Protein AF-0000000069438087 (afdb_homodimer)

Nearest PDB structures (foldseek):
  2wk1-assembly1_A-2  TM=6.960E-01  e=1.170E-11  Actinoalloteichus caeruleus
  4xvy-assembly1_B  TM=6.646E-01  e=7.297E-12  Micromonospora griseorubida
  4x7u-assembly1_B  TM=6.524E-01  e=3.388E-11  Micromonospora griseorubida
  4x7v-assembly1_A  TM=6.525E-01  e=8.216E-11  Micromonospora griseorubida
  4x7z-assembly1_B  TM=6.540E-01  e=1.040E-10  Micromonospora griseorubida

Foldseek 3Di:
DQQAFDPVLVVVLVVQVVVQVVVCVVPPQWDRFLQDTGNDHPCVCVPPLLVQLQQLLCVLSVRDDSRSLSVLLVVLLVQLVQLLVFDAAAEEAPQFSNRSVRSNCSSVVPQVSPHAYEYEDQLQWDDPVQADPVCVVVCRVVVRNVCPNSSVGGNDVVSSCVSCVVHDRYDYFHDDPPVCVVVPPIQAHQEYEYERLGARRSLNNCVVCVNRYTQFHKYKYSQLQPPPSVVNVVSNQVSCVVVVWGWDQDSSNMTMTTHHHD/DQQAFDPVLLVVLVVQVVVQVVVCVVPPQWDRFLQDTGNDHPCVCVPPLLVQLQQLLCVLSVRDDSRSLSVLLVVLLVQLVQLLVFDAAAEEAPQFSNRSVRSNCSSVVPQVSPHAYEYEYQLQWDDPVQADPVCVVVCRVVVRNVCPNSSVGGNDVVSSCVSCVVHDRYDYFHDDPPVCVVVPPMQAHQEYEYERLGARRRLSNCVVCVVRYTQFHKYKYSQLQPPPSVVNVVSNQVSCVVVVWGWDQDSSNMTMTTHHHD

pLDDT: mean 89.27, std 15.25, range [25.97, 98.94]

Sequence (524 aa):
MADELSLRTRIQLWAVRKEYWLARTLLPKVYSNDALICFNSHAFLDDPDFQRAYERGVRALGGTDWYQWHWRVHVGLWAAASANKVKGDFVECGVSYGFLSSAIMEYLDWDRLGKTFYLLDTFAGLDPRFVSAGERNAGALEKSDKLVKNGMYVSSVDSVKANFAQWKNQRVIVGAVPETLAEVDTDAVAFLHIDMNCAPPEVETLRYFWPRLSPGAFVLLDDYANRGRDEQRIAMDDVARELGVSVVALPTGQGLIIKPPQMADELSLRTRIQLWAVRKEYWLARTLLPKVYSNDALICFNSHAFLDDPDFQRAYERGVRALGGTDWYQWHWRVHVGLWAAASANKVKGDFVECGVSYGFLSSAIMEYLDWDRLGKTFYLLDTFAGLDPRFVSAGERNAGALEKSDKLVKNGMYVSSVDSVKANFAQWKNQRVIVGAVPETLAEVDTDAVAFLHIDMNCAPPEVETLRYFWPRLSPGAFVLLDDYANRGRDEQRIAMDDVARELGVSVVALPTGQGLIIKPPQ

Radius of gyration: 23.09 Å; Cα contacts (8 Å, |Δi|>4): 979; chains: 2; bounding box: 50×65×54 Å

Structure (mmCIF, N/CA/C/O backbone):
data_AF-0000000069438087-model_v1
#
loop_
_entity.id
_entity.type
_entity.pdbx_description
1 polymer 'Methyltransferase MtfD'
#
loop_
_atom_site.group_PDB
_atom_site.id
_atom_site.type_symbol
_atom_site.label_atom_id
_atom_site.label_alt_id
_atom_site.label_comp_id
_atom_site.label_asym_id
_atom_site.label_entity_id
_atom_site.label_seq_id
_atom_site.pdbx_PDB_ins_code
_atom_site.Cartn_x
_atom_site.Cartn_y
_atom_site.Cartn_z
_atom_site.occupancy
_atom_site.B_iso_or_equiv
_atom_site.auth_seq_id
_atom_site.auth_comp_id
_atom_site.auth_asym_id
_atom_site.auth_atom_id
_atom_site.pdbx_PDB_model_num
ATOM 1 N N . MET A 1 1 ? -12.562 -29.219 -20.641 1 26.12 1 MET A N 1
ATOM 2 C CA . MET A 1 1 ? -13.742 -28.469 -20.219 1 26.12 1 MET A CA 1
ATOM 3 C C . MET A 1 1 ? -13.445 -27.656 -18.953 1 26.12 1 MET A C 1
ATOM 5 O O . MET A 1 1 ? -12.906 -28.188 -17.984 1 26.12 1 MET A O 1
ATOM 9 N N . ALA A 1 2 ? -13.141 -26.312 -19.031 1 38.38 2 ALA A N 1
ATOM 10 C CA . ALA A 1 2 ? -12.766 -25.422 -17.938 1 38.38 2 ALA A CA 1
ATOM 11 C C . ALA A 1 2 ? -13.625 -25.672 -16.703 1 38.38 2 ALA A C 1
ATOM 13 O O . ALA A 1 2 ? -14.859 -25.641 -16.766 1 38.38 2 ALA A O 1
ATOM 14 N N . ASP A 1 3 ? -13.188 -26.344 -15.734 1 41.31 3 ASP A N 1
ATOM 15 C CA . ASP A 1 3 ? -13.844 -26.844 -14.531 1 41.31 3 ASP A CA 1
ATOM 16 C C . ASP A 1 3 ? -14.586 -25.734 -13.805 1 41.31 3 ASP A C 1
ATOM 18 O O . ASP A 1 3 ? -13.984 -24.719 -13.445 1 41.31 3 ASP A O 1
ATOM 22 N N . GLU A 1 4 ? -15.867 -25.547 -14.18 1 46.19 4 GLU A N 1
ATOM 23 C CA . GLU A 1 4 ? -16.891 -24.656 -13.648 1 46.19 4 GLU A CA 1
ATOM 24 C C . GLU A 1 4 ? -16.953 -24.75 -12.125 1 46.19 4 GLU A C 1
ATOM 26 O O . GLU A 1 4 ? -16.594 -25.781 -11.539 1 46.19 4 GLU A O 1
ATOM 31 N N . LEU A 1 5 ? -16.891 -23.703 -11.391 1 49.88 5 LEU A N 1
ATOM 32 C CA . LEU A 1 5 ? -17.219 -23.688 -9.969 1 49.88 5 LEU A CA 1
ATOM 33 C C . LEU A 1 5 ? -18.375 -24.641 -9.672 1 49.88 5 LEU A C 1
ATOM 35 O O . LEU A 1 5 ? -19.297 -24.797 -10.477 1 49.88 5 LEU A O 1
ATOM 39 N N . SER A 1 6 ? -18.203 -25.484 -8.703 1 56.31 6 SER A N 1
ATOM 40 C CA . SER A 1 6 ? -19.344 -26.281 -8.25 1 56.31 6 SER A CA 1
ATOM 41 C C . SER A 1 6 ? -20.547 -25.406 -7.957 1 56.31 6 SER A C 1
ATOM 43 O O . SER A 1 6 ? -20.406 -24.203 -7.754 1 56.31 6 SER A O 1
ATOM 45 N N . LEU A 1 7 ? -21.734 -25.953 -8.055 1 56.22 7 LEU A N 1
ATOM 46 C CA . LEU A 1 7 ? -22.984 -25.25 -7.75 1 56.22 7 LEU A CA 1
ATOM 47 C C . LEU A 1 7 ? -22.938 -24.672 -6.336 1 56.22 7 LEU A C 1
ATOM 49 O O . LEU A 1 7 ? -23.359 -23.531 -6.109 1 56.22 7 LEU A O 1
ATOM 53 N N . ARG A 1 8 ? -22.422 -25.438 -5.352 1 53.28 8 ARG A N 1
ATOM 54 C CA . ARG A 1 8 ? -22.328 -25 -3.961 1 53.28 8 ARG A CA 1
ATOM 55 C C . ARG A 1 8 ? -21.406 -23.797 -3.832 1 53.28 8 ARG A C 1
ATOM 57 O O . ARG A 1 8 ? -21.734 -22.828 -3.135 1 53.28 8 ARG A O 1
ATOM 64 N N . THR A 1 9 ? -20.344 -23.828 -4.465 1 56.03 9 THR A N 1
ATOM 65 C CA . THR A 1 9 ? -19.406 -22.719 -4.426 1 56.03 9 THR A CA 1
ATOM 66 C C . THR A 1 9 ? -20.031 -21.469 -5.059 1 56.03 9 THR A C 1
ATOM 68 O O . THR A 1 9 ? -19.859 -20.359 -4.543 1 56.03 9 THR A O 1
ATOM 71 N N . ARG A 1 10 ? -20.797 -21.75 -6.066 1 56 10 ARG A N 1
ATOM 72 C CA . ARG A 1 10 ? -21.484 -20.656 -6.723 1 56 10 ARG A CA 1
ATOM 73 C C . ARG A 1 10 ? -22.5 -20 -5.785 1 56 10 ARG A C 1
ATOM 75 O O . ARG A 1 10 ? -22.609 -18.781 -5.734 1 56 10 ARG A O 1
ATOM 82 N N . ILE A 1 11 ? -23.234 -20.781 -5.016 1 54.12 11 ILE A N 1
ATOM 83 C CA . ILE A 1 11 ? -24.25 -20.281 -4.09 1 54.12 11 ILE A CA 1
ATOM 84 C C . ILE A 1 11 ? -23.578 -19.531 -2.949 1 54.12 11 ILE A C 1
ATOM 86 O O . ILE A 1 11 ? -24.031 -18.453 -2.557 1 54.12 11 ILE A O 1
ATOM 90 N N . GLN A 1 12 ? -22.438 -20.031 -2.41 1 51.97 12 GLN A N 1
ATOM 91 C CA . GLN A 1 12 ? -21.703 -19.375 -1.335 1 51.97 12 GLN A CA 1
ATOM 92 C C . GLN A 1 12 ? -21.156 -18.031 -1.787 1 51.97 12 GLN A C 1
ATOM 94 O O . GLN A 1 12 ? -21.25 -17.031 -1.062 1 51.97 12 GLN A O 1
ATOM 99 N N . LEU A 1 13 ? -20.641 -18.062 -2.926 1 52.97 13 LEU A N 1
ATOM 100 C CA . LEU A 1 13 ? -20.125 -16.812 -3.463 1 52.97 13 LEU A CA 1
ATOM 101 C C . LEU A 1 13 ? -21.25 -15.812 -3.697 1 52.97 13 LEU A C 1
ATOM 103 O O . LEU A 1 13 ? -21.062 -14.609 -3.477 1 52.97 13 LEU A O 1
ATOM 107 N N . TRP A 1 14 ? -22.391 -16.312 -4.16 1 53.38 14 TRP A N 1
ATOM 108 C CA . TRP A 1 14 ? -23.562 -15.469 -4.348 1 53.38 14 TRP A CA 1
ATOM 109 C C . TRP A 1 14 ? -24.016 -14.836 -3.027 1 53.38 14 TRP A C 1
ATOM 111 O O . TRP A 1 14 ? -24.312 -13.641 -2.971 1 53.38 14 TRP A O 1
ATOM 121 N N . ALA A 1 15 ? -24.031 -15.586 -1.88 1 50.59 15 ALA A N 1
ATOM 122 C CA . ALA A 1 15 ? -24.438 -15.094 -0.565 1 50.59 15 ALA A CA 1
ATOM 123 C C . ALA A 1 15 ? -23.484 -14.008 -0.065 1 50.59 15 ALA A C 1
ATOM 125 O O . ALA A 1 15 ? -23.922 -12.984 0.459 1 50.59 15 ALA A O 1
ATOM 126 N N . VAL A 1 16 ? -22.203 -14.297 -0.198 1 47.5 16 VAL A N 1
ATOM 127 C CA . VAL A 1 16 ? -21.203 -13.32 0.197 1 47.5 16 VAL A CA 1
ATOM 128 C C . VAL A 1 16 ? -21.391 -12.023 -0.596 1 47.5 16 VAL A C 1
ATOM 130 O O . VAL A 1 16 ? -21.344 -10.93 -0.032 1 47.5 16 VAL A O 1
ATOM 133 N N . ARG A 1 17 ? -21.719 -12.164 -1.814 1 52.03 17 ARG A N 1
ATOM 134 C CA . ARG A 1 17 ? -21.969 -11.016 -2.678 1 52.03 17 ARG A CA 1
ATOM 135 C C . ARG A 1 17 ? -23.203 -10.25 -2.229 1 52.03 17 ARG A C 1
ATOM 137 O O . ARG A 1 17 ? -23.234 -9.023 -2.291 1 52.03 17 ARG A O 1
ATOM 144 N N . LYS A 1 18 ? -24.219 -10.969 -1.794 1 50.75 18 LYS A N 1
ATOM 145 C CA . LYS A 1 18 ? -25.469 -10.344 -1.342 1 50.75 18 LYS A CA 1
ATOM 146 C C . LYS A 1 18 ? -25.234 -9.492 -0.1 1 50.75 18 LYS A C 1
ATOM 148 O O . LYS A 1 18 ? -25.812 -8.414 0.043 1 50.75 18 LYS A O 1
ATOM 153 N N . GLU A 1 19 ? -24.406 -9.906 0.838 1 50.88 19 GLU A N 1
ATOM 154 C CA . GLU A 1 19 ? -24.078 -9.117 2.021 1 50.88 19 GLU A CA 1
ATOM 155 C C . GLU A 1 19 ? -23.406 -7.805 1.638 1 50.88 19 GLU A C 1
ATOM 157 O O . GLU A 1 19 ? -23.75 -6.746 2.164 1 50.88 19 GLU A O 1
ATOM 162 N N . TYR A 1 20 ? -22.609 -7.941 0.803 1 53.28 20 TYR A N 1
ATOM 163 C CA . TYR A 1 20 ? -21.969 -6.719 0.337 1 53.28 20 TYR A CA 1
ATOM 164 C C . TYR A 1 20 ? -22.953 -5.84 -0.427 1 53.28 20 TYR A C 1
ATOM 166 O O . TYR A 1 20 ? -22.859 -4.609 -0.373 1 53.28 20 TYR A O 1
ATOM 174 N N . TRP A 1 21 ? -23.844 -6.461 -1.162 1 50.84 21 TRP A N 1
ATOM 175 C CA . TRP A 1 21 ? -24.891 -5.723 -1.863 1 50.84 21 TRP A CA 1
ATOM 176 C C . TRP A 1 21 ? -25.703 -4.879 -0.891 1 50.84 21 TRP A C 1
ATOM 178 O O . TRP A 1 21 ? -26 -3.713 -1.17 1 50.84 21 TRP A O 1
ATOM 188 N N . LEU A 1 22 ? -26.094 -5.391 0.293 1 49.59 22 LEU A N 1
ATOM 189 C CA . LEU A 1 22 ? -26.844 -4.637 1.291 1 49.59 22 LEU A CA 1
ATOM 190 C C . LEU A 1 22 ? -26.047 -3.42 1.761 1 49.59 22 LEU A C 1
ATOM 192 O O . LEU A 1 22 ? -26.609 -2.322 1.876 1 49.59 22 LEU A O 1
ATOM 196 N N . ALA A 1 23 ? -24.875 -3.652 2.086 1 51.97 23 ALA A N 1
ATOM 197 C CA . ALA A 1 23 ? -24.047 -2.525 2.486 1 51.97 23 ALA A CA 1
ATOM 198 C C . ALA A 1 23 ? -24 -1.457 1.398 1 51.97 23 ALA A C 1
ATOM 200 O O . ALA A 1 23 ? -24.172 -0.268 1.682 1 51.97 23 ALA A O 1
ATOM 201 N N . ARG A 1 24 ? -23.875 -1.878 0.104 1 52.12 24 ARG A N 1
ATOM 202 C CA . ARG A 1 24 ? -23.828 -0.965 -1.032 1 52.12 24 ARG A CA 1
ATOM 203 C C . ARG A 1 24 ? -25.156 -0.257 -1.229 1 52.12 24 ARG A C 1
ATOM 205 O O . ARG A 1 24 ? -25.203 0.913 -1.619 1 52.12 24 ARG A O 1
ATOM 212 N N . THR A 1 25 ? -26.125 -1.016 -1.078 1 49.69 25 THR A N 1
ATOM 213 C CA . THR A 1 25 ? -27.469 -0.474 -1.282 1 49.69 25 THR A CA 1
ATOM 214 C C . THR A 1 25 ? -27.812 0.545 -0.2 1 49.69 25 THR A C 1
ATOM 216 O O . THR A 1 25 ? -28.406 1.59 -0.487 1 49.69 25 THR A O 1
ATOM 219 N N . LEU A 1 26 ? -27.391 0.226 0.983 1 52.28 26 LEU A N 1
ATOM 220 C CA . LEU A 1 26 ? -27.734 1.108 2.092 1 52.28 26 LEU A CA 1
ATOM 221 C C . LEU A 1 26 ? -26.766 2.291 2.166 1 52.28 26 LEU A C 1
ATOM 223 O O . LEU A 1 26 ? -27.125 3.357 2.668 1 52.28 26 LEU A O 1
ATOM 227 N N . LEU A 1 27 ? -25.625 1.957 1.705 1 59.78 27 LEU A N 1
ATOM 228 C CA . LEU A 1 27 ? -24.625 3.016 1.716 1 59.78 27 LEU A CA 1
ATOM 229 C C . LEU A 1 27 ? -24.125 3.307 0.304 1 59.78 27 LEU A C 1
ATOM 231 O O . LEU A 1 27 ? -23.297 2.566 -0.23 1 59.78 27 LEU A O 1
ATOM 235 N N . PRO A 1 28 ? -24.734 4.316 -0.373 1 62.31 28 PRO A N 1
ATOM 236 C CA . PRO A 1 28 ? -24.312 4.602 -1.745 1 62.31 28 PRO A CA 1
ATOM 237 C C . PRO A 1 28 ? -22.828 4.938 -1.844 1 62.31 28 PRO A C 1
ATOM 239 O O . PRO A 1 28 ? -22.25 5.512 -0.912 1 62.31 28 PRO A O 1
ATOM 242 N N . LYS A 1 29 ? -22.047 4.309 -2.912 1 76 29 LYS A N 1
ATOM 243 C CA . LYS A 1 29 ? -20.672 4.574 -3.307 1 76 29 LYS A CA 1
ATOM 244 C C . LYS A 1 29 ? -19.688 3.932 -2.332 1 76 29 LYS A C 1
ATOM 246 O O . LYS A 1 29 ? -18.703 4.562 -1.924 1 76 29 LYS A O 1
ATOM 251 N N . VAL A 1 30 ? -20.125 2.715 -1.837 1 84 30 VAL A N 1
ATOM 252 C CA . VAL A 1 30 ? -19.281 1.946 -0.914 1 84 30 VAL A CA 1
ATOM 253 C C . VAL A 1 30 ? -18.719 0.724 -1.629 1 84 30 VAL A C 1
ATOM 255 O O . VAL A 1 30 ? -19.422 0.061 -2.396 1 84 30 VAL A O 1
ATOM 258 N N . TYR A 1 31 ? -17.453 0.522 -1.511 1 88.94 31 TYR A N 1
ATOM 259 C CA . TYR A 1 31 ? -16.844 -0.721 -1.972 1 88.94 31 TYR A CA 1
ATOM 260 C C . TYR A 1 31 ? -17.109 -1.855 -0.991 1 88.94 31 TYR A C 1
ATOM 262 O O . TYR A 1 31 ? -16.859 -1.721 0.209 1 88.94 31 TYR A O 1
ATOM 270 N N . SER A 1 32 ? -17.672 -2.982 -1.461 1 84.31 32 SER A N 1
ATOM 271 C CA . SER A 1 32 ? -18.016 -4.098 -0.58 1 84.31 32 SER A CA 1
ATOM 272 C C . SER A 1 32 ? -17.703 -5.438 -1.247 1 84.31 32 SER A C 1
ATOM 274 O O . SER A 1 32 ? -18.609 -6.074 -1.8 1 84.31 32 SER A O 1
ATOM 276 N N . ASN A 1 33 ? -16.484 -5.867 -1.227 1 83 33 ASN A N 1
ATOM 277 C CA . ASN A 1 33 ? -16.016 -7.129 -1.797 1 83 33 ASN A CA 1
ATOM 278 C C . ASN A 1 33 ? -14.695 -7.574 -1.176 1 83 33 ASN A C 1
ATOM 280 O O . ASN A 1 33 ? -13.953 -6.758 -0.631 1 83 33 ASN A O 1
ATOM 284 N N . ASP A 1 34 ? -14.438 -8.906 -1.226 1 88.06 34 ASP A N 1
ATOM 285 C CA . ASP A 1 34 ? -13.117 -9.43 -0.894 1 88.06 34 ASP A CA 1
ATOM 286 C C . ASP A 1 34 ? -12.719 -9.062 0.534 1 88.06 34 ASP A C 1
ATOM 288 O O . ASP A 1 34 ? -11.648 -8.492 0.761 1 88.06 34 ASP A O 1
ATOM 292 N N . ALA A 1 35 ? -13.648 -9.234 1.466 1 83.81 35 ALA A N 1
ATOM 293 C CA . ALA A 1 35 ? -13.445 -9.086 2.904 1 83.81 35 ALA A CA 1
ATOM 294 C C . ALA A 1 35 ? -13.273 -7.621 3.289 1 83.81 35 ALA A C 1
ATOM 296 O O . ALA A 1 35 ? -12.625 -7.309 4.293 1 83.81 35 ALA A O 1
ATOM 297 N N . LEU A 1 36 ? -13.836 -6.754 2.441 1 88.88 36 LEU A N 1
ATOM 298 C CA . LEU A 1 36 ? -13.656 -5.32 2.66 1 88.88 36 LEU A CA 1
ATOM 299 C C . LEU A 1 36 ? -14.961 -4.57 2.438 1 88.88 36 LEU A C 1
ATOM 301 O O . LEU A 1 36 ? -15.672 -4.824 1.462 1 88.88 36 LEU A O 1
ATOM 305 N N . ILE A 1 37 ? -15.352 -3.785 3.346 1 86.81 37 ILE A N 1
ATOM 306 C CA . ILE A 1 37 ? -16.312 -2.703 3.168 1 86.81 37 ILE A CA 1
ATOM 307 C C . ILE A 1 37 ? -15.625 -1.358 3.369 1 86.81 37 ILE A C 1
ATOM 309 O O . ILE A 1 37 ? -15.109 -1.072 4.453 1 86.81 37 ILE A O 1
ATOM 313 N N . CYS A 1 38 ? -15.539 -0.615 2.346 1 91.88 38 CYS A N 1
ATOM 314 C CA . CYS A 1 38 ? -14.727 0.6 2.354 1 91.88 38 CYS A CA 1
ATOM 315 C C . CYS A 1 38 ? -15.531 1.79 1.843 1 91.88 38 CYS A C 1
ATOM 317 O O . CYS A 1 38 ? -16.141 1.724 0.771 1 91.88 38 CYS A O 1
ATOM 319 N N . PHE A 1 39 ? -15.484 2.867 2.625 1 88 39 PHE A N 1
ATOM 320 C CA . PHE A 1 39 ? -16.25 4.062 2.287 1 88 39 PHE A CA 1
ATOM 321 C C . PHE A 1 39 ? -15.383 5.059 1.523 1 88 39 PHE A C 1
ATOM 323 O O . PHE A 1 39 ? -15.898 6.023 0.953 1 88 39 PHE A O 1
ATOM 330 N N . ASN A 1 40 ? -14.094 4.809 1.398 1 92.5 40 ASN A N 1
ATOM 331 C CA . ASN A 1 40 ? -13.188 5.668 0.646 1 92.5 40 ASN A CA 1
ATOM 332 C C . ASN A 1 40 ? -13.336 5.465 -0.858 1 92.5 40 ASN A C 1
ATOM 334 O O . ASN A 1 40 ? -13.977 4.504 -1.298 1 92.5 40 ASN A O 1
ATOM 338 N N . SER A 1 41 ? -12.781 6.414 -1.543 1 93.12 41 SER A N 1
ATOM 339 C CA . SER A 1 41 ? -12.914 6.445 -2.996 1 93.12 41 SER A CA 1
ATOM 340 C C . SER A 1 41 ? -12.266 5.227 -3.639 1 93.12 41 SER A C 1
ATOM 342 O O . SER A 1 41 ? -11.18 4.805 -3.23 1 93.12 41 SER A O 1
ATOM 344 N N . HIS A 1 42 ? -12.961 4.625 -4.574 1 95.31 42 HIS A N 1
ATOM 345 C CA . HIS A 1 42 ? -12.484 3.541 -5.422 1 95.31 42 HIS A CA 1
ATOM 346 C C . HIS A 1 42 ? -12.633 3.891 -6.898 1 95.31 42 HIS A C 1
ATOM 348 O O . HIS A 1 42 ? -13.094 3.066 -7.691 1 95.31 42 HIS A O 1
ATOM 354 N N . ALA A 1 43 ? -12.219 5.07 -7.211 1 95.62 43 ALA A N 1
ATOM 355 C CA . ALA A 1 43 ? -12.391 5.633 -8.547 1 95.62 43 ALA A CA 1
ATOM 356 C C . ALA A 1 43 ? -11.602 4.84 -9.586 1 95.62 43 ALA A C 1
ATOM 358 O O . ALA A 1 43 ? -11.883 4.918 -10.781 1 95.62 43 ALA A O 1
ATOM 359 N N . PHE A 1 44 ? -10.633 4.031 -9.172 1 97.38 44 PHE A N 1
ATOM 360 C CA . PHE A 1 44 ? -9.844 3.234 -10.102 1 97.38 44 PHE A CA 1
ATOM 361 C C . PHE A 1 44 ? -10.727 2.258 -10.867 1 97.38 44 PHE A C 1
ATOM 363 O O . PHE A 1 44 ? -10.375 1.82 -11.969 1 97.38 44 PHE A O 1
ATOM 370 N N . LEU A 1 45 ? -11.898 1.902 -10.32 1 96 45 LEU A N 1
ATOM 371 C CA . LEU A 1 45 ? -12.82 0.979 -10.961 1 96 45 LEU A CA 1
ATOM 372 C C . LEU A 1 45 ? -13.297 1.531 -12.305 1 96 45 LEU A C 1
ATOM 374 O O . LEU A 1 45 ? -13.656 0.768 -13.203 1 96 45 LEU A O 1
ATOM 378 N N . ASP A 1 46 ? -13.227 2.865 -12.414 1 95.69 46 ASP A N 1
ATOM 379 C CA . ASP A 1 46 ? -13.742 3.502 -13.625 1 95.69 46 ASP A CA 1
ATOM 380 C C . ASP A 1 46 ? -12.609 3.799 -14.609 1 95.69 46 ASP A C 1
ATOM 382 O O . ASP A 1 46 ? -12.859 4.293 -15.711 1 95.69 46 ASP A O 1
ATOM 386 N N . ASP A 1 47 ? -11.383 3.527 -14.266 1 97.44 47 ASP A N 1
ATOM 387 C CA . ASP A 1 47 ? -10.25 3.705 -15.164 1 97.44 47 ASP A CA 1
ATOM 388 C C . ASP A 1 47 ? -10.281 2.689 -16.297 1 97.44 47 ASP A C 1
ATOM 390 O O . ASP A 1 47 ? -10.227 1.48 -16.062 1 97.44 47 ASP A O 1
ATOM 394 N N . PRO A 1 48 ? -10.297 3.123 -17.531 1 98.12 48 PRO A N 1
ATOM 395 C CA . PRO A 1 48 ? -10.383 2.186 -18.656 1 98.12 48 PRO A CA 1
ATOM 396 C C . PRO A 1 48 ? -9.203 1.219 -18.719 1 98.12 48 PRO A C 1
ATOM 398 O O . PRO A 1 48 ? -9.359 0.067 -19.125 1 98.12 48 PRO A O 1
ATOM 401 N N . ASP A 1 49 ? -8.055 1.697 -18.391 1 98.25 49 ASP A N 1
ATOM 402 C CA . ASP A 1 49 ? -6.891 0.817 -18.391 1 98.25 49 ASP A CA 1
ATOM 403 C C . ASP A 1 49 ? -7.035 -0.283 -17.344 1 98.25 49 ASP A C 1
ATOM 405 O O . ASP A 1 49 ? -6.684 -1.438 -17.594 1 98.25 49 ASP A O 1
ATOM 409 N N . PHE A 1 50 ? -7.598 0.066 -16.203 1 98.62 50 PHE A N 1
ATOM 410 C CA . PHE A 1 50 ? -7.863 -0.936 -15.18 1 98.62 50 PHE A CA 1
ATOM 411 C C . PHE A 1 50 ? -8.898 -1.945 -15.672 1 98.62 50 PHE A C 1
ATOM 413 O O . PHE A 1 50 ? -8.711 -3.154 -15.516 1 98.62 50 PHE A O 1
ATOM 420 N N . GLN A 1 51 ? -9.953 -1.427 -16.203 1 98.44 51 GLN A N 1
ATOM 421 C CA . GLN A 1 51 ? -11.031 -2.291 -16.672 1 98.44 51 GLN A CA 1
ATOM 422 C C . GLN A 1 51 ? -10.531 -3.289 -17.703 1 98.44 51 GLN A C 1
ATOM 424 O O . GLN A 1 51 ? -10.867 -4.477 -17.641 1 98.44 51 GLN A O 1
ATOM 429 N N . ARG A 1 52 ? -9.75 -2.814 -18.578 1 98.69 52 ARG A N 1
ATOM 430 C CA . ARG A 1 52 ? -9.188 -3.674 -19.609 1 98.69 52 ARG A CA 1
ATOM 431 C C . ARG A 1 52 ? -8.312 -4.762 -19 1 98.69 52 ARG A C 1
ATOM 433 O O . ARG A 1 52 ? -8.438 -5.938 -19.359 1 98.69 52 ARG A O 1
ATOM 440 N N . ALA A 1 53 ? -7.43 -4.422 -18.156 1 98.88 53 ALA A N 1
ATOM 441 C CA . ALA A 1 53 ? -6.535 -5.371 -17.5 1 98.88 53 ALA A CA 1
ATOM 442 C C . ALA A 1 53 ? -7.32 -6.387 -16.672 1 98.88 53 ALA A C 1
ATOM 444 O O . ALA A 1 53 ? -7.062 -7.59 -16.75 1 98.88 53 ALA A O 1
ATOM 445 N N . TYR A 1 54 ? -8.281 -5.875 -15.898 1 98.5 54 TYR A N 1
ATOM 446 C CA . TYR A 1 54 ? -9.094 -6.742 -15.047 1 98.5 54 TYR A CA 1
ATOM 447 C C . TYR A 1 54 ? -9.875 -7.75 -15.883 1 98.5 54 TYR A C 1
ATOM 449 O O . TYR A 1 54 ? -9.922 -8.938 -15.547 1 98.5 54 TYR A O 1
ATOM 457 N N . GLU A 1 55 ? -10.453 -7.27 -16.938 1 98.25 55 GLU A N 1
ATOM 458 C CA . GLU A 1 55 ? -11.211 -8.148 -17.828 1 98.25 55 GLU A CA 1
ATOM 459 C C . GLU A 1 55 ? -10.32 -9.227 -18.422 1 98.25 55 GLU A C 1
ATOM 461 O O . GLU A 1 55 ? -10.758 -10.367 -18.625 1 98.25 55 GLU A O 1
ATOM 466 N N . ARG A 1 56 ? -9.109 -8.867 -18.734 1 98.62 56 ARG A N 1
ATOM 467 C CA . ARG A 1 56 ? -8.195 -9.883 -19.25 1 98.62 56 ARG A CA 1
ATOM 468 C C . ARG A 1 56 ? -7.914 -10.945 -18.188 1 98.62 56 ARG A C 1
ATOM 470 O O . ARG A 1 56 ? -7.77 -12.125 -18.516 1 98.62 56 ARG A O 1
ATOM 477 N N . GLY A 1 57 ? -7.746 -10.555 -16.938 1 97.94 57 GLY A N 1
ATOM 478 C CA . GLY A 1 57 ? -7.637 -11.516 -15.859 1 97.94 57 GLY A CA 1
ATOM 479 C C . GLY A 1 57 ? -8.844 -12.43 -15.742 1 97.94 57 GLY A C 1
ATOM 480 O O . GLY A 1 57 ? -8.695 -13.641 -15.562 1 97.94 57 GLY A O 1
ATOM 481 N N . VAL A 1 58 ? -10.031 -11.875 -15.938 1 94.31 58 VAL A N 1
ATOM 482 C CA . VAL A 1 58 ? -11.273 -12.633 -15.844 1 94.31 58 VAL A CA 1
ATOM 483 C C . VAL A 1 58 ? -11.32 -13.695 -16.938 1 94.31 58 VAL A C 1
ATOM 485 O O . VAL A 1 58 ? -11.82 -14.805 -16.703 1 94.31 58 VAL A O 1
ATOM 488 N N . ARG A 1 59 ? -10.781 -13.438 -18.062 1 95.94 59 ARG A N 1
ATOM 489 C CA . ARG A 1 59 ? -10.758 -14.398 -19.156 1 95.94 59 ARG A CA 1
ATOM 490 C C . ARG A 1 59 ? -9.961 -15.641 -18.781 1 95.94 59 ARG A C 1
ATOM 492 O O . ARG A 1 59 ? -10.258 -16.75 -19.234 1 95.94 59 ARG A O 1
ATOM 499 N N . ALA A 1 60 ? -8.938 -15.477 -17.953 1 93.94 60 ALA A N 1
ATOM 500 C CA . ALA A 1 60 ? -8.148 -16.625 -17.5 1 93.94 60 ALA A CA 1
ATOM 501 C C . ALA A 1 60 ? -9 -17.578 -16.688 1 93.94 60 ALA A C 1
ATOM 503 O O . ALA A 1 60 ? -8.68 -18.766 -16.594 1 93.94 60 ALA A O 1
ATOM 504 N N . LEU A 1 61 ? -10.148 -17.062 -16.125 1 86.19 61 LEU A N 1
ATOM 505 C CA . LEU A 1 61 ? -11.055 -17.859 -15.312 1 86.19 61 LEU A CA 1
ATOM 506 C C . LEU A 1 61 ? -12.148 -18.484 -16.172 1 86.19 61 LEU A C 1
ATOM 508 O O . LEU A 1 61 ? -13.055 -19.125 -15.648 1 86.19 61 LEU A O 1
ATOM 512 N N . GLY A 1 62 ? -12.125 -18.25 -17.438 1 85.56 62 GLY A N 1
ATOM 513 C CA . GLY A 1 62 ? -13.18 -18.734 -18.312 1 85.56 62 GLY A CA 1
ATOM 514 C C . GLY A 1 62 ? -14.25 -17.703 -18.609 1 85.56 62 GLY A C 1
ATOM 515 O O . GLY A 1 62 ? -15.312 -18.031 -19.125 1 85.56 62 GLY A O 1
ATOM 516 N N . GLY A 1 63 ? -14.008 -16.484 -18.125 1 85 63 GLY A N 1
ATOM 517 C CA . GLY A 1 63 ? -14.867 -15.383 -18.547 1 85 63 GLY A CA 1
ATOM 518 C C . GLY A 1 63 ? -15.836 -14.938 -17.469 1 85 63 GLY A C 1
ATOM 519 O O . GLY A 1 63 ? -16.547 -13.945 -17.641 1 85 63 GLY A O 1
ATOM 520 N N . THR A 1 64 ? -15.891 -15.641 -16.391 1 80.5 64 THR A N 1
ATOM 521 C CA . THR A 1 64 ? -16.75 -15.25 -15.273 1 80.5 64 THR A CA 1
ATOM 522 C C . THR A 1 64 ? -15.922 -14.852 -14.062 1 80.5 64 THR A C 1
ATOM 524 O O . THR A 1 64 ? -15.039 -15.602 -13.625 1 80.5 64 THR A O 1
ATOM 527 N N . ASP A 1 65 ? -16.25 -13.656 -13.586 1 84.12 65 ASP A N 1
ATOM 528 C CA . ASP A 1 65 ? -15.508 -13.117 -12.453 1 84.12 65 ASP A CA 1
ATOM 529 C C . ASP A 1 65 ? -16.109 -13.578 -11.125 1 84.12 65 ASP A C 1
ATOM 531 O O . ASP A 1 65 ? -16.844 -12.82 -10.477 1 84.12 65 ASP A O 1
ATOM 535 N N . TRP A 1 66 ? -15.781 -14.68 -10.688 1 70.12 66 TRP A N 1
ATOM 536 C CA . TRP A 1 66 ? -16.328 -15.156 -9.422 1 70.12 66 TRP A CA 1
ATOM 537 C C . TRP A 1 66 ? -15.445 -14.727 -8.25 1 70.12 66 TRP A C 1
ATOM 539 O O . TRP A 1 66 ? -15.805 -14.938 -7.09 1 70.12 66 TRP A O 1
ATOM 549 N N . TYR A 1 67 ? -14.383 -14.07 -8.438 1 73.38 67 TYR A N 1
ATOM 550 C CA . TYR A 1 67 ? -13.492 -13.594 -7.387 1 73.38 67 TYR A CA 1
ATOM 551 C C . TYR A 1 67 ? -13.906 -12.211 -6.906 1 73.38 67 TYR A C 1
ATOM 553 O O . TYR A 1 67 ? -14.07 -11.984 -5.703 1 73.38 67 TYR A O 1
ATOM 561 N N . GLN A 1 68 ? -14.156 -11.266 -7.797 1 84.69 68 GLN A N 1
ATOM 562 C CA . GLN A 1 68 ? -14.461 -9.875 -7.508 1 84.69 68 GLN A CA 1
ATOM 563 C C . GLN A 1 68 ? -13.359 -9.227 -6.672 1 84.69 68 GLN A C 1
ATOM 565 O O . GLN A 1 68 ? -13.641 -8.617 -5.637 1 84.69 68 GLN A O 1
ATOM 570 N N . TRP A 1 69 ? -12.062 -9.43 -7.117 1 93 69 TRP A N 1
ATOM 571 C CA . TRP A 1 69 ? -10.844 -9.016 -6.426 1 93 69 TRP A CA 1
ATOM 572 C C . TRP A 1 69 ? -10.375 -7.656 -6.934 1 93 69 TRP A C 1
ATOM 574 O O . TRP A 1 69 ? -9.172 -7.434 -7.109 1 93 69 TRP A O 1
ATOM 584 N N . HIS A 1 70 ? -11.273 -6.754 -7.145 1 95.88 70 HIS A N 1
ATOM 585 C CA . HIS A 1 70 ? -10.953 -5.523 -7.855 1 95.88 70 HIS A CA 1
ATOM 586 C C . HIS A 1 70 ? -9.836 -4.754 -7.148 1 95.88 70 HIS A C 1
ATOM 588 O O . HIS A 1 70 ? -8.844 -4.375 -7.773 1 95.88 70 HIS A O 1
ATOM 594 N N . TRP A 1 71 ? -9.906 -4.527 -5.883 1 98 71 TRP A N 1
ATOM 595 C CA . TRP A 1 71 ? -8.93 -3.688 -5.199 1 98 71 TRP A CA 1
ATOM 596 C C . TRP A 1 71 ? -7.586 -4.402 -5.09 1 98 71 TRP A C 1
ATOM 598 O O . TRP A 1 71 ? -6.527 -3.771 -5.188 1 98 71 TRP A O 1
ATOM 608 N N . ARG A 1 72 ? -7.578 -5.715 -4.871 1 97.19 72 ARG A N 1
ATOM 609 C CA . ARG A 1 72 ? -6.355 -6.512 -4.867 1 97.19 72 ARG A CA 1
ATOM 610 C C . ARG A 1 72 ? -5.621 -6.391 -6.199 1 97.19 72 ARG A C 1
ATOM 612 O O . ARG A 1 72 ? -4.395 -6.266 -6.227 1 97.19 72 ARG A O 1
ATOM 619 N N . VAL A 1 73 ? -6.395 -6.48 -7.25 1 98.5 73 VAL A N 1
ATOM 620 C CA . VAL A 1 73 ? -5.812 -6.406 -8.586 1 98.5 73 VAL A CA 1
ATOM 621 C C . VAL A 1 73 ? -5.289 -4.992 -8.844 1 98.5 73 VAL A C 1
ATOM 623 O O . VAL A 1 73 ? -4.242 -4.816 -9.469 1 98.5 73 VAL A O 1
ATOM 626 N N . HIS A 1 74 ? -6 -3.957 -8.336 1 98.81 74 HIS A N 1
ATOM 627 C CA . HIS A 1 74 ? -5.527 -2.58 -8.43 1 98.81 74 HIS A CA 1
ATOM 628 C C . HIS A 1 74 ? -4.148 -2.43 -7.797 1 98.81 74 HIS A C 1
ATOM 630 O O . HIS A 1 74 ? -3.244 -1.851 -8.406 1 98.81 74 HIS A O 1
ATOM 636 N N . VAL A 1 75 ? -3.975 -2.988 -6.637 1 98.88 75 VAL A N 1
ATOM 637 C CA . VAL A 1 75 ? -2.693 -2.945 -5.941 1 98.88 75 VAL A CA 1
ATOM 638 C C . VAL A 1 75 ? -1.642 -3.707 -6.746 1 98.88 75 VAL A C 1
ATOM 640 O O . VAL A 1 75 ? -0.515 -3.232 -6.914 1 98.88 75 VAL A O 1
ATOM 643 N N . GLY A 1 76 ? -2.021 -4.871 -7.246 1 98.94 76 GLY A N 1
ATOM 644 C CA . GLY A 1 76 ? -1.108 -5.676 -8.039 1 98.94 76 GLY A CA 1
ATOM 645 C C . GLY A 1 76 ? -0.64 -4.973 -9.305 1 98.94 76 GLY A C 1
ATOM 646 O O . GLY A 1 76 ? 0.542 -5.027 -9.648 1 98.94 76 GLY A O 1
ATOM 647 N N . LEU A 1 77 ? -1.559 -4.344 -10 1 98.94 77 LEU A N 1
ATOM 648 C CA . LEU A 1 77 ? -1.212 -3.633 -11.219 1 98.94 77 LEU A CA 1
ATOM 649 C C . LEU A 1 77 ? -0.268 -2.473 -10.93 1 98.94 77 LEU A C 1
ATOM 651 O O . LEU A 1 77 ? 0.686 -2.238 -11.672 1 98.94 77 LEU A O 1
ATOM 655 N N . TRP A 1 78 ? -0.554 -1.772 -9.875 1 98.88 78 TRP A N 1
ATOM 656 C CA . TRP A 1 78 ? 0.318 -0.666 -9.492 1 98.88 78 TRP A CA 1
ATOM 657 C C . TRP A 1 78 ? 1.722 -1.167 -9.164 1 98.88 78 TRP A C 1
ATOM 659 O O . TRP A 1 78 ? 2.713 -0.591 -9.617 1 98.88 78 TRP A O 1
ATOM 669 N N . ALA A 1 79 ? 1.803 -2.213 -8.336 1 98.94 79 ALA A N 1
ATOM 670 C CA . ALA A 1 79 ? 3.1 -2.766 -7.957 1 98.94 79 ALA A CA 1
ATOM 671 C C . ALA A 1 79 ? 3.891 -3.207 -9.188 1 98.94 79 ALA A C 1
ATOM 673 O O . ALA A 1 79 ? 5.082 -2.91 -9.305 1 98.94 79 ALA A O 1
ATOM 674 N N . ALA A 1 80 ? 3.205 -3.867 -10.094 1 98.88 80 ALA A N 1
ATOM 675 C CA . ALA A 1 80 ? 3.85 -4.355 -11.305 1 98.88 80 ALA A CA 1
ATOM 676 C C . ALA A 1 80 ? 4.301 -3.195 -12.188 1 98.88 80 ALA A C 1
ATOM 678 O O . ALA A 1 80 ? 5.406 -3.219 -12.742 1 98.88 80 ALA A O 1
ATOM 679 N N . ALA A 1 81 ? 3.447 -2.213 -12.359 1 98.69 81 ALA A N 1
ATOM 680 C CA . ALA A 1 81 ? 3.793 -1.054 -13.18 1 98.69 81 ALA A CA 1
ATOM 681 C C . ALA A 1 81 ? 4.992 -0.312 -12.602 1 98.69 81 ALA A C 1
ATOM 683 O O . ALA A 1 81 ? 5.863 0.149 -13.344 1 98.69 81 ALA A O 1
ATOM 684 N N . SER A 1 82 ? 4.996 -0.157 -11.305 1 98.56 82 SER A N 1
ATOM 685 C CA . SER A 1 82 ? 6.133 0.469 -10.633 1 98.56 82 SER A CA 1
ATOM 686 C C . SER A 1 82 ? 7.398 -0.367 -10.797 1 98.56 82 SER A C 1
ATOM 688 O O . SER A 1 82 ? 8.477 0.172 -11.062 1 98.56 82 SER A O 1
ATOM 690 N N . ALA A 1 83 ? 7.27 -1.667 -10.656 1 98.62 83 ALA A N 1
ATOM 691 C CA . ALA A 1 83 ? 8.398 -2.59 -10.766 1 98.62 83 ALA A CA 1
ATOM 692 C C . ALA A 1 83 ? 8.961 -2.602 -12.18 1 98.62 83 ALA A C 1
ATOM 694 O O . ALA A 1 83 ? 10.141 -2.906 -12.383 1 98.62 83 ALA A O 1
ATOM 695 N N . ASN A 1 84 ? 8.094 -2.32 -13.133 1 98.25 84 ASN A N 1
ATOM 696 C CA . ASN A 1 84 ? 8.555 -2.297 -14.516 1 98.25 84 ASN A CA 1
ATOM 697 C C . ASN A 1 84 ? 9.672 -1.277 -14.719 1 98.25 84 ASN A C 1
ATOM 699 O O . ASN A 1 84 ? 10.438 -1.373 -15.672 1 98.25 84 ASN A O 1
ATOM 703 N N . LYS A 1 85 ? 9.797 -0.313 -13.844 1 97.19 85 LYS A N 1
ATOM 704 C CA . LYS A 1 85 ? 10.844 0.701 -13.922 1 97.19 85 LYS A CA 1
ATOM 705 C C . LYS A 1 85 ? 12.117 0.231 -13.219 1 97.19 85 LYS A C 1
ATOM 707 O O . LYS A 1 85 ? 13.133 0.93 -13.227 1 97.19 85 LYS A O 1
ATOM 712 N N . VAL A 1 86 ? 12.086 -0.945 -12.641 1 97.88 86 VAL A N 1
ATOM 713 C CA . VAL A 1 86 ? 13.203 -1.576 -11.945 1 97.88 86 VAL A CA 1
ATOM 714 C C . VAL A 1 86 ? 13.828 -2.65 -12.828 1 97.88 86 VAL A C 1
ATOM 716 O O . VAL A 1 86 ? 13.117 -3.359 -13.547 1 97.88 86 VAL A O 1
ATOM 719 N N . LYS A 1 87 ? 15.133 -2.777 -12.789 1 97.69 87 LYS A N 1
ATOM 720 C CA . LYS A 1 87 ? 15.82 -3.791 -13.586 1 97.69 87 LYS A CA 1
ATOM 721 C C . LYS A 1 87 ? 15.43 -5.199 -13.133 1 97.69 87 LYS A C 1
ATOM 723 O O . LYS A 1 87 ? 15.391 -5.48 -11.93 1 97.69 87 LYS A O 1
ATOM 728 N N . GLY A 1 88 ? 15.086 -6.055 -14.148 1 98.69 88 GLY A N 1
ATOM 729 C CA . GLY A 1 88 ? 14.883 -7.453 -13.812 1 98.69 88 GLY A CA 1
ATOM 730 C C . GLY A 1 88 ? 13.562 -8.008 -14.328 1 98.69 88 GLY A C 1
ATOM 731 O O . GLY A 1 88 ? 12.719 -7.25 -14.812 1 98.69 88 GLY A O 1
ATOM 732 N N . ASP A 1 89 ? 13.406 -9.25 -14.234 1 98.94 89 ASP A N 1
ATOM 733 C CA . ASP A 1 89 ? 12.242 -9.992 -14.703 1 98.94 89 ASP A CA 1
ATOM 734 C C . ASP A 1 89 ? 11.188 -10.102 -13.602 1 98.94 89 ASP A C 1
ATOM 736 O O . ASP A 1 89 ? 11.383 -9.602 -12.492 1 98.94 89 ASP A O 1
ATOM 740 N N . PHE A 1 90 ? 10.062 -10.617 -13.945 1 98.94 90 PHE A N 1
ATOM 741 C CA . PHE A 1 90 ? 8.961 -10.828 -13.008 1 98.94 90 PHE A CA 1
ATOM 742 C C . PHE A 1 90 ? 8.836 -12.305 -12.656 1 98.94 90 PHE A C 1
ATOM 744 O O . PHE A 1 90 ? 9.102 -13.18 -13.484 1 98.94 90 PHE A O 1
ATOM 751 N N . VAL A 1 91 ? 8.469 -12.602 -11.414 1 98.94 91 VAL A N 1
ATOM 752 C CA . VAL A 1 91 ? 8.25 -13.969 -10.945 1 98.94 91 VAL A CA 1
ATOM 753 C C . VAL A 1 91 ? 6.945 -14.047 -10.156 1 98.94 91 VAL A C 1
ATOM 755 O O . VAL A 1 91 ? 6.68 -13.195 -9.305 1 98.94 91 VAL A O 1
ATOM 758 N N . GLU A 1 92 ? 6.137 -15 -10.469 1 98.88 92 GLU A N 1
ATOM 759 C CA . GLU A 1 92 ? 4.969 -15.344 -9.664 1 98.88 92 GLU A CA 1
ATOM 760 C C . GLU A 1 92 ? 5.02 -16.797 -9.203 1 98.88 92 GLU A C 1
ATOM 762 O O . GLU A 1 92 ? 5.172 -17.703 -10.023 1 98.88 92 GLU A O 1
ATOM 767 N N . CYS A 1 93 ? 4.961 -17 -7.938 1 98.75 93 CYS A N 1
ATOM 768 C CA . CYS A 1 93 ? 4.801 -18.328 -7.352 1 98.75 93 CYS A CA 1
ATOM 769 C C . CYS A 1 93 ? 3.389 -18.516 -6.809 1 98.75 93 CYS A C 1
ATOM 771 O O . CYS A 1 93 ? 2.99 -17.844 -5.855 1 98.75 93 CYS A O 1
ATOM 773 N N . GLY A 1 94 ? 2.656 -19.438 -7.301 1 97.44 94 GLY A N 1
ATOM 774 C CA . GLY A 1 94 ? 1.221 -19.562 -7.102 1 97.44 94 GLY A CA 1
ATOM 775 C C . GLY A 1 94 ? 0.406 -18.844 -8.156 1 97.44 94 GLY A C 1
ATOM 776 O O . GLY A 1 94 ? -0.154 -17.766 -7.895 1 97.44 94 GLY A O 1
ATOM 777 N N . VAL A 1 95 ? 0.276 -19.562 -9.336 1 97.12 95 VAL A N 1
ATOM 778 C CA . VAL A 1 95 ? -0.294 -18.922 -10.508 1 97.12 95 VAL A CA 1
ATOM 779 C C . VAL A 1 95 ? -1.783 -19.25 -10.609 1 97.12 95 VAL A C 1
ATOM 781 O O . VAL A 1 95 ? -2.592 -18.375 -10.961 1 97.12 95 VAL A O 1
ATOM 784 N N . SER A 1 96 ? -2.154 -20.5 -10.32 1 92.56 96 SER A N 1
ATOM 785 C CA . SER A 1 96 ? -3.49 -21.031 -10.555 1 92.56 96 SER A CA 1
ATOM 786 C C . SER A 1 96 ? -3.947 -20.781 -11.984 1 92.56 96 SER A C 1
ATOM 788 O O . SER A 1 96 ? -3.238 -21.125 -12.938 1 92.56 96 SER A O 1
ATOM 790 N N . TYR A 1 97 ? -5.02 -20.094 -12.234 1 90.81 97 TYR A N 1
ATOM 791 C CA . TYR A 1 97 ? -5.531 -19.844 -13.578 1 90.81 97 TYR A CA 1
ATOM 792 C C . TYR A 1 97 ? -4.73 -18.75 -14.273 1 90.81 97 TYR A C 1
ATOM 794 O O . TYR A 1 97 ? -4.809 -18.594 -15.492 1 90.81 97 TYR A O 1
ATOM 802 N N . GLY A 1 98 ? -3.975 -18 -13.586 1 96.69 98 GLY A N 1
ATOM 803 C CA . GLY A 1 98 ? -3.199 -16.906 -14.156 1 96.69 98 GLY A CA 1
ATOM 804 C C . GLY A 1 98 ? -3.969 -15.602 -14.227 1 96.69 98 GLY A C 1
ATOM 805 O O . GLY A 1 98 ? -3.832 -14.852 -15.195 1 96.69 98 GLY A O 1
ATOM 806 N N . PHE A 1 99 ? -4.828 -15.352 -13.219 1 95.81 99 PHE A N 1
ATOM 807 C CA . PHE A 1 99 ? -5.672 -14.164 -13.211 1 95.81 99 PHE A CA 1
ATOM 808 C C . PHE A 1 99 ? -4.82 -12.898 -13.117 1 95.81 99 PHE A C 1
ATOM 810 O O . PHE A 1 99 ? -4.809 -12.086 -14.039 1 95.81 99 PHE A O 1
ATOM 817 N N . LEU A 1 100 ? -4.043 -12.773 -12.086 1 98.38 100 LEU A N 1
ATOM 818 C CA . LEU A 1 100 ? -3.301 -11.539 -11.852 1 98.38 100 LEU A CA 1
ATOM 819 C C . LEU A 1 100 ? -2.197 -11.359 -12.891 1 98.38 100 LEU A C 1
ATOM 821 O O . LEU A 1 100 ? -2.01 -10.258 -13.414 1 98.38 100 LEU A O 1
ATOM 825 N N . SER A 1 101 ? -1.477 -12.383 -13.195 1 98.75 101 SER A N 1
ATOM 826 C CA . SER A 1 101 ? -0.391 -12.281 -14.164 1 98.75 101 SER A CA 1
ATOM 827 C C . SER A 1 101 ? -0.917 -11.906 -15.547 1 98.75 101 SER A C 1
ATOM 829 O O . SER A 1 101 ? -0.298 -11.117 -16.266 1 98.75 101 SER A O 1
ATOM 831 N N . SER A 1 102 ? -2.098 -12.477 -15.93 1 98.69 102 SER A N 1
ATOM 832 C CA . SER A 1 102 ? -2.703 -12.07 -17.203 1 98.69 102 SER A CA 1
ATOM 833 C C . SER A 1 102 ? -3.082 -10.594 -17.188 1 98.69 102 SER A C 1
ATOM 835 O O . SER A 1 102 ? -2.867 -9.891 -18.172 1 98.69 102 SER A O 1
ATOM 837 N N . ALA A 1 103 ? -3.668 -10.156 -16.094 1 98.88 103 ALA A N 1
ATOM 838 C CA . ALA A 1 103 ? -4.035 -8.75 -15.961 1 98.88 103 ALA A CA 1
ATOM 839 C C . ALA A 1 103 ? -2.807 -7.852 -16.062 1 98.88 103 ALA A C 1
ATOM 841 O O . ALA A 1 103 ? -2.838 -6.824 -16.75 1 98.88 103 ALA A O 1
ATOM 842 N N . ILE A 1 104 ? -1.732 -8.234 -15.438 1 98.94 104 ILE A N 1
ATOM 843 C CA . ILE A 1 104 ? -0.491 -7.465 -15.438 1 98.94 104 ILE A CA 1
ATOM 844 C C . ILE A 1 104 ? 0.078 -7.395 -16.844 1 98.94 104 ILE A C 1
ATOM 846 O O . ILE A 1 104 ? 0.456 -6.32 -17.328 1 98.94 104 ILE A O 1
ATOM 850 N N . MET A 1 105 ? 0.142 -8.516 -17.531 1 98.88 105 MET A N 1
ATOM 851 C CA . MET A 1 105 ? 0.75 -8.57 -18.844 1 98.88 105 MET A CA 1
ATOM 852 C C . MET A 1 105 ? -0.062 -7.758 -19.859 1 98.88 105 MET A C 1
ATOM 854 O O . MET A 1 105 ? 0.504 -7.098 -20.734 1 98.88 105 MET A O 1
ATOM 858 N N . GLU A 1 106 ? -1.397 -7.781 -19.688 1 98.81 106 GLU A N 1
ATOM 859 C CA . GLU A 1 106 ? -2.256 -6.922 -20.5 1 98.81 106 GLU A CA 1
ATOM 860 C C . GLU A 1 106 ? -2.008 -5.449 -20.188 1 98.81 106 GLU A C 1
ATOM 862 O O . GLU A 1 106 ? -1.841 -4.637 -21.109 1 98.81 106 GLU A O 1
ATOM 867 N N . TYR A 1 107 ? -1.94 -5.102 -18.969 1 98.81 107 TYR A N 1
ATOM 868 C CA . TYR A 1 107 ? -1.825 -3.725 -18.5 1 98.81 107 TYR A CA 1
ATOM 869 C C . TYR A 1 107 ? -0.534 -3.084 -18.984 1 98.81 107 TYR A C 1
ATOM 871 O O . TYR A 1 107 ? -0.515 -1.903 -19.344 1 98.81 107 TYR A O 1
ATOM 879 N N . LEU A 1 108 ? 0.542 -3.875 -19.062 1 98.56 108 LEU A N 1
ATOM 880 C CA . LEU A 1 108 ? 1.874 -3.338 -19.312 1 98.56 108 LEU A CA 1
ATOM 881 C C . LEU A 1 108 ? 2.285 -3.572 -20.766 1 98.56 108 LEU A C 1
ATOM 883 O O . LEU A 1 108 ? 3.432 -3.316 -21.141 1 98.56 108 LEU A O 1
ATOM 887 N N . ASP A 1 109 ? 1.372 -4.113 -21.562 1 98.25 109 ASP A N 1
ATOM 888 C CA . ASP A 1 109 ? 1.773 -4.48 -22.922 1 98.25 109 ASP A CA 1
ATOM 889 C C . ASP A 1 109 ? 3.066 -5.293 -22.906 1 98.25 109 ASP A C 1
ATOM 891 O O . ASP A 1 109 ? 4.055 -4.91 -23.547 1 98.25 109 ASP A O 1
ATOM 895 N N . TRP A 1 110 ? 3.078 -6.422 -22.375 1 98.56 110 TRP A N 1
ATOM 896 C CA . TRP A 1 110 ? 4.16 -7.176 -21.75 1 98.56 110 TRP A CA 1
ATOM 897 C C . TRP A 1 110 ? 5.293 -7.426 -22.75 1 98.56 110 TRP A C 1
ATOM 899 O O . TRP A 1 110 ? 6.461 -7.172 -22.438 1 98.56 110 TRP A O 1
ATOM 909 N N . ASP A 1 111 ? 5.02 -7.844 -23.938 1 97.69 111 ASP A N 1
ATOM 910 C CA . ASP A 1 111 ? 6.047 -8.281 -24.891 1 97.69 111 ASP A CA 1
ATOM 911 C C . ASP A 1 111 ? 6.941 -7.117 -25.297 1 97.69 111 ASP A C 1
ATOM 913 O O . ASP A 1 111 ? 8.031 -7.328 -25.844 1 97.69 111 ASP A O 1
ATOM 917 N N . ARG A 1 112 ? 6.531 -5.922 -25.016 1 97.69 112 ARG A N 1
ATOM 918 C CA . ARG A 1 112 ? 7.305 -4.754 -25.406 1 97.69 112 ARG A CA 1
ATOM 919 C C . ARG A 1 112 ? 8.336 -4.391 -24.344 1 97.69 112 ARG A C 1
ATOM 921 O O . ARG A 1 112 ? 9.242 -3.59 -24.594 1 97.69 112 ARG A O 1
ATOM 928 N N . LEU A 1 113 ? 8.297 -4.992 -23.234 1 97.5 113 LEU A N 1
ATOM 929 C CA . LEU A 1 113 ? 9.086 -4.559 -22.078 1 97.5 113 LEU A CA 1
ATOM 930 C C . LEU A 1 113 ? 10.469 -5.199 -22.109 1 97.5 113 LEU A C 1
ATOM 932 O O . LEU A 1 113 ? 11.383 -4.738 -21.422 1 97.5 113 LEU A O 1
ATOM 936 N N . GLY A 1 114 ? 10.57 -6.363 -22.812 1 96.56 114 GLY A N 1
ATOM 937 C CA . GLY A 1 114 ? 11.836 -7.074 -22.828 1 96.56 114 GLY A CA 1
ATOM 938 C C . GLY A 1 114 ? 12.102 -7.84 -21.547 1 96.56 114 GLY A C 1
ATOM 939 O O . GLY A 1 114 ? 13.258 -8.156 -21.234 1 96.56 114 GLY A O 1
ATOM 940 N N . LYS A 1 115 ? 11.141 -8.109 -20.75 1 98.31 115 LYS A N 1
ATOM 941 C CA . LYS A 1 115 ? 11.211 -8.891 -19.516 1 98.31 115 LYS A CA 1
ATOM 942 C C . LYS A 1 115 ? 10.523 -10.242 -19.688 1 98.31 115 LYS A C 1
ATOM 944 O O . LYS A 1 115 ? 9.641 -10.391 -20.531 1 98.31 115 LYS A O 1
ATOM 949 N N . THR A 1 116 ? 10.945 -11.164 -18.938 1 98.75 116 THR A N 1
ATOM 950 C CA . THR A 1 116 ? 10.266 -12.453 -18.891 1 98.75 116 THR A CA 1
ATOM 951 C C . THR A 1 116 ? 9.445 -12.578 -17.609 1 98.75 116 THR A C 1
ATOM 953 O O . THR A 1 116 ? 9.898 -12.18 -16.531 1 98.75 116 THR A O 1
ATOM 956 N N . PHE A 1 117 ? 8.234 -13.07 -17.75 1 98.94 117 PHE A N 1
ATOM 957 C CA . PHE A 1 117 ? 7.41 -13.391 -16.578 1 98.94 117 PHE A CA 1
ATOM 958 C C . PHE A 1 117 ? 7.473 -14.883 -16.281 1 98.94 117 PHE A C 1
ATOM 960 O O . PHE A 1 117 ? 6.949 -15.703 -17.031 1 98.94 117 PHE A O 1
ATOM 967 N N . TYR A 1 118 ? 8.172 -15.258 -15.195 1 98.94 118 TYR A N 1
ATOM 968 C CA . TYR A 1 118 ? 8.234 -16.641 -14.742 1 98.94 118 TYR A CA 1
ATOM 969 C C . TYR A 1 118 ? 7.031 -16.984 -13.867 1 98.94 118 TYR A C 1
ATOM 971 O O . TYR A 1 118 ? 6.75 -16.281 -12.891 1 98.94 118 TYR A O 1
ATOM 979 N N . LEU A 1 119 ? 6.348 -18.047 -14.258 1 98.75 119 LEU A N 1
ATOM 980 C CA . LEU A 1 119 ? 5.09 -18.422 -13.633 1 98.75 119 LEU A CA 1
ATOM 981 C C . LEU A 1 119 ? 5.18 -19.844 -13.055 1 98.75 119 LEU A C 1
ATOM 983 O O . LEU A 1 119 ? 5.039 -20.828 -13.789 1 98.75 119 LEU A O 1
ATOM 987 N N . LEU A 1 120 ? 5.355 -19.938 -11.75 1 98.62 120 LEU A N 1
ATOM 988 C CA . LEU A 1 120 ? 5.582 -21.219 -11.086 1 98.62 120 LEU A CA 1
ATOM 989 C C . LEU A 1 120 ? 4.328 -21.688 -10.352 1 98.62 120 LEU A C 1
ATOM 991 O O . LEU A 1 120 ? 3.689 -20.891 -9.648 1 98.62 120 LEU A O 1
ATOM 995 N N . ASP A 1 121 ? 3.957 -22.891 -10.531 1 97.88 121 ASP A N 1
ATOM 996 C CA . ASP A 1 121 ? 2.832 -23.5 -9.82 1 97.88 121 ASP A CA 1
ATOM 997 C C . ASP A 1 121 ? 2.855 -25.016 -9.953 1 97.88 121 ASP A C 1
ATOM 999 O O . ASP A 1 121 ? 3.406 -25.562 -10.914 1 97.88 121 ASP A O 1
ATOM 1003 N N . THR A 1 122 ? 2.271 -25.703 -8.969 1 94.69 122 THR A N 1
ATOM 1004 C CA . THR A 1 122 ? 2.086 -27.141 -9.102 1 94.69 122 THR A CA 1
ATOM 1005 C C . THR A 1 122 ? 0.965 -27.453 -10.086 1 94.69 122 THR A C 1
ATOM 1007 O O . THR A 1 122 ? 0.915 -28.547 -10.648 1 94.69 122 THR A O 1
ATOM 1010 N N . PHE A 1 123 ? 0.06 -26.547 -10.188 1 92.69 123 PHE A N 1
ATOM 1011 C CA . PHE A 1 123 ? -1.184 -26.688 -10.938 1 92.69 123 PHE A CA 1
ATOM 1012 C C . PHE A 1 123 ? -1.938 -27.938 -10.5 1 92.69 123 PHE A C 1
ATOM 1014 O O . PHE A 1 123 ? -2.623 -28.562 -11.305 1 92.69 123 PHE A O 1
ATOM 1021 N N . ALA A 1 124 ? -1.659 -28.328 -9.25 1 88.25 124 ALA A N 1
ATOM 1022 C CA . ALA A 1 124 ? -2.27 -29.531 -8.68 1 88.25 124 ALA A CA 1
ATOM 1023 C C . ALA A 1 124 ? -2.598 -29.328 -7.199 1 88.25 124 ALA A C 1
ATOM 1025 O O . ALA A 1 124 ? -2.826 -30.297 -6.469 1 88.25 124 ALA A O 1
ATOM 1026 N N . GLY A 1 125 ? -2.578 -28.094 -6.781 1 87.88 125 GLY A N 1
ATOM 1027 C CA . GLY A 1 125 ? -2.842 -27.797 -5.383 1 87.88 125 GLY A CA 1
ATOM 1028 C C . GLY A 1 125 ? -1.603 -27.891 -4.512 1 87.88 125 GLY A C 1
ATOM 1029 O O . GLY A 1 125 ? -0.479 -27.859 -5.016 1 87.88 125 GLY A O 1
ATOM 1030 N N . LEU A 1 126 ? -1.828 -28.016 -3.215 1 90.88 126 LEU A N 1
ATOM 1031 C CA . LEU A 1 126 ? -0.725 -28.016 -2.26 1 90.88 126 LEU A CA 1
ATOM 1032 C C . LEU A 1 126 ? 0.038 -29.328 -2.322 1 90.88 126 LEU A C 1
ATOM 1034 O O . LEU A 1 126 ? -0.567 -30.406 -2.441 1 90.88 126 LEU A O 1
ATOM 1038 N N . ASP A 1 127 ? 1.341 -29.266 -2.326 1 93.25 127 ASP A N 1
ATOM 1039 C CA . ASP A 1 127 ? 2.193 -30.438 -2.172 1 93.25 127 ASP A CA 1
ATOM 1040 C C . ASP A 1 127 ? 2.357 -30.797 -0.7 1 93.25 127 ASP A C 1
ATOM 1042 O O . ASP A 1 127 ? 2.943 -30.047 0.075 1 93.25 127 ASP A O 1
ATOM 1046 N N . PRO A 1 128 ? 1.859 -31.969 -0.328 1 93.31 128 PRO A N 1
ATOM 1047 C CA . PRO A 1 128 ? 1.869 -32.375 1.085 1 93.31 128 PRO A CA 1
ATOM 1048 C C . PRO A 1 128 ? 3.271 -32.344 1.688 1 93.31 128 PRO A C 1
ATOM 1050 O O . PRO A 1 128 ? 3.426 -32.188 2.9 1 93.31 128 PRO A O 1
ATOM 1053 N N . ARG A 1 129 ? 4.312 -32.531 0.902 1 94.88 129 ARG A N 1
ATOM 1054 C CA . ARG A 1 129 ? 5.684 -32.594 1.392 1 94.88 129 ARG A CA 1
ATOM 1055 C C . ARG A 1 129 ? 6.121 -31.281 2.012 1 94.88 129 ARG A C 1
ATOM 1057 O O . ARG A 1 129 ? 7.023 -31.25 2.848 1 94.88 129 ARG A O 1
ATOM 1064 N N . PHE A 1 130 ? 5.414 -30.172 1.657 1 95.19 130 PHE A N 1
ATOM 1065 C CA . PHE A 1 130 ? 5.926 -28.859 2.045 1 95.19 130 PHE A CA 1
ATOM 1066 C C . PHE A 1 130 ? 4.895 -28.094 2.863 1 95.19 130 PHE A C 1
ATOM 1068 O O . PHE A 1 130 ? 4.977 -26.875 2.984 1 95.19 130 PHE A O 1
ATOM 1075 N N . VAL A 1 131 ? 3.961 -28.844 3.391 1 93.81 131 VAL A N 1
ATOM 1076 C CA . VAL A 1 131 ? 2.979 -28.266 4.297 1 93.81 131 VAL A CA 1
ATOM 1077 C C . VAL A 1 131 ? 3.434 -28.438 5.742 1 93.81 131 VAL A C 1
ATOM 1079 O O . VAL A 1 131 ? 3.879 -29.531 6.129 1 93.81 131 VAL A O 1
ATOM 1082 N N . SER A 1 132 ? 3.375 -27.391 6.492 1 93.19 132 SER A N 1
ATOM 1083 C CA . SER A 1 132 ? 3.812 -27.484 7.879 1 93.19 132 SER A CA 1
ATOM 1084 C C . SER A 1 132 ? 2.865 -28.344 8.703 1 93.19 132 SER A C 1
ATOM 1086 O O . SER A 1 132 ? 1.727 -28.594 8.297 1 93.19 132 SER A O 1
ATOM 1088 N N . ALA A 1 133 ? 3.363 -28.688 9.875 1 91.94 133 ALA A N 1
ATOM 1089 C CA . ALA A 1 133 ? 2.527 -29.469 10.781 1 91.94 133 ALA A CA 1
ATOM 1090 C C . ALA A 1 133 ? 1.305 -28.672 11.227 1 91.94 133 ALA A C 1
ATOM 1092 O O . ALA A 1 133 ? 0.199 -29.219 11.312 1 91.94 133 ALA A O 1
ATOM 1093 N N . GLY A 1 134 ? 1.538 -27.438 11.508 1 90.25 134 GLY A N 1
ATOM 1094 C CA . GLY A 1 134 ? 0.439 -26.578 11.914 1 90.25 134 GLY A CA 1
ATOM 1095 C C . GLY A 1 134 ? -0.628 -26.422 10.844 1 90.25 134 GLY A C 1
ATOM 1096 O O . GLY A 1 134 ? -1.822 -26.531 11.133 1 90.25 134 GLY A O 1
ATOM 1097 N N . GLU A 1 135 ? -0.232 -26.25 9.688 1 90 135 GLU A N 1
ATOM 1098 C CA . GLU A 1 135 ? -1.166 -26.078 8.578 1 90 135 GLU A CA 1
ATOM 1099 C C . GLU A 1 135 ? -1.879 -27.391 8.258 1 90 135 GLU A C 1
ATOM 1101 O O . GLU A 1 135 ? -3.059 -27.391 7.898 1 90 135 GLU A O 1
ATOM 1106 N N . ARG A 1 136 ? -1.146 -28.469 8.344 1 90.56 136 ARG A N 1
ATOM 1107 C CA . ARG A 1 136 ? -1.757 -29.781 8.164 1 90.56 136 ARG A CA 1
ATOM 1108 C C . ARG A 1 136 ? -2.877 -30 9.172 1 90.56 136 ARG A C 1
ATOM 1110 O O . ARG A 1 136 ? -3.967 -30.453 8.805 1 90.56 136 ARG A O 1
ATOM 1117 N N . ASN A 1 137 ? -2.59 -29.641 10.359 1 89.44 137 ASN A N 1
ATOM 1118 C CA . ASN A 1 137 ? -3.564 -29.828 11.438 1 89.44 137 ASN A CA 1
ATOM 1119 C C . ASN A 1 137 ? -4.766 -28.906 11.25 1 89.44 137 ASN A C 1
ATOM 1121 O O . ASN A 1 137 ? -5.883 -29.234 11.648 1 89.44 137 ASN A O 1
ATOM 1125 N N . ALA A 1 138 ? -4.523 -27.828 10.555 1 85.88 138 ALA A N 1
ATOM 1126 C CA . ALA A 1 138 ? -5.59 -26.859 10.328 1 85.88 138 ALA A CA 1
ATOM 1127 C C . ALA A 1 138 ? -6.414 -27.219 9.094 1 85.88 138 ALA A C 1
ATOM 1129 O O . ALA A 1 138 ? -7.367 -26.516 8.75 1 85.88 13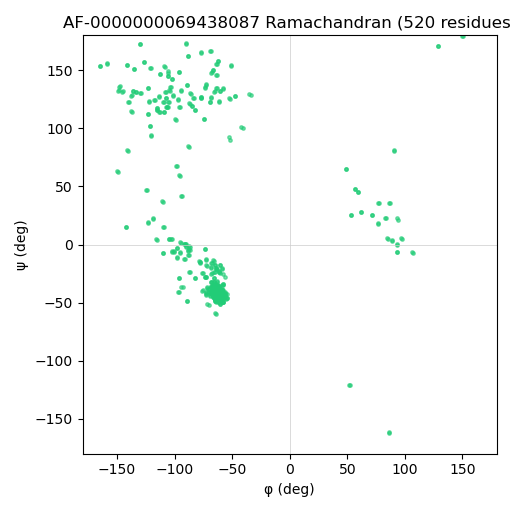8 ALA A O 1
ATOM 1130 N N . GLY A 1 139 ? -6.008 -28.25 8.383 1 85.19 139 GLY A N 1
ATOM 1131 C CA . GLY A 1 139 ? -6.812 -28.766 7.281 1 85.19 139 GLY A CA 1
ATOM 1132 C C . GLY A 1 139 ? -6.426 -28.172 5.938 1 85.19 139 GLY A C 1
ATOM 1133 O O . GLY A 1 139 ? -7.254 -28.094 5.027 1 85.19 139 GLY A O 1
ATOM 1134 N N . ALA A 1 140 ? -5.258 -27.703 5.859 1 84.12 140 ALA A N 1
ATOM 1135 C CA . ALA A 1 140 ? -4.82 -27.031 4.637 1 84.12 140 ALA A CA 1
ATOM 1136 C C . ALA A 1 140 ? -4.914 -27.953 3.434 1 84.12 140 ALA A C 1
ATOM 1138 O O . ALA A 1 140 ? -5.336 -27.547 2.352 1 84.12 140 ALA A O 1
ATOM 1139 N N . LEU A 1 141 ? -4.547 -29.203 3.613 1 88.38 141 LEU A N 1
ATOM 1140 C CA . LEU A 1 141 ? -4.539 -30.156 2.514 1 88.38 141 LEU A CA 1
ATOM 1141 C C . LEU A 1 141 ? -5.961 -30.5 2.076 1 88.38 141 LEU A C 1
ATOM 1143 O O . LEU A 1 141 ? -6.246 -30.562 0.878 1 88.38 141 LEU A O 1
ATOM 1147 N N . GLU A 1 142 ? -6.809 -30.656 2.969 1 81.12 142 GLU A N 1
ATOM 1148 C CA . GLU A 1 142 ? -8.211 -30.938 2.658 1 81.12 142 GLU A CA 1
ATOM 1149 C C . GLU A 1 142 ? -8.859 -29.766 1.935 1 81.12 142 GLU A C 1
ATOM 1151 O O . GLU A 1 142 ? -9.609 -29.953 0.971 1 81.12 142 GLU A O 1
ATOM 1156 N N . LYS A 1 143 ? -8.547 -28.641 2.432 1 79.25 143 LYS A N 1
ATOM 1157 C CA . LYS A 1 143 ? -9.078 -27.438 1.792 1 79.25 143 LYS A CA 1
ATOM 1158 C C . LYS A 1 143 ? -8.57 -27.297 0.358 1 79.25 143 LYS A C 1
ATOM 1160 O O . LYS A 1 143 ? -9.344 -26.984 -0.552 1 79.25 143 LYS A O 1
ATOM 1165 N N . SER A 1 144 ? -7.336 -27.516 0.217 1 80.88 144 SER A N 1
ATOM 1166 C CA . SER A 1 144 ? -6.73 -27.453 -1.111 1 80.88 144 SER A CA 1
ATOM 1167 C C . SER A 1 144 ? -7.375 -28.469 -2.053 1 80.88 144 SER A C 1
ATOM 1169 O O . SER A 1 144 ? -7.707 -28.141 -3.193 1 80.88 144 SER A O 1
ATOM 1171 N N . ASP A 1 145 ? -7.539 -29.625 -1.618 1 80.31 145 ASP A N 1
ATOM 1172 C CA . ASP A 1 145 ? -8.156 -30.688 -2.42 1 80.31 145 ASP A CA 1
ATOM 1173 C C . ASP A 1 145 ? -9.578 -30.297 -2.836 1 80.31 145 ASP A C 1
ATOM 1175 O O . ASP A 1 145 ? -9.984 -30.547 -3.973 1 80.31 145 ASP A O 1
ATOM 1179 N N . LYS A 1 146 ? -10.234 -29.75 -1.959 1 71.44 146 LYS A N 1
ATOM 1180 C CA . LYS A 1 146 ? -11.602 -29.328 -2.232 1 71.44 146 LYS A CA 1
ATOM 1181 C C . LYS A 1 146 ? -11.625 -28.219 -3.283 1 71.44 146 LYS A C 1
ATOM 1183 O O . LYS A 1 146 ? -12.484 -28.203 -4.164 1 71.44 146 LYS A O 1
ATOM 1188 N N . LEU A 1 147 ? -10.727 -27.344 -3.209 1 71.25 147 LEU A N 1
ATOM 1189 C CA . LEU A 1 147 ? -10.656 -26.219 -4.137 1 71.25 147 LEU A CA 1
ATOM 1190 C C . LEU A 1 147 ? -10.289 -26.688 -5.539 1 71.25 147 LEU A C 1
ATOM 1192 O O . LEU A 1 147 ? -10.781 -26.156 -6.531 1 71.25 147 LEU A O 1
ATOM 1196 N N . VAL A 1 148 ? -9.516 -27.703 -5.656 1 72.81 148 VAL A N 1
ATOM 1197 C CA . VAL A 1 148 ? -9.156 -28.281 -6.941 1 72.81 148 VAL A CA 1
ATOM 1198 C C . VAL A 1 148 ? -10.352 -29.031 -7.531 1 72.81 148 VAL A C 1
ATOM 1200 O O . VAL A 1 148 ? -10.703 -28.828 -8.695 1 72.81 148 VAL A O 1
ATOM 1203 N N . LYS A 1 149 ? -10.953 -29.719 -6.672 1 69.69 149 LYS A N 1
ATOM 1204 C CA . LYS A 1 149 ? -12.094 -30.516 -7.105 1 69.69 149 LYS A CA 1
ATOM 1205 C C . LYS A 1 149 ? -13.25 -29.609 -7.551 1 69.69 149 LYS A C 1
ATOM 1207 O O . LYS A 1 149 ? -13.961 -29.938 -8.508 1 69.69 149 LYS A O 1
ATOM 1212 N N . ASN A 1 150 ? -13.297 -28.5 -6.84 1 64.75 150 ASN A N 1
ATOM 1213 C CA . ASN A 1 150 ? -14.414 -27.609 -7.125 1 64.75 150 ASN A CA 1
ATOM 1214 C C . ASN A 1 150 ? -14.07 -26.594 -8.219 1 64.75 150 ASN A C 1
ATOM 1216 O O . ASN A 1 150 ? -14.883 -25.75 -8.57 1 64.75 150 ASN A O 1
ATOM 1220 N N . GLY A 1 151 ? -12.883 -26.656 -8.742 1 66.56 151 GLY A N 1
ATOM 1221 C CA . GLY A 1 151 ? -12.5 -25.844 -9.883 1 66.56 151 GLY A CA 1
ATOM 1222 C C . GLY A 1 151 ? -12.008 -24.453 -9.492 1 66.56 151 GLY A C 1
ATOM 1223 O O . GLY A 1 151 ? -11.758 -23.609 -10.352 1 66.56 151 GLY A O 1
ATOM 1224 N N . MET A 1 152 ? -11.906 -24.234 -8.273 1 60.09 152 MET A N 1
ATOM 1225 C CA . MET A 1 152 ? -11.398 -22.938 -7.832 1 60.09 152 MET A CA 1
ATOM 1226 C C . MET A 1 152 ? -9.898 -22.812 -8.086 1 60.09 152 MET A C 1
ATOM 1228 O O . MET A 1 152 ? -9.383 -21.719 -8.281 1 60.09 152 MET A O 1
ATOM 1232 N N . TYR A 1 153 ? -9.328 -23.969 -8.062 1 68.62 153 TYR A N 1
ATOM 1233 C CA . TYR A 1 153 ? -7.949 -24.109 -8.516 1 68.62 153 TYR A CA 1
ATOM 1234 C C . TYR A 1 153 ? -7.871 -24.922 -9.797 1 68.62 153 TYR A C 1
ATOM 1236 O O . TYR A 1 153 ? -8.703 -25.812 -10.023 1 68.62 153 TYR A O 1
ATOM 1244 N N . VAL A 1 154 ? -6.957 -24.547 -10.547 1 73.69 154 VAL A N 1
ATOM 1245 C CA . VAL A 1 154 ? -6.797 -25.25 -11.812 1 73.69 154 VAL A CA 1
ATOM 1246 C C . VAL A 1 154 ? -6.32 -26.672 -11.547 1 73.69 154 VAL A C 1
ATOM 1248 O O . VAL A 1 154 ? -5.629 -26.938 -10.555 1 73.69 154 VAL A O 1
ATOM 1251 N N . SER A 1 155 ? -6.824 -27.469 -12.5 1 70 155 SER A N 1
ATOM 1252 C CA . SER A 1 155 ? -6.383 -28.859 -12.383 1 70 155 SER A CA 1
ATOM 1253 C C . SER A 1 155 ? -5.539 -29.266 -13.586 1 70 155 SER A C 1
ATOM 1255 O O . SER A 1 155 ? -5.148 -30.438 -13.711 1 70 155 SER A O 1
ATOM 1257 N N . SER A 1 156 ? -5.332 -28.312 -14.375 1 74.31 156 SER A N 1
ATOM 1258 C CA . SER A 1 156 ? -4.555 -28.672 -15.555 1 74.31 156 SER A CA 1
ATOM 1259 C C . SER A 1 156 ? -3.686 -27.516 -16.031 1 74.31 156 SER A C 1
ATOM 1261 O O . SER A 1 156 ? -4.156 -26.375 -16.125 1 74.31 156 SER A O 1
ATOM 1263 N N . VAL A 1 157 ? -2.484 -27.906 -16.344 1 87 157 VAL A N 1
ATOM 1264 C CA . VAL A 1 157 ? -1.498 -26.922 -16.797 1 87 157 VAL A CA 1
ATOM 1265 C C . VAL A 1 157 ? -1.786 -26.531 -18.234 1 87 157 VAL A C 1
ATOM 1267 O O . VAL A 1 157 ? -1.469 -25.422 -18.656 1 87 157 VAL A O 1
ATOM 1270 N N . ASP A 1 158 ? -2.428 -27.328 -18.984 1 90.38 158 ASP A N 1
ATOM 1271 C CA . ASP A 1 158 ? -2.633 -27.078 -20.406 1 90.38 158 ASP A CA 1
ATOM 1272 C C . ASP A 1 158 ? -3.479 -25.828 -20.609 1 90.38 158 ASP A C 1
ATOM 1274 O O . ASP A 1 158 ? -3.166 -25 -21.484 1 90.38 158 ASP A O 1
ATOM 1278 N N . SER A 1 159 ? -4.477 -25.719 -19.844 1 88.75 159 SER A N 1
ATOM 1279 C CA . SER A 1 159 ? -5.332 -24.547 -19.969 1 88.75 159 SER A CA 1
ATOM 1280 C C . SER A 1 159 ? -4.59 -23.281 -19.578 1 88.75 159 SER A C 1
ATOM 1282 O O . SER A 1 159 ? -4.82 -22.219 -20.156 1 88.75 159 SER A O 1
ATOM 1284 N N . VAL A 1 160 ? -3.67 -23.391 -18.641 1 94.12 160 VAL A N 1
ATOM 1285 C CA . VAL A 1 160 ? -2.898 -22.234 -18.188 1 94.12 160 VAL A CA 1
ATOM 1286 C C . VAL A 1 160 ? -1.894 -21.844 -19.266 1 94.12 160 VAL A C 1
ATOM 1288 O O . VAL A 1 160 ? -1.733 -20.656 -19.562 1 94.12 160 VAL A O 1
ATOM 1291 N N . LYS A 1 161 ? -1.271 -22.828 -19.875 1 95.94 161 LYS A N 1
ATOM 1292 C CA . LYS A 1 161 ? -0.349 -22.547 -20.969 1 95.94 161 LYS A CA 1
ATOM 1293 C C . LYS A 1 161 ? -1.072 -21.891 -22.141 1 95.94 161 LYS A C 1
ATOM 1295 O O . LYS A 1 161 ? -0.548 -20.953 -22.766 1 95.94 161 LYS A O 1
ATOM 1300 N N . ALA A 1 162 ? -2.25 -22.375 -22.438 1 95.25 162 ALA A N 1
ATOM 1301 C CA . ALA A 1 162 ? -3.057 -21.781 -23.5 1 95.25 162 ALA A CA 1
ATOM 1302 C C . ALA A 1 162 ? -3.412 -20.328 -23.172 1 95.25 162 ALA A C 1
ATOM 1304 O O . ALA A 1 162 ? -3.422 -19.469 -24.062 1 95.25 162 ALA A O 1
ATOM 1305 N N . ASN A 1 163 ? -3.707 -20.078 -21.922 1 96.12 163 ASN A N 1
ATOM 1306 C CA . ASN A 1 163 ? -4.031 -18.734 -21.469 1 96.12 163 ASN A CA 1
ATOM 1307 C C . ASN A 1 163 ? -2.889 -17.75 -21.734 1 96.12 163 ASN A C 1
ATOM 1309 O O . ASN A 1 163 ? -3.119 -16.625 -22.141 1 96.12 163 ASN A O 1
ATOM 1313 N N . PHE A 1 164 ? -1.661 -18.188 -21.547 1 97.88 164 PHE A N 1
ATOM 1314 C CA . PHE A 1 164 ? -0.513 -17.297 -21.625 1 97.88 164 PHE A CA 1
ATOM 1315 C C . PHE A 1 164 ? 0.102 -17.312 -23.031 1 97.88 164 PHE A C 1
ATOM 1317 O O . PHE A 1 164 ? 1.051 -16.578 -23.312 1 97.88 164 PHE A O 1
ATOM 1324 N N . ALA A 1 165 ? -0.469 -18.062 -23.969 1 97.38 165 ALA A N 1
ATOM 1325 C CA . ALA A 1 165 ? 0.127 -18.312 -25.266 1 97.38 165 ALA A CA 1
ATOM 1326 C C . ALA A 1 165 ? 0.167 -17.047 -26.109 1 97.38 165 ALA A C 1
ATOM 1328 O O . ALA A 1 165 ? 0.949 -16.938 -27.062 1 97.38 165 ALA A O 1
ATOM 1329 N N . GLN A 1 166 ? -0.624 -16.031 -25.812 1 97.56 166 GLN A N 1
ATOM 1330 C CA . GLN A 1 166 ? -0.661 -14.805 -26.609 1 97.56 166 GLN A CA 1
ATOM 1331 C C . GLN A 1 166 ? 0.603 -13.977 -26.391 1 97.56 166 GLN A C 1
ATOM 1333 O O . GLN A 1 166 ? 0.905 -13.078 -27.172 1 97.56 166 GLN A O 1
ATOM 1338 N N . TRP A 1 167 ? 1.338 -14.25 -25.312 1 98.44 167 TRP A N 1
ATOM 1339 C CA . TRP A 1 167 ? 2.574 -13.531 -25.016 1 98.44 167 TRP A CA 1
ATOM 1340 C C . TRP A 1 167 ? 3.791 -14.406 -25.297 1 98.44 167 TRP A C 1
ATOM 1342 O O . TRP A 1 167 ? 3.762 -15.617 -25.047 1 98.44 167 TRP A O 1
ATOM 1352 N N . LYS A 1 168 ? 4.82 -13.812 -25.688 1 97.94 168 LYS A N 1
ATOM 1353 C CA . LYS A 1 168 ? 6.043 -14.539 -26.016 1 97.94 168 LYS A CA 1
ATOM 1354 C C . LYS A 1 168 ? 6.98 -14.625 -24.812 1 97.94 168 LYS A C 1
ATOM 1356 O O . LYS A 1 168 ? 7.645 -15.641 -24.609 1 97.94 168 LYS A O 1
ATOM 1361 N N . ASN A 1 169 ? 7.031 -13.617 -24.031 1 97.94 169 ASN A N 1
ATOM 1362 C CA . ASN A 1 169 ? 8.039 -13.484 -23 1 97.94 169 ASN A CA 1
ATOM 1363 C C . ASN A 1 169 ? 7.523 -13.977 -21.641 1 97.94 169 ASN A C 1
ATOM 1365 O O . ASN A 1 169 ? 7.508 -13.227 -20.672 1 97.94 169 ASN A O 1
ATOM 1369 N N . GLN A 1 170 ? 7.145 -15.195 -21.609 1 98.44 170 GLN A N 1
ATOM 1370 C CA . GLN A 1 170 ? 6.695 -15.859 -20.391 1 98.44 170 GLN A CA 1
ATOM 1371 C C . GLN A 1 170 ? 7.188 -17.297 -20.328 1 98.44 170 GLN A C 1
ATOM 1373 O O . GLN A 1 170 ? 7.5 -17.891 -21.359 1 98.44 170 GLN A O 1
ATOM 1378 N N . ARG A 1 171 ? 7.324 -17.859 -19.141 1 98.25 171 ARG A N 1
ATOM 1379 C CA . ARG A 1 171 ? 7.703 -19.25 -18.906 1 98.25 171 ARG A CA 1
ATOM 1380 C C . ARG A 1 171 ? 6.863 -19.859 -17.797 1 98.25 171 ARG A C 1
ATOM 1382 O O . ARG A 1 171 ? 6.949 -19.422 -16.641 1 98.25 171 ARG A O 1
ATOM 1389 N N . VAL A 1 172 ? 6.07 -20.828 -18.172 1 98.12 172 VAL A N 1
ATOM 1390 C CA . VAL A 1 172 ? 5.312 -21.594 -17.188 1 98.12 172 VAL A CA 1
ATOM 1391 C C . VAL A 1 172 ? 6.16 -22.75 -16.656 1 98.12 172 VAL A C 1
ATOM 1393 O O . VAL A 1 172 ? 6.629 -23.578 -17.438 1 98.12 172 VAL A O 1
ATOM 1396 N N . ILE A 1 173 ? 6.379 -22.781 -15.406 1 98.25 173 ILE A N 1
ATOM 1397 C CA . ILE A 1 173 ? 7.203 -23.797 -14.758 1 98.25 173 ILE A CA 1
ATOM 1398 C C . ILE A 1 173 ? 6.34 -24.641 -13.828 1 98.25 173 ILE A C 1
ATOM 1400 O O . ILE A 1 173 ? 5.824 -24.141 -12.82 1 98.25 173 ILE A O 1
ATOM 1404 N N . VAL A 1 174 ? 6.191 -25.938 -14.117 1 97.38 174 VAL A N 1
ATOM 1405 C CA . VAL A 1 174 ? 5.293 -26.828 -13.398 1 97.38 174 VAL A CA 1
ATOM 1406 C C . VAL A 1 174 ? 6.074 -27.609 -12.344 1 97.38 174 VAL A C 1
ATOM 1408 O O . VAL A 1 174 ? 7.078 -28.25 -12.648 1 97.38 174 VAL A O 1
ATOM 1411 N N . GLY A 1 175 ? 5.645 -27.516 -11.133 1 97.12 175 GLY A N 1
ATOM 1412 C CA . GLY A 1 175 ? 6.258 -28.266 -10.039 1 97.12 175 GLY A CA 1
ATOM 1413 C C . GLY A 1 175 ? 6.152 -27.562 -8.703 1 97.12 175 GLY A C 1
ATOM 1414 O O . GLY A 1 175 ? 5.598 -26.453 -8.617 1 97.12 175 GLY A O 1
ATOM 1415 N N .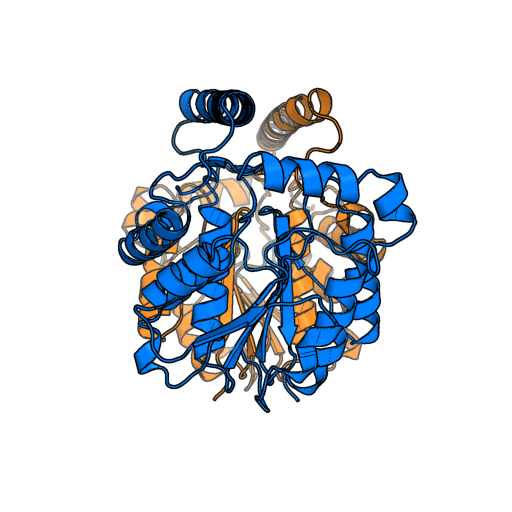 ALA A 1 176 ? 6.664 -28.188 -7.719 1 96.94 176 ALA A N 1
ATOM 1416 C CA . ALA A 1 176 ? 6.523 -27.672 -6.359 1 96.94 176 ALA A CA 1
ATOM 1417 C C . ALA A 1 176 ? 7.672 -26.719 -6.016 1 96.94 176 ALA A C 1
ATOM 1419 O O . ALA A 1 176 ? 8.82 -26.969 -6.383 1 96.94 176 ALA A O 1
ATOM 1420 N N . VAL A 1 177 ? 7.371 -25.641 -5.398 1 97.5 177 VAL A N 1
ATOM 1421 C CA . VAL A 1 177 ? 8.359 -24.828 -4.688 1 97.5 177 VAL A CA 1
ATOM 1422 C C . VAL A 1 177 ? 8.703 -25.5 -3.357 1 97.5 177 VAL A C 1
ATOM 1424 O O . VAL A 1 177 ? 7.812 -25.938 -2.629 1 97.5 177 VAL A O 1
ATOM 1427 N N . PRO A 1 178 ? 9.953 -25.703 -3.141 1 97.44 178 PRO A N 1
ATOM 1428 C CA . PRO A 1 178 ? 11.078 -24.922 -3.662 1 97.44 178 PRO A CA 1
ATOM 1429 C C . PRO A 1 178 ? 11.82 -25.641 -4.785 1 97.44 178 PRO A C 1
ATOM 1431 O O . PRO A 1 178 ? 12.797 -25.109 -5.324 1 97.44 178 PRO A O 1
ATOM 1434 N N . GLU A 1 179 ? 11.336 -26.75 -5.199 1 98.06 179 GLU A N 1
ATOM 1435 C C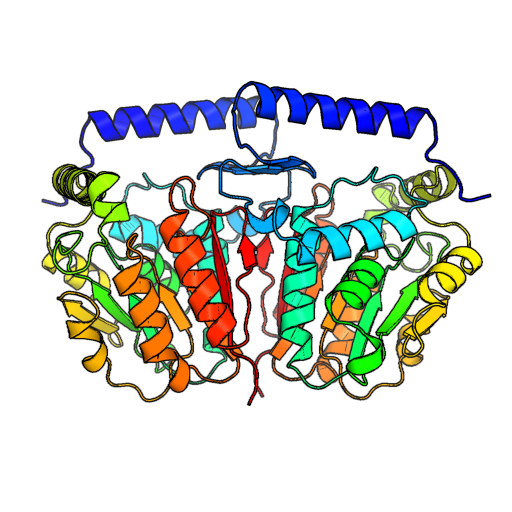A . GLU A 1 179 ? 12.086 -27.609 -6.117 1 98.06 179 GLU A CA 1
ATOM 1436 C C . GLU A 1 179 ? 12.266 -26.938 -7.473 1 98.06 179 GLU A C 1
ATOM 1438 O O . GLU A 1 179 ? 13.234 -27.188 -8.18 1 98.06 179 GLU A O 1
ATOM 1443 N N . THR A 1 180 ? 11.406 -26 -7.816 1 98.44 180 THR A N 1
ATOM 1444 C CA . THR A 1 180 ? 11.398 -25.438 -9.156 1 98.44 180 THR A CA 1
ATOM 1445 C C . THR A 1 180 ? 12.07 -24.062 -9.164 1 98.44 180 THR A C 1
ATOM 1447 O O . THR A 1 180 ? 12.266 -23.469 -10.227 1 98.44 180 THR A O 1
ATOM 1450 N N . LEU A 1 181 ? 12.453 -23.5 -8.055 1 98.56 181 LEU A N 1
ATOM 1451 C CA . LEU A 1 181 ? 12.969 -22.141 -7.969 1 98.56 181 LEU A CA 1
ATOM 1452 C C . LEU A 1 181 ? 14.211 -21.969 -8.844 1 98.56 181 LEU A C 1
ATOM 1454 O O . LEU A 1 181 ? 14.383 -20.938 -9.492 1 98.56 181 LEU A O 1
ATOM 1458 N N . ALA A 1 182 ? 14.992 -22.984 -8.938 1 97.94 182 ALA A N 1
ATOM 1459 C CA . ALA A 1 182 ? 16.266 -22.922 -9.656 1 97.94 182 ALA A CA 1
ATOM 1460 C C . ALA A 1 182 ? 16.031 -22.875 -11.164 1 97.94 182 ALA A C 1
ATOM 1462 O O . ALA A 1 182 ? 16.938 -22.547 -11.93 1 97.94 182 ALA A O 1
ATOM 1463 N N . GLU A 1 183 ? 14.805 -23.172 -11.562 1 98.44 183 GLU A N 1
ATOM 1464 C CA . GLU A 1 183 ? 14.484 -23.141 -12.984 1 98.44 183 GLU A CA 1
ATOM 1465 C C . GLU A 1 183 ? 14.289 -21.719 -13.477 1 98.44 183 GLU A C 1
ATOM 1467 O O . GLU A 1 183 ? 14.242 -21.469 -14.688 1 98.44 183 GLU A O 1
ATOM 1472 N N . VAL A 1 184 ? 14.133 -20.781 -12.602 1 98.56 184 VAL A N 1
ATOM 1473 C CA . VAL A 1 184 ? 14.086 -19.375 -12.977 1 98.56 184 VAL A CA 1
ATOM 1474 C C . VAL A 1 184 ? 15.484 -18.875 -13.32 1 98.56 184 VAL A C 1
ATOM 1476 O O . VAL A 1 184 ? 16.328 -18.703 -12.438 1 98.56 184 VAL A O 1
ATOM 1479 N N . ASP A 1 185 ? 15.664 -18.672 -14.586 1 95.62 185 ASP A N 1
ATOM 1480 C CA . ASP A 1 185 ? 16.984 -18.328 -15.094 1 95.62 185 ASP A CA 1
ATOM 1481 C C . ASP A 1 185 ? 17.125 -16.828 -15.297 1 95.62 185 ASP A C 1
ATOM 1483 O O . ASP A 1 185 ? 17.156 -16.344 -16.438 1 95.62 185 ASP A O 1
ATOM 1487 N N . THR A 1 186 ? 17.125 -16.094 -14.32 1 97.31 186 THR A N 1
ATOM 1488 C CA . THR A 1 186 ? 17.344 -14.648 -14.367 1 97.31 186 THR A CA 1
ATOM 1489 C C . THR A 1 186 ? 18.297 -14.211 -13.266 1 97.31 186 THR A C 1
ATOM 1491 O O . THR A 1 186 ? 18.359 -14.836 -12.203 1 97.31 186 THR A O 1
ATOM 1494 N N . ASP A 1 187 ? 19 -13.188 -13.492 1 95.94 187 ASP A N 1
ATOM 1495 C CA . ASP A 1 187 ? 19.953 -12.68 -12.516 1 95.94 187 ASP A CA 1
ATOM 1496 C C . ASP A 1 187 ? 19.359 -11.531 -11.703 1 95.94 187 ASP A C 1
ATOM 1498 O O . ASP A 1 187 ? 19.938 -11.109 -10.703 1 95.94 187 ASP A O 1
ATOM 1502 N N . ALA A 1 188 ? 18.234 -11.047 -12.156 1 98.56 188 ALA A N 1
ATOM 1503 C CA . ALA A 1 188 ? 17.625 -9.898 -11.492 1 98.56 188 ALA A CA 1
ATOM 1504 C C . ALA A 1 188 ? 16.094 -10 -11.523 1 98.56 188 ALA A C 1
ATOM 1506 O O . ALA A 1 188 ? 15.508 -10.32 -12.555 1 98.56 188 ALA A O 1
ATOM 1507 N N . VAL A 1 189 ? 15.484 -9.789 -10.383 1 98.88 189 VAL A N 1
ATOM 1508 C CA . VAL A 1 189 ? 14.031 -9.828 -10.25 1 98.88 189 VAL A CA 1
ATOM 1509 C C . VAL A 1 189 ? 13.523 -8.453 -9.812 1 98.88 189 VAL A C 1
ATOM 1511 O O . VAL A 1 189 ? 13.984 -7.902 -8.812 1 98.88 189 VAL A O 1
ATOM 1514 N N . ALA A 1 190 ? 12.602 -7.887 -10.594 1 98.88 190 ALA A N 1
ATOM 1515 C CA . ALA A 1 190 ? 12.031 -6.57 -10.297 1 98.88 190 ALA A CA 1
ATOM 1516 C C . ALA A 1 190 ? 10.711 -6.699 -9.547 1 98.88 190 ALA A C 1
ATOM 1518 O O . ALA A 1 190 ? 10.312 -5.789 -8.82 1 98.88 190 ALA A O 1
ATOM 1519 N N . PHE A 1 191 ? 10 -7.809 -9.781 1 98.94 191 PHE A N 1
ATOM 1520 C CA . PHE A 1 191 ? 8.688 -8.047 -9.203 1 98.94 191 PHE A CA 1
ATOM 1521 C C . PHE A 1 191 ? 8.539 -9.508 -8.781 1 98.94 191 PHE A C 1
ATOM 1523 O O . PHE A 1 191 ? 8.734 -10.414 -9.586 1 98.94 191 PHE A O 1
ATOM 1530 N N . LEU A 1 192 ? 8.25 -9.703 -7.547 1 98.94 192 LEU A N 1
ATOM 1531 C CA . LEU A 1 192 ? 8.008 -11.031 -6.988 1 98.94 192 LEU A CA 1
ATOM 1532 C C . LEU A 1 192 ? 6.629 -11.109 -6.344 1 98.94 192 LEU A C 1
ATOM 1534 O O . LEU A 1 192 ? 6.355 -10.414 -5.363 1 98.94 192 LEU A O 1
ATOM 1538 N N . HIS A 1 193 ? 5.77 -11.891 -6.953 1 98.94 193 HIS A N 1
ATOM 1539 C CA . HIS A 1 193 ? 4.441 -12.133 -6.402 1 98.94 193 HIS A CA 1
ATOM 1540 C C . HIS A 1 193 ? 4.344 -13.523 -5.789 1 98.94 193 HIS A C 1
ATOM 1542 O O . HIS A 1 193 ? 4.605 -14.523 -6.461 1 98.94 193 HIS A O 1
ATOM 1548 N N . ILE A 1 194 ? 4.008 -13.609 -4.535 1 98.88 194 ILE A N 1
ATOM 1549 C CA . ILE A 1 194 ? 3.938 -14.859 -3.795 1 98.88 194 ILE A CA 1
ATOM 1550 C C . ILE A 1 194 ? 2.494 -15.133 -3.375 1 98.88 194 ILE A C 1
ATOM 1552 O O . ILE A 1 194 ? 1.903 -14.359 -2.621 1 98.88 194 ILE A O 1
ATOM 1556 N N . ASP A 1 195 ? 1.904 -16.234 -3.855 1 97.56 195 ASP A N 1
ATOM 1557 C CA . ASP A 1 195 ? 0.502 -16.578 -3.623 1 97.56 195 ASP A CA 1
ATOM 1558 C C . ASP A 1 195 ? 0.299 -18.078 -3.604 1 97.56 195 ASP A C 1
ATOM 1560 O O . ASP A 1 195 ? -0.504 -18.625 -4.371 1 97.56 195 ASP A O 1
ATOM 1564 N N . MET A 1 196 ? 0.921 -18.766 -2.641 1 95.94 196 MET A N 1
ATOM 1565 C CA . MET A 1 196 ? 0.844 -20.234 -2.662 1 95.94 196 MET A CA 1
ATOM 1566 C C . MET A 1 196 ? -0.013 -20.75 -1.512 1 95.94 196 MET A C 1
ATOM 1568 O O . MET A 1 196 ? -0.271 -21.953 -1.414 1 95.94 196 MET A O 1
ATOM 1572 N N . ASN A 1 197 ? -0.441 -19.875 -0.591 1 91.5 197 ASN A N 1
ATOM 1573 C CA . ASN A 1 197 ? -1.341 -20.203 0.509 1 91.5 197 ASN A CA 1
ATOM 1574 C C . ASN A 1 197 ? -0.733 -21.25 1.438 1 91.5 197 ASN A C 1
ATOM 1576 O O . ASN A 1 197 ? -1.44 -22.125 1.946 1 91.5 197 ASN A O 1
ATOM 1580 N N . CYS A 1 198 ? 0.537 -21.281 1.509 1 94 198 CYS A N 1
ATOM 1581 C CA . CYS A 1 198 ? 1.292 -22.203 2.34 1 94 198 CYS A CA 1
ATOM 1582 C C . CYS A 1 198 ? 2.594 -21.578 2.818 1 94 198 CYS A C 1
ATOM 1584 O O . CYS A 1 198 ? 3.395 -21.109 2.01 1 94 198 CYS A O 1
ATOM 1586 N N . ALA A 1 199 ? 2.871 -21.703 4.078 1 96.06 199 ALA A N 1
ATOM 1587 C CA . ALA A 1 199 ? 3.936 -20.906 4.699 1 96.06 199 ALA A CA 1
ATOM 1588 C C . ALA A 1 199 ? 5.309 -21.391 4.234 1 96.06 199 ALA A C 1
ATOM 1590 O O . ALA A 1 199 ? 6.125 -20.578 3.773 1 96.06 199 ALA A O 1
ATOM 1591 N N . PRO A 1 200 ? 5.668 -22.641 4.293 1 97.19 200 PRO A N 1
ATOM 1592 C CA . PRO A 1 200 ? 7.051 -23.031 4.012 1 97.19 200 PRO A CA 1
ATOM 1593 C C . PRO A 1 200 ? 7.488 -22.672 2.592 1 97.19 200 PRO A C 1
ATOM 1595 O O . PRO A 1 200 ? 8.539 -22.047 2.402 1 97.19 200 PRO A O 1
ATOM 1598 N N . PRO A 1 201 ? 6.691 -23.016 1.571 1 98 201 PRO A N 1
ATOM 1599 C CA . PRO A 1 201 ? 7.125 -22.625 0.228 1 98 201 PRO A CA 1
ATOM 1600 C C . PRO A 1 201 ? 7.219 -21.109 0.055 1 98 201 PRO A C 1
ATOM 1602 O O . PRO A 1 201 ? 8.078 -20.625 -0.689 1 98 201 PRO A O 1
ATOM 1605 N N . GLU A 1 202 ? 6.355 -20.344 0.668 1 98.38 202 GLU A N 1
ATOM 1606 C CA . GLU A 1 202 ? 6.383 -18.891 0.525 1 98.38 202 GLU A CA 1
ATOM 1607 C C . GLU A 1 202 ? 7.637 -18.312 1.166 1 98.38 202 GLU A C 1
ATOM 1609 O O . GLU A 1 202 ? 8.273 -17.422 0.59 1 98.38 202 GLU A O 1
ATOM 1614 N N . VAL A 1 203 ? 7.961 -18.828 2.338 1 98.31 203 VAL A N 1
ATOM 1615 C CA . VAL A 1 203 ? 9.156 -18.375 3.039 1 98.31 203 VAL A CA 1
ATOM 1616 C C . VAL A 1 203 ? 10.398 -18.703 2.215 1 98.31 203 VAL A C 1
ATOM 1618 O O . VAL A 1 203 ? 11.281 -17.859 2.041 1 98.31 203 VAL A O 1
ATOM 1621 N N . GLU A 1 204 ? 10.453 -19.891 1.674 1 98.31 204 GLU A N 1
ATOM 1622 C CA . GLU A 1 204 ? 11.594 -20.312 0.863 1 98.31 204 GLU A CA 1
ATOM 1623 C C . GLU A 1 204 ? 11.719 -19.469 -0.396 1 98.31 204 GLU A C 1
ATOM 1625 O O . GLU A 1 204 ? 12.836 -19.172 -0.842 1 98.31 204 GLU A O 1
ATOM 1630 N N . THR A 1 205 ? 10.625 -19.109 -0.945 1 98.75 205 THR A N 1
ATOM 1631 C CA . THR A 1 205 ? 10.617 -18.266 -2.137 1 98.75 205 THR A CA 1
ATOM 1632 C C . THR A 1 205 ? 11.289 -16.922 -1.854 1 98.75 205 THR A C 1
ATOM 1634 O O . THR A 1 205 ? 12.156 -16.484 -2.607 1 98.75 205 THR A O 1
ATOM 1637 N N . LEU A 1 206 ? 10.852 -16.266 -0.783 1 98.81 206 LEU A N 1
ATOM 1638 C CA . LEU A 1 206 ? 11.414 -14.961 -0.444 1 98.81 206 LEU A CA 1
ATOM 1639 C C . LEU A 1 206 ? 12.914 -15.07 -0.165 1 98.81 206 LEU A C 1
ATOM 1641 O O . LEU A 1 206 ? 13.703 -14.266 -0.664 1 98.81 206 LEU A O 1
ATOM 1645 N N . ARG A 1 207 ? 13.328 -16.109 0.563 1 98.19 207 ARG A N 1
ATOM 1646 C CA . ARG A 1 207 ? 14.734 -16.297 0.885 1 98.19 207 ARG A CA 1
ATOM 1647 C C . ARG A 1 207 ? 15.562 -16.531 -0.378 1 98.19 207 ARG A C 1
ATOM 1649 O O . ARG A 1 207 ? 16.656 -15.977 -0.522 1 98.19 207 ARG A O 1
ATOM 1656 N N . TYR A 1 208 ? 15.031 -17.312 -1.228 1 98.5 208 TYR A N 1
ATOM 1657 C CA . TYR A 1 208 ? 15.758 -17.703 -2.428 1 98.5 208 TYR A CA 1
ATOM 1658 C C . TYR A 1 208 ? 15.984 -16.516 -3.352 1 98.5 208 TYR A C 1
ATOM 1660 O O . TYR A 1 208 ? 17.078 -16.344 -3.902 1 98.5 208 TYR A O 1
ATOM 1668 N N . PHE A 1 209 ? 14.992 -15.68 -3.545 1 98.75 209 PHE A N 1
ATOM 1669 C CA . PHE A 1 209 ? 15.062 -14.633 -4.562 1 98.75 209 PHE A CA 1
ATOM 1670 C C . PHE A 1 209 ? 15.633 -13.344 -3.975 1 98.75 209 PHE A C 1
ATOM 1672 O O . PHE A 1 209 ? 16.016 -12.438 -4.715 1 98.75 209 PHE A O 1
ATOM 1679 N N . TRP A 1 210 ? 15.734 -13.242 -2.639 1 98.56 210 TRP A N 1
ATOM 1680 C CA . TRP A 1 210 ? 16.109 -11.984 -1.996 1 98.56 210 TRP A CA 1
ATOM 1681 C C . TRP A 1 210 ? 17.422 -11.461 -2.564 1 98.56 210 TRP A C 1
ATOM 1683 O O . TRP A 1 210 ? 17.516 -10.289 -2.936 1 98.56 210 TRP A O 1
ATOM 1693 N N . PRO A 1 211 ? 18.469 -12.32 -2.713 1 98.06 211 PRO A N 1
ATOM 1694 C CA . PRO A 1 211 ? 19.719 -11.789 -3.246 1 98.06 211 PRO A CA 1
ATOM 1695 C C . PRO A 1 211 ? 19.609 -11.367 -4.707 1 98.06 211 PRO A C 1
ATOM 1697 O O . PRO A 1 211 ? 20.469 -10.617 -5.203 1 98.06 211 PRO A O 1
ATOM 1700 N N . ARG A 1 212 ? 18.531 -11.836 -5.402 1 98.38 212 ARG A N 1
ATOM 1701 C CA . ARG A 1 212 ? 18.375 -11.539 -6.824 1 98.38 212 ARG A CA 1
ATOM 1702 C C . ARG A 1 212 ? 17.375 -10.406 -7.043 1 98.38 212 ARG A C 1
ATOM 1704 O O . ARG A 1 212 ? 17.203 -9.938 -8.172 1 98.38 212 ARG A O 1
ATOM 1711 N N . LEU A 1 213 ? 16.734 -9.969 -5.973 1 98.69 213 LEU A N 1
ATOM 1712 C CA . LEU A 1 213 ? 15.875 -8.797 -6.098 1 98.69 213 LEU A CA 1
ATOM 1713 C C . LEU A 1 213 ? 16.703 -7.539 -6.359 1 98.69 213 LEU A C 1
ATOM 1715 O O . LEU A 1 213 ? 17.641 -7.25 -5.625 1 98.69 213 LEU A O 1
ATOM 1719 N N . SER A 1 214 ? 16.359 -6.832 -7.406 1 98.38 214 SER A N 1
ATOM 1720 C CA . SER A 1 214 ? 17.016 -5.555 -7.68 1 98.38 214 SER A CA 1
ATOM 1721 C C . SER A 1 214 ? 16.672 -4.52 -6.613 1 98.38 214 SER A C 1
ATOM 1723 O O . SER A 1 214 ? 15.578 -4.559 -6.031 1 98.38 214 SER A O 1
ATOM 1725 N N . PRO A 1 215 ? 17.594 -3.576 -6.359 1 97.38 215 PRO A N 1
ATOM 1726 C CA . PRO A 1 215 ? 17.203 -2.449 -5.516 1 97.38 215 PRO A CA 1
ATOM 1727 C C . PRO A 1 215 ? 15.922 -1.767 -6.004 1 97.38 215 PRO A C 1
ATOM 1729 O O . PRO A 1 215 ? 15.828 -1.396 -7.18 1 97.38 215 PRO A O 1
ATOM 1732 N N . GLY A 1 216 ? 14.961 -1.671 -5.094 1 97.81 216 GLY A N 1
ATOM 1733 C CA . GLY A 1 216 ? 13.695 -1.046 -5.457 1 97.81 216 GLY A CA 1
ATOM 1734 C C . GLY A 1 216 ? 12.656 -2.041 -5.93 1 97.81 216 GLY A C 1
ATOM 1735 O O . GLY A 1 216 ? 11.516 -1.664 -6.215 1 97.81 216 GLY A O 1
ATOM 1736 N N . ALA A 1 217 ? 13.023 -3.359 -5.949 1 98.75 217 ALA A N 1
ATOM 1737 C CA . ALA A 1 217 ? 12.086 -4.391 -6.395 1 98.75 217 ALA A CA 1
ATOM 1738 C C . ALA A 1 217 ? 10.875 -4.469 -5.469 1 98.75 217 ALA A C 1
ATOM 1740 O O . ALA A 1 217 ? 10.953 -4.07 -4.301 1 98.75 217 ALA A O 1
ATOM 1741 N N . PHE A 1 218 ? 9.781 -4.965 -6.02 1 98.88 218 PHE A N 1
ATOM 1742 C CA . PHE A 1 218 ? 8.523 -5.105 -5.305 1 98.88 218 PHE A CA 1
ATOM 1743 C C . PHE A 1 218 ? 8.234 -6.57 -4.992 1 98.88 218 PHE A C 1
ATOM 1745 O O . PHE A 1 218 ? 8.289 -7.422 -5.883 1 98.88 218 PHE A O 1
ATOM 1752 N N . VAL A 1 219 ? 7.992 -6.879 -3.738 1 98.94 219 VAL A N 1
ATOM 1753 C CA . VAL A 1 219 ? 7.477 -8.18 -3.316 1 98.94 219 VAL A CA 1
ATOM 1754 C C . VAL A 1 219 ? 6.031 -8.023 -2.844 1 98.94 219 VAL A C 1
ATOM 1756 O O . VAL A 1 219 ? 5.762 -7.336 -1.857 1 98.94 219 VAL A O 1
ATOM 1759 N N . LEU A 1 220 ? 5.148 -8.617 -3.564 1 98.94 220 LEU A N 1
ATOM 1760 C CA . LEU A 1 220 ? 3.734 -8.594 -3.213 1 98.94 220 LEU A CA 1
ATOM 1761 C C . LEU A 1 220 ? 3.283 -9.961 -2.695 1 98.94 220 LEU A C 1
ATOM 1763 O O . LEU A 1 220 ? 3.422 -10.969 -3.391 1 98.94 220 LEU A O 1
ATOM 1767 N N . LEU A 1 221 ? 2.838 -9.992 -1.46 1 98.88 221 LEU A N 1
ATOM 1768 C CA . LEU A 1 221 ? 2.268 -11.172 -0.826 1 98.88 221 LEU A CA 1
ATOM 1769 C C . LEU A 1 221 ? 0.746 -11.164 -0.921 1 98.88 221 LEU A C 1
ATOM 1771 O O . LEU A 1 221 ? 0.091 -10.281 -0.358 1 98.88 221 LEU A O 1
ATOM 1775 N N . ASP A 1 222 ? 0.175 -12.055 -1.523 1 97.25 222 ASP A N 1
ATOM 1776 C CA . ASP A 1 222 ? -1.245 -11.992 -1.858 1 97.25 222 ASP A CA 1
ATOM 1777 C C . ASP A 1 222 ? -2.111 -12.266 -0.63 1 97.25 222 ASP A C 1
ATOM 1779 O O . ASP A 1 222 ? -3.158 -11.641 -0.453 1 97.25 222 ASP A O 1
ATOM 1783 N N . ASP A 1 223 ? -1.741 -13.195 0.225 1 94.12 223 ASP A N 1
ATOM 1784 C CA . ASP A 1 223 ? -2.648 -13.648 1.277 1 94.12 223 ASP A CA 1
ATOM 1785 C C . ASP A 1 223 ? -2.059 -13.383 2.66 1 94.12 223 ASP A C 1
ATOM 1787 O O . ASP A 1 223 ? -2.428 -14.039 3.635 1 94.12 223 ASP A O 1
ATOM 1791 N N . TYR A 1 224 ? -1.164 -12.469 2.771 1 98.06 224 TYR A N 1
ATOM 1792 C CA . TYR A 1 224 ? -0.409 -12.164 3.98 1 98.06 224 TYR A CA 1
ATOM 1793 C C . TYR A 1 224 ? -1.345 -11.852 5.145 1 98.06 224 TYR A C 1
ATOM 1795 O O . TYR A 1 224 ? -1.173 -12.383 6.246 1 98.06 224 TYR A O 1
ATOM 1803 N N . ALA A 1 225 ? -2.328 -11.047 4.875 1 96.5 225 ALA A N 1
ATOM 1804 C CA . ALA A 1 225 ? -3.201 -10.586 5.957 1 96.5 225 ALA A CA 1
ATOM 1805 C C . ALA A 1 225 ? -4.59 -11.211 5.84 1 96.5 225 ALA A C 1
ATOM 1807 O O . ALA A 1 225 ? -5.547 -10.734 6.449 1 96.5 225 ALA A O 1
ATOM 1808 N N . ASN A 1 226 ? -4.68 -12.242 5.043 1 92.5 226 ASN A N 1
ATOM 1809 C CA . ASN A 1 226 ? -5.965 -12.938 4.977 1 92.5 226 ASN A CA 1
ATOM 1810 C C . ASN A 1 226 ? -6.332 -13.57 6.316 1 92.5 226 ASN A C 1
ATOM 1812 O O . ASN A 1 226 ? -5.465 -14.102 7.008 1 92.5 226 ASN A O 1
ATOM 1816 N N . ARG A 1 227 ? -7.59 -13.547 6.539 1 86.69 227 ARG A N 1
ATOM 1817 C CA . ARG A 1 227 ? -8.086 -14.18 7.754 1 86.69 227 ARG A CA 1
ATOM 1818 C C . ARG A 1 227 ? -7.75 -15.664 7.773 1 86.69 227 ARG A C 1
ATOM 1820 O O . ARG A 1 227 ? -7.926 -16.359 6.766 1 86.69 227 ARG A O 1
ATOM 1827 N N . GLY A 1 228 ? -7.227 -16.125 8.891 1 83.38 228 GLY A N 1
ATOM 1828 C CA . GLY A 1 228 ? -6.953 -17.547 9.039 1 83.38 228 GLY A CA 1
ATOM 1829 C C . GLY A 1 228 ? -5.578 -17.953 8.547 1 83.38 228 GLY A C 1
ATOM 1830 O O . GLY A 1 228 ? -5.211 -19.125 8.586 1 83.38 228 GLY A O 1
ATOM 1831 N N . ARG A 1 229 ? -4.805 -16.984 8.125 1 90.56 229 ARG A N 1
ATOM 1832 C CA . ARG A 1 229 ? -3.48 -17.281 7.594 1 90.56 229 ARG A CA 1
ATOM 1833 C C . ARG A 1 229 ? -2.387 -16.797 8.539 1 90.56 229 ARG A C 1
ATOM 1835 O O . ARG A 1 229 ? -1.328 -16.344 8.086 1 90.56 229 ARG A O 1
ATOM 1842 N N . ASP A 1 230 ? -2.627 -16.906 9.766 1 91.12 230 ASP A N 1
ATOM 1843 C CA . ASP A 1 230 ? -1.725 -16.359 10.773 1 91.12 230 ASP A CA 1
ATOM 1844 C C . ASP A 1 230 ? -0.364 -17.047 10.734 1 91.12 230 ASP A C 1
ATOM 1846 O O . ASP A 1 230 ? 0.672 -16.406 10.906 1 91.12 230 ASP A O 1
ATOM 1850 N N . GLU A 1 231 ? -0.351 -18.344 10.539 1 92.19 231 GLU A N 1
ATOM 1851 C CA . GLU A 1 231 ? 0.922 -19.047 10.477 1 92.19 231 GLU A CA 1
ATOM 1852 C C . GLU A 1 231 ? 1.805 -18.5 9.352 1 92.19 231 GLU A C 1
ATOM 1854 O O . GLU A 1 231 ? 3.004 -18.297 9.547 1 92.19 231 GLU A O 1
ATOM 1859 N N . GLN A 1 232 ? 1.201 -18.297 8.258 1 94.44 232 GLN A N 1
ATOM 1860 C CA . GLN A 1 232 ? 1.914 -17.75 7.113 1 94.44 232 GLN A CA 1
ATOM 1861 C C . GLN A 1 232 ? 2.398 -16.328 7.395 1 94.44 232 GLN A C 1
ATOM 1863 O O . GLN A 1 232 ? 3.541 -15.984 7.086 1 94.44 232 GLN A O 1
ATOM 1868 N N . ARG A 1 233 ? 1.547 -15.531 7.926 1 97.12 233 ARG A N 1
ATOM 1869 C CA . ARG A 1 233 ? 1.894 -14.148 8.258 1 97.12 233 ARG A CA 1
ATOM 1870 C C . ARG A 1 233 ? 3.078 -14.102 9.219 1 97.12 233 ARG A C 1
ATOM 1872 O O . ARG A 1 233 ? 4.043 -13.375 8.984 1 97.12 233 ARG A O 1
ATOM 1879 N N . ILE A 1 234 ? 3 -14.891 10.289 1 97.19 234 ILE A N 1
ATOM 1880 C CA . ILE A 1 234 ? 4.039 -14.914 11.312 1 97.19 234 ILE A CA 1
ATOM 1881 C C . ILE A 1 234 ? 5.355 -15.391 10.695 1 97.19 234 ILE A C 1
ATOM 1883 O O . ILE A 1 234 ? 6.41 -14.797 10.945 1 97.19 234 ILE A O 1
ATOM 1887 N N . ALA A 1 235 ? 5.301 -16.438 9.898 1 97.56 235 ALA A N 1
ATOM 1888 C CA . ALA A 1 235 ? 6.496 -16.953 9.242 1 97.56 235 ALA A CA 1
ATOM 1889 C C . ALA A 1 235 ? 7.125 -15.898 8.328 1 97.56 235 ALA A C 1
ATOM 1891 O O . ALA A 1 235 ? 8.344 -15.75 8.297 1 97.56 235 ALA A O 1
ATOM 1892 N N . MET A 1 236 ? 6.293 -15.211 7.609 1 98.25 236 MET A N 1
ATOM 1893 C CA . MET A 1 236 ? 6.773 -14.172 6.703 1 98.25 236 MET A CA 1
ATOM 1894 C C . MET A 1 236 ? 7.367 -13 7.484 1 98.25 236 MET A C 1
ATOM 1896 O O . MET A 1 236 ? 8.383 -12.43 7.082 1 98.25 236 MET A O 1
ATOM 1900 N N . ASP A 1 237 ? 6.73 -12.625 8.594 1 98.06 237 ASP A N 1
ATOM 1901 C CA . ASP A 1 237 ? 7.285 -11.586 9.453 1 98.06 237 ASP A CA 1
ATOM 1902 C C . ASP A 1 237 ? 8.68 -11.961 9.945 1 98.06 237 ASP A C 1
ATOM 1904 O O . ASP A 1 237 ? 9.578 -11.117 9.984 1 98.06 237 ASP A O 1
ATOM 1908 N N . ASP A 1 238 ? 8.82 -13.195 10.328 1 97.81 238 ASP A N 1
ATOM 1909 C CA . ASP A 1 238 ? 10.102 -13.664 10.844 1 97.81 238 ASP A CA 1
ATOM 1910 C C . ASP A 1 238 ? 11.188 -13.562 9.781 1 97.81 238 ASP A C 1
ATOM 1912 O O . ASP A 1 238 ? 12.281 -13.062 10.055 1 97.81 238 ASP A O 1
ATOM 1916 N N . VAL A 1 239 ? 10.898 -14.008 8.586 1 98.06 239 VAL A N 1
ATOM 1917 C CA . VAL A 1 239 ? 11.898 -13.953 7.527 1 98.06 239 VAL A CA 1
ATOM 1918 C C . VAL A 1 239 ? 12.172 -12.5 7.141 1 98.06 239 VAL A C 1
ATOM 1920 O O . VAL A 1 239 ? 13.312 -12.125 6.879 1 98.06 239 VAL A O 1
ATOM 1923 N N . ALA A 1 240 ? 11.148 -11.664 7.07 1 98.06 240 ALA A N 1
ATOM 1924 C CA . ALA A 1 240 ? 11.328 -10.25 6.766 1 98.06 240 ALA A CA 1
ATOM 1925 C C . ALA A 1 240 ? 12.242 -9.586 7.789 1 98.06 240 ALA A C 1
ATOM 1927 O O . ALA A 1 240 ? 13.125 -8.805 7.43 1 98.06 240 ALA A O 1
ATOM 1928 N N . ARG A 1 241 ? 12.023 -9.883 9.031 1 96.75 241 ARG A N 1
ATOM 1929 C CA . ARG A 1 241 ? 12.867 -9.344 10.094 1 96.75 241 ARG A CA 1
ATOM 1930 C C . ARG A 1 241 ? 14.32 -9.766 9.906 1 96.75 241 ARG A C 1
ATOM 1932 O O . ARG A 1 241 ? 15.234 -8.961 10.07 1 96.75 241 ARG A O 1
ATOM 1939 N N . GLU A 1 242 ? 14.508 -11.023 9.586 1 97.5 242 GLU A N 1
ATOM 1940 C CA . GLU A 1 242 ? 15.852 -11.539 9.32 1 97.5 242 GLU A CA 1
ATOM 1941 C C . GLU A 1 242 ? 16.516 -10.773 8.18 1 97.5 242 GLU A C 1
ATOM 1943 O O . GLU A 1 242 ? 17.734 -10.555 8.203 1 97.5 242 GLU A O 1
ATOM 1948 N N . LEU A 1 243 ? 15.75 -10.359 7.254 1 97.56 243 LEU A N 1
ATOM 1949 C CA . LEU A 1 243 ? 16.25 -9.68 6.066 1 97.56 243 LEU A CA 1
ATOM 1950 C C . LEU A 1 243 ? 16.344 -8.172 6.297 1 97.56 243 LEU A C 1
ATOM 1952 O O . LEU A 1 243 ? 16.781 -7.43 5.414 1 97.56 243 LEU A O 1
ATOM 1956 N N . GLY A 1 244 ? 15.883 -7.668 7.445 1 96.56 244 GLY A N 1
ATOM 1957 C CA . GLY A 1 244 ? 16.016 -6.273 7.824 1 96.56 244 GLY A CA 1
ATOM 1958 C C . GLY A 1 244 ? 14.945 -5.383 7.227 1 96.56 244 GLY A C 1
ATOM 1959 O O . GLY A 1 244 ? 15.172 -4.191 7.004 1 96.56 244 GLY A O 1
ATOM 1960 N N . VAL A 1 245 ? 13.805 -5.996 6.871 1 97.5 245 VAL A N 1
ATOM 1961 C CA . VAL A 1 245 ? 12.695 -5.227 6.324 1 97.5 245 VAL A CA 1
ATOM 1962 C C . VAL A 1 245 ? 11.406 -5.578 7.066 1 97.5 245 VAL A C 1
ATOM 1964 O O . VAL A 1 245 ? 11.414 -6.422 7.969 1 97.5 245 VAL A O 1
ATOM 1967 N N . SER A 1 246 ? 10.367 -4.863 6.777 1 96.12 246 SER A N 1
ATOM 1968 C CA . SER A 1 246 ? 9.047 -5.156 7.332 1 96.12 246 SER A CA 1
ATOM 1969 C C . SER A 1 246 ? 8 -5.285 6.234 1 96.12 246 SER A C 1
ATOM 1971 O O . SER A 1 246 ? 8.18 -4.758 5.137 1 96.12 246 SER A O 1
ATOM 1973 N N . VAL A 1 247 ? 6.961 -5.98 6.566 1 98.62 247 VAL A N 1
ATOM 1974 C CA . VAL A 1 247 ? 5.828 -6.152 5.668 1 98.62 247 VAL A CA 1
ATOM 1975 C C . VAL A 1 247 ? 4.691 -5.219 6.082 1 98.62 247 VAL A C 1
ATOM 1977 O O . VAL A 1 247 ? 4.352 -5.129 7.262 1 98.62 247 VAL A O 1
ATOM 1980 N N . VAL A 1 248 ? 4.184 -4.465 5.156 1 98.88 248 VAL A N 1
ATOM 1981 C CA . VAL A 1 248 ? 2.963 -3.727 5.465 1 98.88 248 VAL A CA 1
ATOM 1982 C C . VAL A 1 248 ? 1.744 -4.602 5.188 1 98.88 248 VAL A C 1
ATOM 1984 O O . VAL A 1 248 ? 1.673 -5.266 4.148 1 98.88 248 VAL A O 1
ATOM 1987 N N . ALA A 1 249 ? 0.869 -4.676 6.133 1 98.75 249 ALA A N 1
ATOM 1988 C CA . ALA A 1 249 ? -0.419 -5.336 5.941 1 98.75 249 ALA A CA 1
ATOM 1989 C C . ALA A 1 249 ? -1.436 -4.383 5.316 1 98.75 249 ALA A C 1
ATOM 1991 O O . ALA A 1 249 ? -1.751 -3.34 5.895 1 98.75 249 ALA A O 1
ATOM 1992 N N . LEU A 1 250 ? -1.904 -4.73 4.195 1 98.69 250 LEU A N 1
ATOM 1993 C CA . LEU A 1 250 ? -2.912 -3.918 3.523 1 98.69 250 LEU A CA 1
ATOM 1994 C C . LEU A 1 250 ? -4.312 -4.449 3.803 1 98.69 250 LEU A C 1
ATOM 1996 O O . LEU A 1 250 ? -4.508 -5.66 3.936 1 98.69 250 LEU A O 1
ATOM 2000 N N . PRO A 1 251 ? -5.328 -3.584 3.846 1 97.62 251 PRO A N 1
ATOM 2001 C CA . PRO A 1 251 ? -6.695 -4.035 4.102 1 97.62 251 PRO A CA 1
ATOM 2002 C C . PRO A 1 251 ? -7.199 -5.023 3.051 1 97.62 251 PRO A C 1
ATOM 2004 O O . PRO A 1 251 ? -8.141 -5.773 3.307 1 97.62 251 PRO A O 1
ATOM 2007 N N . THR A 1 252 ? -6.547 -5.062 1.918 1 97.38 252 THR A N 1
ATOM 2008 C CA . THR A 1 252 ? -6.93 -5.988 0.857 1 97.38 252 THR A CA 1
ATOM 2009 C C . THR A 1 252 ? -6.516 -7.414 1.209 1 97.38 252 THR A C 1
ATOM 2011 O O . THR A 1 252 ? -6.773 -8.344 0.444 1 97.38 252 THR A O 1
ATOM 2014 N N . GLY A 1 253 ? -5.852 -7.586 2.301 1 96.94 253 GLY A N 1
ATOM 2015 C CA . GLY A 1 253 ? -5.34 -8.891 2.689 1 96.94 253 GLY A CA 1
ATOM 2016 C C . GLY A 1 253 ? -3.914 -9.133 2.229 1 96.94 253 GLY A C 1
ATOM 2017 O O . GLY A 1 253 ? -3.271 -10.094 2.656 1 96.94 253 GLY A O 1
ATOM 2018 N N . GLN A 1 254 ? -3.395 -8.227 1.458 1 98.62 254 GLN A N 1
ATOM 2019 C CA . GLN A 1 254 ? -2.064 -8.367 0.874 1 98.62 254 GLN A CA 1
ATOM 2020 C C . GLN A 1 254 ? -0.992 -7.816 1.81 1 98.62 254 GLN A C 1
ATOM 2022 O O . GLN A 1 254 ? -1.306 -7.16 2.805 1 98.62 254 GLN A O 1
ATOM 2027 N N . GLY A 1 255 ? 0.206 -8.188 1.571 1 98.81 255 GLY A N 1
ATOM 2028 C CA . GLY A 1 255 ? 1.416 -7.605 2.125 1 98.81 255 GLY A CA 1
ATOM 2029 C C . GLY A 1 255 ? 2.363 -7.074 1.065 1 98.81 255 GLY A C 1
ATOM 2030 O O . GLY A 1 255 ? 2.381 -7.574 -0.062 1 98.81 255 GLY A O 1
ATOM 2031 N N . LEU A 1 256 ? 3.137 -6.098 1.396 1 98.94 256 LEU A N 1
ATOM 2032 C CA . LEU A 1 256 ? 4.059 -5.473 0.453 1 98.94 256 LEU A CA 1
ATOM 2033 C C . LEU A 1 256 ? 5.422 -5.242 1.099 1 98.94 256 LEU A C 1
ATOM 2035 O O . LEU A 1 256 ? 5.504 -4.809 2.25 1 98.94 256 LEU A O 1
ATOM 2039 N N . ILE A 1 257 ? 6.461 -5.602 0.442 1 98.81 257 ILE A N 1
ATOM 2040 C CA . ILE A 1 257 ? 7.848 -5.293 0.769 1 98.81 257 ILE A CA 1
ATOM 2041 C C . ILE A 1 257 ? 8.508 -4.574 -0.406 1 98.81 257 ILE A C 1
ATOM 2043 O O . ILE A 1 257 ? 8.305 -4.949 -1.563 1 98.81 257 ILE A O 1
ATOM 2047 N N . ILE A 1 258 ? 9.227 -3.535 -0.164 1 98.62 258 ILE A N 1
ATOM 2048 C CA . ILE A 1 258 ? 10.078 -2.908 -1.169 1 98.62 258 ILE A CA 1
ATOM 2049 C C . ILE A 1 258 ? 11.547 -3.154 -0.83 1 98.62 258 ILE A C 1
ATOM 2051 O O . ILE A 1 258 ? 12 -2.844 0.276 1 98.62 258 ILE A O 1
ATOM 2055 N N . LYS A 1 259 ? 12.25 -3.742 -1.734 1 98.31 259 LYS A N 1
ATOM 2056 C CA . LYS A 1 259 ? 13.672 -3.984 -1.541 1 98.31 259 LYS A CA 1
ATOM 2057 C C . LYS A 1 259 ? 14.438 -2.672 -1.383 1 98.31 259 LYS A C 1
ATOM 2059 O O . LYS A 1 259 ? 14.367 -1.797 -2.248 1 98.31 259 LYS A O 1
ATOM 2064 N N . PRO A 1 260 ? 15.156 -2.51 -0.285 1 96.62 260 PRO A N 1
ATOM 2065 C CA . PRO A 1 260 ? 15.898 -1.266 -0.085 1 96.62 260 PRO A CA 1
ATOM 2066 C C . PRO A 1 260 ? 16.969 -1.045 -1.145 1 96.62 260 PRO A C 1
ATOM 2068 O O . PRO A 1 260 ? 17.453 -2.006 -1.76 1 96.62 260 PRO A O 1
ATOM 2071 N N . PRO A 1 261 ? 17.328 0.252 -1.262 1 91 261 PRO A N 1
ATOM 2072 C CA . PRO A 1 261 ? 18.406 0.539 -2.199 1 91 261 PRO A CA 1
ATOM 2073 C C . PRO A 1 261 ? 19.766 0.08 -1.683 1 91 261 PRO A C 1
ATOM 2075 O O . PRO A 1 261 ? 19.953 -0.055 -0.471 1 91 261 PRO A O 1
ATOM 2078 N N . GLN A 1 262 ? 20.703 -0.499 -2.338 1 74.5 262 GLN A N 1
ATOM 2079 C CA . GLN A 1 262 ? 22.047 -0.924 -1.969 1 74.5 262 GLN A CA 1
ATOM 2080 C C . GLN A 1 262 ? 22.859 0.243 -1.415 1 74.5 262 GLN A C 1
ATOM 2082 O O . GLN A 1 262 ? 22.656 1.393 -1.812 1 74.5 262 GLN A O 1
ATOM 2087 N N . MET B 1 1 ? -4.152 26.328 26.594 1 25.97 1 MET B N 1
ATOM 2088 C CA . MET B 1 1 ? -5.082 25.266 26.922 1 25.97 1 MET B CA 1
ATOM 2089 C C . MET B 1 1 ? -5.453 24.453 25.688 1 25.97 1 MET B C 1
ATOM 2091 O O . MET B 1 1 ? -5.844 25.016 24.672 1 25.97 1 MET B O 1
ATOM 2095 N N . ALA B 1 2 ? -4.809 23.25 25.391 1 38.31 2 ALA B N 1
ATOM 2096 C CA . ALA B 1 2 ? -4.992 22.391 24.234 1 38.31 2 ALA B CA 1
ATOM 2097 C C . ALA B 1 2 ? -6.469 22.281 23.859 1 38.31 2 ALA B C 1
ATOM 2099 O O . ALA B 1 2 ? -7.297 21.906 24.703 1 38.31 2 ALA B O 1
ATOM 2100 N N . ASP B 1 3 ? -6.945 22.969 22.906 1 41.5 3 ASP B N 1
ATOM 2101 C CA . ASP B 1 3 ? -8.32 23.156 22.453 1 41.5 3 ASP B CA 1
ATOM 2102 C C . ASP B 1 3 ? -9 21.812 22.203 1 41.5 3 ASP B C 1
ATOM 2104 O O . ASP B 1 3 ? -8.492 20.969 21.453 1 41.5 3 ASP B O 1
ATOM 2108 N N . GLU B 1 4 ? -9.68 21.328 23.281 1 46.22 4 GLU B N 1
ATOM 2109 C CA . GLU B 1 4 ? -10.531 20.141 23.391 1 46.22 4 GLU B CA 1
ATOM 2110 C C . GLU B 1 4 ? -11.531 20.062 22.25 1 46.22 4 GLU B C 1
ATOM 2112 O O . GLU B 1 4 ? -11.906 21.078 21.672 1 46.22 4 GLU B O 1
ATOM 2117 N N . LEU B 1 5 ? -11.648 19 21.531 1 50.09 5 LEU B N 1
ATOM 2118 C CA . LEU B 1 5 ? -12.766 18.75 20.625 1 50.09 5 LEU B CA 1
ATOM 2119 C C . LEU B 1 5 ? -14.055 19.359 21.188 1 50.09 5 LEU B C 1
ATOM 2121 O O . LEU B 1 5 ? -14.281 19.344 22.391 1 50.09 5 LEU B O 1
ATOM 2125 N N . SER B 1 6 ? -14.742 20.125 20.391 1 56.44 6 SER B N 1
ATOM 2126 C CA . SER B 1 6 ? -16.078 20.547 20.812 1 56.44 6 SER B CA 1
ATOM 2127 C C . SER B 1 6 ? -16.922 19.375 21.25 1 56.44 6 SER B C 1
ATOM 2129 O O . SER B 1 6 ? -16.641 18.219 20.906 1 56.44 6 SER B O 1
ATOM 2131 N N . LEU B 1 7 ? -17.891 19.578 22.094 1 56.59 7 LEU B N 1
ATOM 2132 C CA . LEU B 1 7 ? -18.812 18.547 22.562 1 56.59 7 LEU B CA 1
ATOM 2133 C C . LEU B 1 7 ? -19.516 17.875 21.375 1 56.59 7 LEU B C 1
ATOM 2135 O O . LEU B 1 7 ? -19.656 16.641 21.359 1 56.59 7 LEU B O 1
ATOM 2139 N N . ARG B 1 8 ? -19.922 18.641 20.359 1 53.38 8 ARG B N 1
ATOM 2140 C CA . ARG B 1 8 ? -20.594 18.125 19.172 1 53.38 8 ARG B CA 1
ATOM 2141 C C . ARG B 1 8 ? -19.672 17.188 18.391 1 53.38 8 ARG B C 1
ATOM 2143 O O . ARG B 1 8 ? -20.094 16.109 17.969 1 53.38 8 ARG B O 1
ATOM 2150 N N . THR B 1 9 ? -18.5 17.562 18.234 1 56 9 THR B N 1
ATOM 2151 C CA . THR B 1 9 ? -17.531 16.719 17.531 1 56 9 THR B CA 1
ATOM 2152 C C . THR B 1 9 ? -17.281 15.43 18.297 1 56 9 THR B C 1
ATOM 2154 O O . THR B 1 9 ? -17.172 14.352 17.703 1 56 9 THR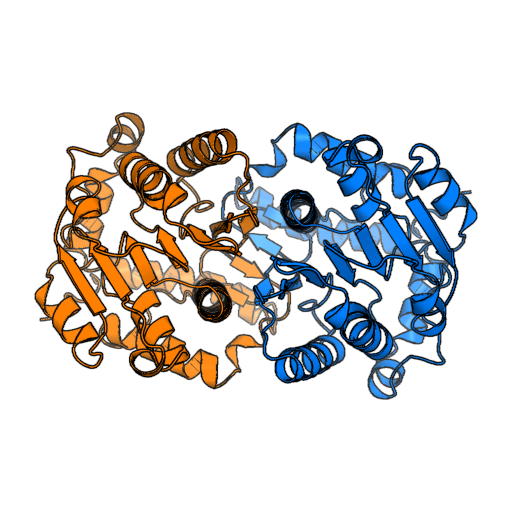 B O 1
ATOM 2157 N N . ARG B 1 10 ? -17.297 15.609 19.594 1 55.91 10 ARG B N 1
ATOM 2158 C CA . ARG B 1 10 ? -17.109 14.43 20.422 1 55.91 10 ARG B CA 1
ATOM 2159 C C . ARG B 1 10 ? -18.266 13.453 20.266 1 55.91 10 ARG B C 1
ATOM 2161 O O . ARG B 1 10 ? -18.062 12.234 20.188 1 55.91 10 ARG B O 1
ATOM 2168 N N . ILE B 1 11 ? -19.5 13.93 20.188 1 54.06 11 ILE B N 1
ATOM 2169 C CA . ILE B 1 11 ? -20.703 13.102 20.047 1 54.06 11 ILE B CA 1
ATOM 2170 C C . ILE B 1 11 ? -20.703 12.438 18.672 1 54.06 11 ILE B C 1
ATOM 2172 O O . ILE B 1 11 ? -20.984 11.242 18.547 1 54.06 11 ILE B O 1
ATOM 2176 N N . GLN B 1 12 ? -20.328 13.172 17.594 1 51.88 12 GLN B N 1
ATOM 2177 C CA . GLN B 1 12 ? -20.266 12.633 16.234 1 51.88 12 GLN B CA 1
ATOM 2178 C C . GLN B 1 12 ? -19.219 11.523 16.125 1 51.88 12 GLN B C 1
ATOM 2180 O O . GLN B 1 12 ? -19.484 10.477 15.539 1 51.88 12 GLN B O 1
ATOM 2185 N N . LEU B 1 13 ? -18.156 11.797 16.719 1 53.25 13 LEU B N 1
ATOM 2186 C CA . LEU B 1 13 ? -17.109 10.781 16.703 1 53.25 13 LEU B CA 1
ATOM 2187 C C . LEU B 1 13 ? -17.547 9.547 17.484 1 53.25 13 LEU B C 1
ATOM 2189 O O . LEU B 1 13 ? -17.234 8.414 17.094 1 53.25 13 LEU B O 1
ATOM 2193 N N . TRP B 1 14 ? -18.25 9.773 18.594 1 53.59 14 TRP B N 1
ATOM 2194 C CA . TRP B 1 14 ? -18.781 8.672 19.391 1 53.59 14 TRP B CA 1
ATOM 2195 C C . TRP B 1 14 ? -19.75 7.832 18.578 1 53.59 14 TRP B C 1
ATOM 2197 O O . TRP B 1 14 ? -19.703 6.602 18.609 1 53.59 14 TRP B O 1
ATOM 2207 N N . ALA B 1 15 ? -20.672 8.438 17.75 1 50.97 15 ALA B N 1
ATOM 2208 C CA . ALA B 1 15 ? -21.656 7.73 16.938 1 50.97 15 ALA B CA 1
ATOM 2209 C C . ALA B 1 15 ? -20.969 6.895 15.859 1 50.97 15 ALA B C 1
ATOM 2211 O O . ALA B 1 15 ? -21.344 5.742 15.625 1 50.97 15 ALA B O 1
ATOM 2212 N N . VAL B 1 16 ? -20 7.512 15.203 1 47.94 16 VAL B N 1
ATOM 2213 C CA . VAL B 1 16 ? -19.234 6.793 14.188 1 47.94 16 VAL B CA 1
ATOM 2214 C C . VAL B 1 16 ? -18.547 5.582 14.812 1 47.94 16 VAL B C 1
ATOM 2216 O O . VAL B 1 16 ? -18.578 4.488 14.242 1 47.94 16 VAL B O 1
ATOM 2219 N N . ARG B 1 17 ? -18.094 5.746 15.977 1 52.81 17 ARG B N 1
ATOM 2220 C CA . ARG B 1 17 ? -17.438 4.656 16.703 1 52.81 17 ARG B CA 1
ATOM 2221 C C . ARG B 1 17 ? -18.438 3.559 17.047 1 52.81 17 ARG B C 1
ATOM 2223 O O . ARG B 1 17 ? -18.109 2.373 17.016 1 52.81 17 ARG B O 1
ATOM 2230 N N . LYS B 1 18 ? -19.656 3.957 17.391 1 51.06 18 LYS B N 1
ATOM 2231 C CA . LYS B 1 18 ? -20.688 2.992 17.734 1 51.06 18 LYS B CA 1
ATOM 2232 C C . LYS B 1 18 ? -21.047 2.113 16.547 1 51.06 18 LYS B C 1
ATOM 2234 O O . LYS B 1 18 ? -21.297 0.915 16.703 1 51.06 18 LYS B O 1
ATOM 2239 N N . GLU B 1 19 ? -21.125 2.631 15.352 1 50.97 19 GLU B N 1
ATOM 2240 C CA . GLU B 1 19 ? -21.406 1.844 14.156 1 50.97 19 GLU B CA 1
ATOM 2241 C C . GLU B 1 19 ? -20.328 0.799 13.914 1 50.97 19 GLU B C 1
ATOM 2243 O O . GLU B 1 19 ? -20.625 -0.36 13.625 1 50.97 19 GLU B O 1
ATOM 2248 N N . TYR B 1 20 ? -19.25 1.227 14.078 1 53.19 20 TYR B N 1
ATOM 2249 C CA . TYR B 1 20 ? -18.172 0.265 13.938 1 53.19 20 TYR B CA 1
ATOM 2250 C C . TYR B 1 20 ? -18.203 -0.764 15.062 1 53.19 20 TYR B C 1
ATOM 2252 O O . TYR B 1 20 ? -17.859 -1.931 14.852 1 53.19 20 TYR B O 1
ATOM 2260 N N . TRP B 1 21 ? -18.562 -0.327 16.234 1 51.16 21 TRP B N 1
ATOM 2261 C CA . TRP B 1 21 ? -18.719 -1.242 17.359 1 51.16 21 TRP B CA 1
ATOM 2262 C C . TRP B 1 21 ? -19.703 -2.352 17.031 1 51.16 21 TRP B C 1
ATOM 2264 O O . TRP B 1 21 ? -19.453 -3.523 17.328 1 51.16 21 TRP B O 1
ATOM 2274 N N . LEU B 1 22 ? -20.859 -2.051 16.391 1 50.09 22 LEU B N 1
ATOM 2275 C CA . LEU B 1 22 ? -21.844 -3.055 16.016 1 50.09 22 LEU B CA 1
ATOM 2276 C C . LEU B 1 22 ? -21.25 -4.062 15.031 1 50.09 22 LEU B C 1
ATOM 2278 O O . LEU B 1 22 ? -21.453 -5.27 15.18 1 50.09 22 LEU B O 1
ATOM 2282 N N . ALA B 1 23 ? -20.641 -3.576 14.086 1 52.16 23 ALA B N 1
ATOM 2283 C CA . ALA B 1 23 ? -19.984 -4.48 13.148 1 52.16 23 ALA B CA 1
ATOM 2284 C C . ALA B 1 23 ? -19.016 -5.406 13.867 1 52.16 23 ALA B C 1
ATOM 2286 O O . ALA B 1 23 ? -19 -6.617 13.633 1 52.16 23 ALA B O 1
ATOM 2287 N N . ARG B 1 24 ? -18.234 -4.84 14.836 1 52.06 24 ARG B N 1
ATOM 2288 C CA . ARG B 1 24 ? -17.25 -5.609 15.594 1 52.06 24 ARG B CA 1
ATOM 2289 C C . ARG B 1 24 ? -17.938 -6.621 16.5 1 52.06 24 ARG B C 1
ATOM 2291 O O . ARG B 1 24 ? -17.422 -7.727 16.719 1 52.06 24 ARG B O 1
ATOM 2298 N N . THR B 1 25 ? -18.938 -6.156 17.062 1 49.94 25 THR B N 1
ATOM 2299 C CA . THR B 1 25 ? -19.672 -7.012 17.984 1 49.94 25 THR B CA 1
ATOM 2300 C C . THR B 1 25 ? -20.328 -8.172 17.25 1 49.94 25 THR B C 1
ATOM 2302 O O . THR B 1 25 ? -20.328 -9.305 17.734 1 49.94 25 THR B O 1
ATOM 2305 N N . LEU B 1 26 ? -20.828 -7.863 16.094 1 52.97 26 LEU B N 1
ATOM 2306 C CA . LEU B 1 26 ? -21.547 -8.891 15.352 1 52.97 26 LEU B CA 1
ATOM 2307 C C . LEU B 1 26 ? -20.578 -9.789 14.586 1 52.97 26 LEU B C 1
ATOM 2309 O O . LEU B 1 26 ? -20.891 -10.945 14.305 1 52.97 26 LEU B O 1
ATOM 2313 N N . LEU B 1 27 ? -19.531 -9.117 14.289 1 60.03 27 LEU B N 1
ATOM 2314 C CA . LEU B 1 27 ? -18.531 -9.875 13.555 1 60.03 27 LEU B CA 1
ATOM 2315 C C . LEU B 1 27 ? -17.203 -9.914 14.328 1 60.03 27 LEU B C 1
ATOM 2317 O O . LEU B 1 27 ? -16.453 -8.945 14.305 1 60.03 27 LEU B O 1
ATOM 2321 N N . PRO B 1 28 ? -16.984 -10.977 15.141 1 62.34 28 PRO B N 1
ATOM 2322 C CA . PRO B 1 28 ? -15.742 -11.023 15.93 1 62.34 28 PRO B CA 1
ATOM 2323 C C . PRO B 1 28 ? -14.492 -10.961 15.062 1 62.34 28 PRO B C 1
ATOM 2325 O O . PRO B 1 28 ? -14.492 -11.453 13.93 1 62.34 28 PRO B O 1
ATOM 2328 N N . LYS B 1 29 ? -13.43 -10.047 15.484 1 76.5 29 LYS B N 1
ATOM 2329 C CA . LYS B 1 29 ? -12.086 -9.914 14.922 1 76.5 29 LYS B CA 1
ATOM 2330 C C . LYS B 1 29 ? -12.117 -9.133 13.609 1 76.5 29 LYS B C 1
ATOM 2332 O O . LYS B 1 29 ? -11.484 -9.531 12.625 1 76.5 29 LYS B O 1
ATOM 2337 N N . VAL B 1 30 ? -13.055 -8.117 13.578 1 84.12 30 VAL B N 1
ATOM 2338 C CA . VAL B 1 30 ? -13.195 -7.246 12.414 1 84.12 30 VAL B CA 1
ATOM 2339 C C . VAL B 1 30 ? -12.648 -5.859 12.734 1 84.12 30 VAL B C 1
ATOM 2341 O O . VAL B 1 30 ? -12.875 -5.332 13.828 1 84.12 30 VAL B O 1
ATOM 2344 N N . TYR B 1 31 ? -11.844 -5.348 11.883 1 89.12 31 TYR B N 1
ATOM 2345 C CA . TYR B 1 31 ? -11.43 -3.951 11.984 1 89.12 31 TYR B CA 1
ATOM 2346 C C . TYR B 1 31 ? -12.531 -3.021 11.492 1 89.12 31 TYR B C 1
ATOM 2348 O O . TYR B 1 31 ? -13.055 -3.197 10.391 1 89.12 31 TYR B O 1
ATOM 2356 N N . SER B 1 32 ? -12.953 -2.041 12.305 1 84.31 32 SER B N 1
ATOM 2357 C CA . SER B 1 32 ? -14.039 -1.138 11.93 1 84.31 32 SER B CA 1
ATOM 2358 C C . SER B 1 32 ? -13.75 0.288 12.391 1 84.31 32 SER B C 1
ATOM 2360 O O . SER B 1 32 ? -14.234 0.714 13.445 1 84.31 32 SER B O 1
ATOM 2362 N N . ASN B 1 33 ? -12.953 1.017 11.648 1 82.94 33 ASN B N 1
ATOM 2363 C CA . ASN B 1 33 ? -12.594 2.402 11.922 1 82.94 33 ASN B CA 1
ATOM 2364 C C . ASN B 1 33 ? -12.109 3.119 10.664 1 82.94 33 ASN B C 1
ATOM 2366 O O . ASN B 1 33 ? -11.688 2.475 9.703 1 82.94 33 ASN B O 1
ATOM 2370 N N . ASP B 1 34 ? -12.227 4.469 10.68 1 88.06 34 ASP B N 1
ATOM 2371 C CA . ASP B 1 34 ? -11.586 5.289 9.656 1 88.06 34 ASP B CA 1
ATOM 2372 C C . ASP B 1 34 ? -12.078 4.91 8.266 1 88.06 34 ASP B C 1
ATOM 2374 O O . ASP B 1 34 ? -11.273 4.617 7.375 1 88.06 34 ASP B O 1
ATOM 2378 N N . ALA B 1 35 ? -13.391 4.75 8.117 1 83.5 35 ALA B N 1
ATOM 2379 C CA . ALA B 1 35 ? -14.086 4.531 6.852 1 83.5 35 ALA B CA 1
ATOM 2380 C C . ALA B 1 35 ? -13.812 3.133 6.309 1 83.5 35 ALA B C 1
ATOM 2382 O O . ALA B 1 35 ? -13.852 2.912 5.098 1 83.5 35 ALA B O 1
ATOM 2383 N N . LEU B 1 36 ? -13.484 2.23 7.238 1 88.62 36 LEU B N 1
ATOM 2384 C CA . LEU B 1 36 ? -13.109 0.885 6.82 1 88.62 36 LEU B CA 1
ATOM 2385 C C . LEU B 1 36 ? -13.734 -0.164 7.734 1 88.62 36 LEU B C 1
ATOM 2387 O O . LEU B 1 36 ? -13.711 -0.019 8.961 1 88.62 36 LEU B O 1
ATOM 2391 N N . ILE B 1 37 ? -14.383 -1.097 7.195 1 86.75 37 ILE B N 1
ATOM 2392 C CA . ILE B 1 37 ? -14.703 -2.369 7.828 1 86.75 37 ILE B CA 1
ATOM 2393 C C . ILE B 1 37 ? -13.961 -3.502 7.121 1 86.75 37 ILE B C 1
ATOM 2395 O O . ILE B 1 37 ? -14.172 -3.74 5.93 1 86.75 37 ILE B O 1
ATOM 2399 N N . CYS B 1 38 ? -13.078 -4.109 7.797 1 91.94 38 CYS B N 1
ATOM 2400 C CA . CYS B 1 38 ? -12.172 -5.07 7.184 1 91.94 38 CYS B CA 1
ATOM 2401 C C . CYS B 1 38 ? -12.148 -6.379 7.969 1 91.94 38 CYS B C 1
ATOM 2403 O O . CYS B 1 38 ? -11.953 -6.375 9.188 1 91.94 38 CYS B O 1
ATOM 2405 N N . PHE B 1 39 ? -12.312 -7.473 7.227 1 88.19 39 PHE B N 1
ATOM 2406 C CA . PHE B 1 39 ? -12.367 -8.789 7.852 1 88.19 39 PHE B CA 1
ATOM 2407 C C . PHE B 1 39 ? -10.992 -9.461 7.824 1 88.19 39 PHE B C 1
ATOM 2409 O O . PHE B 1 39 ? -10.781 -10.477 8.484 1 88.19 39 PHE B O 1
ATOM 2416 N N . ASN B 1 40 ? -10.023 -8.883 7.164 1 92.56 40 ASN B N 1
ATOM 2417 C CA . ASN B 1 40 ? -8.664 -9.406 7.113 1 92.56 40 ASN B CA 1
ATOM 2418 C C . ASN B 1 40 ? -7.902 -9.117 8.406 1 92.56 40 ASN B C 1
ATOM 2420 O O . ASN B 1 40 ? -8.359 -8.328 9.234 1 92.56 40 ASN B O 1
ATOM 2424 N N . SER B 1 41 ? -6.816 -9.812 8.5 1 93.19 41 SER B N 1
ATOM 2425 C CA . SER B 1 41 ? -6.012 -9.75 9.711 1 93.19 41 SER B CA 1
ATOM 2426 C C . SER B 1 41 ? -5.453 -8.344 9.93 1 93.19 41 SER B C 1
ATOM 2428 O O . SER B 1 41 ? -5.012 -7.691 8.984 1 93.19 41 SER B O 1
ATOM 2430 N N . HIS B 1 42 ? -5.543 -7.867 11.141 1 95.38 42 HIS B N 1
ATOM 2431 C CA . HIS B 1 42 ? -4.945 -6.621 11.609 1 95.38 42 HIS B CA 1
ATOM 2432 C C . HIS B 1 42 ? -4.062 -6.859 12.836 1 95.38 42 HIS B C 1
ATOM 2434 O O . HIS B 1 42 ? -4.137 -6.113 13.812 1 95.38 42 HIS B O 1
ATOM 2440 N N . ALA B 1 43 ? -3.264 -7.859 12.711 1 95.69 43 ALA B N 1
ATOM 2441 C CA . ALA B 1 43 ? -2.428 -8.32 13.82 1 95.69 43 ALA B CA 1
ATOM 2442 C C . ALA B 1 43 ? -1.409 -7.262 14.219 1 95.69 43 ALA B C 1
ATOM 2444 O O . ALA B 1 43 ? -0.866 -7.297 15.328 1 95.69 43 ALA B O 1
ATOM 2445 N N . PHE B 1 44 ? -1.146 -6.277 13.375 1 97.38 44 PHE B N 1
ATOM 2446 C CA . PHE B 1 44 ? -0.192 -5.223 13.688 1 97.38 44 PHE B CA 1
ATOM 2447 C C . PHE B 1 44 ? -0.632 -4.441 14.922 1 97.38 44 PHE B C 1
ATOM 2449 O O . PHE B 1 44 ? 0.192 -3.824 15.594 1 97.38 44 PHE B O 1
ATOM 2456 N N . LEU B 1 45 ? -1.93 -4.449 15.242 1 96.06 45 LEU B N 1
ATOM 2457 C CA . LEU B 1 45 ? -2.463 -3.744 16.406 1 96.06 45 LEU B CA 1
ATOM 2458 C C . LEU B 1 45 ? -1.847 -4.277 17.688 1 96.06 45 LEU B C 1
ATOM 2460 O O . LEU B 1 45 ? -1.759 -3.553 18.688 1 96.06 45 LEU B O 1
ATOM 2464 N N . ASP B 1 46 ? -1.384 -5.527 17.609 1 95.69 46 ASP B N 1
ATOM 2465 C CA . ASP B 1 46 ? -0.856 -6.164 18.812 1 95.69 46 ASP B CA 1
ATOM 2466 C C . ASP B 1 46 ? 0.667 -6.066 18.859 1 95.69 46 ASP B C 1
ATOM 2468 O O . ASP B 1 46 ? 1.29 -6.5 19.828 1 95.69 46 ASP B O 1
ATOM 2472 N N . ASP B 1 47 ? 1.298 -5.52 17.875 1 97.44 47 ASP B N 1
ATOM 2473 C CA . ASP B 1 47 ? 2.742 -5.309 17.859 1 97.44 47 ASP B CA 1
ATOM 2474 C C . ASP B 1 47 ? 3.152 -4.238 18.859 1 97.44 47 ASP B C 1
ATOM 2476 O O . ASP B 1 47 ? 2.732 -3.084 18.75 1 97.44 47 ASP B O 1
ATOM 2480 N N . PRO B 1 48 ? 4.016 -4.539 19.797 1 98.12 48 PRO B N 1
ATOM 2481 C CA . PRO B 1 48 ? 4.398 -3.559 20.812 1 98.12 48 PRO B CA 1
ATOM 2482 C C . PRO B 1 48 ? 5.059 -2.316 20.219 1 98.12 48 PRO B C 1
ATOM 2484 O O . PRO B 1 48 ? 4.891 -1.213 20.75 1 98.12 48 PRO B O 1
ATOM 2487 N N . ASP B 1 49 ? 5.848 -2.502 19.219 1 98.25 49 ASP B N 1
ATOM 2488 C CA . ASP B 1 49 ? 6.484 -1.354 18.578 1 98.25 49 ASP B CA 1
ATOM 2489 C C . ASP B 1 49 ? 5.441 -0.432 17.953 1 98.25 49 ASP B C 1
ATOM 2491 O O . ASP B 1 49 ? 5.559 0.792 18.031 1 98.25 49 ASP B O 1
ATOM 2495 N N . PHE B 1 50 ? 4.414 -1.024 17.375 1 98.62 50 PHE B N 1
ATOM 2496 C CA . PHE B 1 50 ? 3.326 -0.225 16.828 1 98.62 50 PHE B CA 1
ATOM 2497 C C . PHE B 1 50 ? 2.592 0.521 17.938 1 98.62 50 PHE B C 1
ATOM 2499 O O . PHE B 1 50 ? 2.318 1.717 17.812 1 98.62 50 PHE B O 1
ATOM 2506 N N . GLN B 1 51 ? 2.266 -0.197 18.953 1 98.44 51 GLN B N 1
ATOM 2507 C CA . GLN B 1 51 ? 1.522 0.395 20.062 1 98.44 51 GLN B CA 1
ATOM 2508 C C . GLN B 1 51 ? 2.275 1.581 20.672 1 98.44 51 GLN B C 1
ATOM 2510 O O . GLN B 1 51 ? 1.682 2.627 20.938 1 98.44 51 GLN B O 1
ATOM 2515 N N . ARG B 1 52 ? 3.518 1.411 20.812 1 98.69 52 ARG B N 1
ATOM 2516 C CA . ARG B 1 52 ? 4.352 2.479 21.359 1 98.69 52 ARG B CA 1
ATOM 2517 C C . ARG B 1 52 ? 4.348 3.697 20.438 1 98.69 52 ARG B C 1
ATOM 2519 O O . ARG B 1 52 ? 4.168 4.824 20.906 1 98.69 52 ARG B O 1
ATOM 2526 N N . ALA B 1 53 ? 4.566 3.518 19.203 1 98.88 53 ALA B N 1
ATOM 2527 C CA . ALA B 1 53 ? 4.582 4.602 18.234 1 98.88 53 ALA B CA 1
ATOM 2528 C C . ALA B 1 53 ? 3.227 5.301 18.156 1 98.88 53 ALA B C 1
ATOM 2530 O O . ALA B 1 53 ? 3.154 6.531 18.172 1 98.88 53 ALA B O 1
ATOM 2531 N N . TYR B 1 54 ? 2.17 4.484 18.094 1 98.5 54 TYR B N 1
ATOM 2532 C CA . TYR B 1 54 ? 0.819 5.027 18 1 98.5 54 TYR B CA 1
ATOM 2533 C C . TYR B 1 54 ? 0.486 5.867 19.234 1 98.5 54 TYR B C 1
ATOM 2535 O O . TYR B 1 54 ? -0.065 6.965 19.109 1 98.5 54 TYR B O 1
ATOM 2543 N N . GLU B 1 55 ? 0.826 5.363 20.375 1 98.19 55 GLU B N 1
ATOM 2544 C CA . GLU B 1 55 ? 0.579 6.094 21.609 1 98.19 55 GLU B CA 1
ATOM 2545 C C . GLU B 1 55 ? 1.331 7.422 21.625 1 98.19 55 GLU B C 1
ATOM 2547 O O . GLU B 1 55 ? 0.83 8.414 22.156 1 98.19 55 GLU B O 1
ATOM 2552 N N . ARG B 1 56 ? 2.518 7.406 21.094 1 98.62 56 ARG B N 1
ATOM 2553 C CA . ARG B 1 56 ? 3.252 8.664 21.031 1 98.62 56 ARG B CA 1
ATOM 2554 C C . ARG B 1 56 ? 2.537 9.672 20.125 1 98.62 56 ARG B C 1
ATOM 2556 O O . ARG B 1 56 ? 2.541 10.867 20.406 1 98.62 56 ARG B O 1
ATOM 2563 N N . GLY B 1 57 ? 1.996 9.219 19.016 1 97.94 57 GLY B N 1
ATOM 2564 C CA . GLY B 1 57 ? 1.162 10.07 18.188 1 97.94 57 GLY B CA 1
ATOM 2565 C C . GLY B 1 57 ? -0.043 10.625 18.922 1 97.94 57 GLY B C 1
ATOM 2566 O O . GLY B 1 57 ? -0.363 11.812 18.797 1 97.94 57 GLY B O 1
ATOM 2567 N N . VAL B 1 58 ? -0.667 9.812 19.75 1 94.38 58 VAL B N 1
ATOM 2568 C CA . VAL B 1 58 ? -1.848 10.203 20.5 1 94.38 58 VAL B CA 1
ATOM 2569 C C . VAL B 1 58 ? -1.485 11.32 21.484 1 94.38 58 VAL B C 1
ATOM 2571 O O . VAL B 1 58 ? -2.283 12.227 21.719 1 94.38 58 VAL B O 1
ATOM 2574 N N . ARG B 1 59 ? -0.333 11.305 22.016 1 95.88 59 ARG B N 1
ATOM 2575 C CA . ARG B 1 59 ? 0.109 12.336 22.953 1 95.88 59 ARG B CA 1
ATOM 2576 C C . ARG B 1 59 ? 0.152 13.703 22.266 1 95.88 59 ARG B C 1
ATOM 2578 O O . ARG B 1 59 ? -0.073 14.727 22.922 1 95.88 59 ARG B O 1
ATOM 2585 N N . ALA B 1 60 ? 0.438 13.734 20.984 1 93.94 60 ALA B N 1
ATOM 2586 C CA . ALA B 1 60 ? 0.451 15 20.25 1 93.94 60 ALA B CA 1
ATOM 2587 C C . ALA B 1 60 ? -0.937 15.633 20.219 1 93.94 60 ALA B C 1
ATOM 2589 O O . ALA B 1 60 ? -1.067 16.844 20.062 1 93.94 60 ALA B O 1
ATOM 2590 N N . LEU B 1 61 ? -1.982 14.773 20.438 1 86.19 61 LEU B N 1
ATOM 2591 C CA . LEU B 1 61 ? -3.367 15.234 20.438 1 86.19 61 LEU B CA 1
ATOM 2592 C C . LEU B 1 61 ? -3.814 15.633 21.828 1 86.19 61 LEU B C 1
ATOM 2594 O O . LEU B 1 61 ? -4.98 15.969 22.047 1 86.19 61 LEU B O 1
ATOM 2598 N N . GLY B 1 62 ? -2.955 15.523 22.797 1 85.5 62 GLY B N 1
ATOM 2599 C CA . GLY B 1 62 ? -3.326 15.805 24.172 1 85.5 62 GLY B CA 1
ATOM 2600 C C . GLY B 1 62 ? -3.674 14.562 24.969 1 85.5 62 GLY B C 1
ATOM 2601 O O . GLY B 1 62 ? -4.23 14.648 26.062 1 85.5 62 GLY B O 1
ATOM 2602 N N . GLY B 1 63 ? -3.486 13.406 24.328 1 84.88 63 GLY B N 1
ATOM 2603 C CA . GLY B 1 63 ? -3.584 12.164 25.094 1 84.88 63 GLY B CA 1
ATOM 2604 C C . GLY B 1 63 ? -4.855 11.391 24.797 1 84.88 63 GLY B C 1
ATOM 2605 O O . GLY B 1 63 ? -5.023 10.266 25.281 1 84.88 63 GLY B O 1
ATOM 2606 N N . THR B 1 64 ? -5.73 11.953 24.062 1 80.5 64 THR B N 1
ATOM 2607 C CA . THR B 1 64 ? -6.953 11.25 23.688 1 80.5 64 THR B CA 1
ATOM 2608 C C . THR B 1 64 ? -6.977 10.977 22.188 1 80.5 64 THR B C 1
ATOM 2610 O O . THR B 1 64 ? -6.785 11.883 21.375 1 80.5 64 THR B O 1
ATOM 2613 N N . ASP B 1 65 ? -7.219 9.695 21.906 1 84.06 65 ASP B N 1
ATOM 2614 C CA . ASP B 1 65 ? -7.215 9.266 20.516 1 84.06 65 ASP B CA 1
ATOM 2615 C C . ASP B 1 65 ? -8.594 9.422 19.891 1 84.06 65 ASP B C 1
ATOM 2617 O O . ASP B 1 65 ? -9.336 8.445 19.75 1 84.06 65 ASP B O 1
ATOM 2621 N N . TRP B 1 66 ? -8.898 10.523 19.438 1 70 66 TRP B N 1
ATOM 2622 C CA . TRP B 1 66 ? -10.211 10.734 18.828 1 70 66 TRP B CA 1
ATOM 2623 C C . TRP B 1 66 ? -10.164 10.438 17.328 1 70 66 TRP B C 1
ATOM 2625 O O . TRP B 1 66 ? -11.195 10.445 16.656 1 70 66 TRP B O 1
ATOM 2635 N N . TYR B 1 67 ? -9.078 10.094 16.75 1 73.38 67 TYR B N 1
ATOM 2636 C CA . TYR B 1 67 ? -8.945 9.773 15.344 1 73.38 67 TYR B CA 1
ATOM 2637 C C . TYR B 1 67 ? -9.195 8.289 15.102 1 73.38 67 TYR B C 1
ATOM 2639 O O . TYR B 1 67 ? -10 7.922 14.242 1 73.38 67 TYR B O 1
ATOM 2647 N N . GLN B 1 68 ? -8.578 7.395 15.867 1 84.69 68 GLN B N 1
ATOM 2648 C CA . GLN B 1 68 ? -8.625 5.945 15.703 1 84.69 68 GLN B CA 1
ATOM 2649 C C . GLN B 1 68 ? -8.148 5.539 14.312 1 84.69 68 GLN B C 1
ATOM 2651 O O . GLN B 1 68 ? -8.836 4.785 13.609 1 84.69 68 GLN B O 1
ATOM 2656 N N . TRP B 1 69 ? -6.965 6.121 13.875 1 93 69 TRP B N 1
ATOM 2657 C CA . TRP B 1 69 ? -6.375 5.973 12.547 1 93 69 TRP B CA 1
ATOM 2658 C C . TRP B 1 69 ? -5.359 4.836 12.531 1 93 69 TRP B C 1
ATOM 2660 O O . TRP B 1 69 ? -4.297 4.953 11.906 1 93 69 TRP B O 1
ATOM 2670 N N . HIS B 1 70 ? -5.668 3.752 13.172 1 95.94 70 HIS B N 1
ATOM 2671 C CA . HIS B 1 70 ? -4.668 2.719 13.414 1 95.94 70 HIS B CA 1
ATOM 2672 C C . HIS B 1 70 ? -4.078 2.205 12.102 1 95.94 70 HIS B C 1
ATOM 2674 O O . HIS B 1 70 ? -2.857 2.154 11.945 1 95.94 70 HIS B O 1
ATOM 2680 N N . TRP B 1 71 ? -4.844 1.848 11.125 1 98 71 TRP B N 1
ATOM 2681 C CA . TRP B 1 71 ? -4.316 1.236 9.914 1 98 71 TRP B CA 1
ATOM 2682 C C . TRP B 1 71 ? -3.57 2.262 9.062 1 98 71 TRP B C 1
ATOM 2684 O O . TRP B 1 71 ? -2.562 1.938 8.43 1 98 71 TRP B O 1
ATOM 2694 N N . ARG B 1 72 ? -4.047 3.508 9.016 1 97.12 72 ARG B N 1
ATOM 2695 C CA . ARG B 1 72 ? -3.342 4.59 8.328 1 97.12 72 ARG B CA 1
ATOM 2696 C C . ARG B 1 72 ? -1.945 4.785 8.914 1 97.12 72 ARG B C 1
ATOM 2698 O O . ARG B 1 72 ? -0.982 4.984 8.164 1 97.12 72 ARG B O 1
ATOM 2705 N N . VAL B 1 73 ? -1.896 4.77 10.219 1 98.5 73 VAL B N 1
ATOM 2706 C CA . VAL B 1 73 ? -0.622 4.969 10.898 1 98.5 73 VAL B CA 1
ATOM 2707 C C . VAL B 1 73 ? 0.291 3.771 10.648 1 98.5 73 VAL B C 1
ATOM 2709 O O . VAL B 1 73 ? 1.502 3.93 10.477 1 98.5 73 VAL B O 1
ATOM 2712 N N . HIS B 1 74 ? -0.287 2.543 10.594 1 98.81 74 HIS B N 1
ATOM 2713 C CA . HIS B 1 74 ? 0.476 1.349 10.25 1 98.81 74 HIS B CA 1
ATOM 2714 C C . HIS B 1 74 ? 1.155 1.505 8.891 1 98.81 74 HIS B C 1
ATOM 2716 O O . HIS B 1 74 ? 2.352 1.238 8.758 1 98.81 74 HIS B O 1
ATOM 2722 N N . VAL B 1 75 ? 0.431 1.979 7.934 1 98.88 75 VAL B N 1
ATOM 2723 C CA . VAL B 1 75 ? 0.969 2.209 6.594 1 98.88 75 VAL B CA 1
ATOM 2724 C C . VAL B 1 75 ? 2.049 3.285 6.652 1 98.88 75 VAL B C 1
ATOM 2726 O O . VAL B 1 75 ? 3.115 3.139 6.047 1 98.88 75 VAL B O 1
ATOM 2729 N N . GLY B 1 76 ? 1.772 4.355 7.383 1 98.94 76 GLY B N 1
ATOM 2730 C CA . GLY B 1 76 ? 2.734 5.438 7.516 1 98.94 76 GLY B CA 1
ATOM 2731 C C . GLY B 1 76 ? 4.043 5 8.148 1 98.94 76 GLY B C 1
ATOM 2732 O O . GLY B 1 76 ? 5.117 5.391 7.695 1 98.94 76 GLY B O 1
ATOM 2733 N N . LEU B 1 77 ? 3.947 4.219 9.203 1 98.94 77 LEU B N 1
ATOM 2734 C CA . LEU B 1 77 ? 5.145 3.734 9.883 1 98.94 77 LEU B CA 1
ATOM 2735 C C . LEU B 1 77 ? 5.965 2.838 8.961 1 98.94 77 LEU B C 1
ATOM 2737 O O . LEU B 1 77 ? 7.195 2.928 8.938 1 98.94 77 LEU B O 1
ATOM 2741 N N . TRP B 1 78 ? 5.289 1.988 8.25 1 98.88 78 TRP B N 1
ATOM 2742 C CA . TRP B 1 78 ? 5.988 1.117 7.312 1 98.88 78 TRP B CA 1
ATOM 2743 C C . TRP B 1 78 ? 6.703 1.933 6.238 1 98.88 78 TRP B C 1
ATOM 2745 O O . TRP B 1 78 ? 7.867 1.679 5.93 1 98.88 78 TRP B O 1
ATOM 2755 N N . ALA B 1 79 ? 5.977 2.889 5.637 1 98.94 79 ALA B N 1
ATOM 2756 C CA . ALA B 1 79 ? 6.562 3.721 4.59 1 98.94 79 ALA B CA 1
ATOM 2757 C C . ALA B 1 79 ? 7.793 4.465 5.105 1 98.94 79 ALA B C 1
ATOM 2759 O O . ALA B 1 79 ? 8.828 4.5 4.434 1 98.94 79 ALA B O 1
ATOM 2760 N N . ALA B 1 80 ? 7.672 5.004 6.297 1 98.88 80 ALA B N 1
ATOM 2761 C CA . ALA B 1 80 ? 8.773 5.75 6.898 1 98.88 80 ALA B CA 1
ATOM 2762 C C . ALA B 1 80 ? 9.953 4.836 7.203 1 98.88 80 ALA B C 1
ATOM 2764 O O . ALA B 1 80 ? 11.109 5.195 6.953 1 98.88 80 ALA B O 1
ATOM 2765 N N . ALA B 1 81 ? 9.672 3.684 7.77 1 98.69 81 ALA B N 1
ATOM 2766 C CA . ALA B 1 81 ? 10.742 2.734 8.086 1 98.69 81 ALA B CA 1
ATOM 2767 C C . ALA B 1 81 ? 11.469 2.281 6.828 1 98.69 81 ALA B C 1
ATOM 2769 O O . ALA B 1 81 ? 12.688 2.135 6.828 1 98.69 81 ALA B O 1
ATOM 2770 N N . SER B 1 82 ? 10.719 2.012 5.801 1 98.56 82 SER B N 1
ATOM 2771 C CA . SER B 1 82 ? 11.312 1.643 4.52 1 98.56 82 SER B CA 1
ATOM 2772 C C . SER B 1 82 ? 12.133 2.789 3.943 1 98.56 82 SER B C 1
ATOM 2774 O O . SER B 1 82 ? 13.242 2.576 3.441 1 98.56 82 SER B O 1
ATOM 2776 N N . ALA B 1 83 ? 11.617 3.99 4.035 1 98.62 83 ALA B N 1
ATOM 2777 C CA . ALA B 1 83 ? 12.281 5.184 3.512 1 98.62 83 ALA B CA 1
ATOM 2778 C C . ALA B 1 83 ? 13.57 5.469 4.273 1 98.62 83 ALA B C 1
ATOM 2780 O O . ALA B 1 83 ? 14.492 6.086 3.732 1 98.62 83 ALA B O 1
ATOM 2781 N N . ASN B 1 84 ? 13.578 5.066 5.523 1 98.25 84 ASN B N 1
ATOM 2782 C CA . ASN B 1 84 ? 14.781 5.293 6.32 1 98.25 84 ASN B CA 1
ATOM 2783 C C . ASN B 1 84 ? 16 4.621 5.695 1 98.25 84 ASN B C 1
ATOM 2785 O O . ASN B 1 84 ? 17.141 5.008 5.977 1 98.25 84 ASN B O 1
ATOM 2789 N N . LYS B 1 85 ? 15.805 3.643 4.859 1 97.25 85 LYS B N 1
ATOM 2790 C CA . LYS B 1 85 ? 16.891 2.947 4.18 1 97.25 85 LYS B CA 1
ATOM 2791 C C . LYS B 1 85 ? 17.297 3.662 2.891 1 97.25 85 LYS B C 1
ATOM 2793 O O . LYS B 1 85 ? 18.234 3.254 2.211 1 97.25 85 LYS B O 1
ATOM 2798 N N . VAL B 1 86 ? 16.609 4.73 2.562 1 97.88 86 VAL B N 1
ATOM 2799 C CA . VAL B 1 86 ? 16.844 5.562 1.386 1 97.88 86 VAL B CA 1
ATOM 2800 C C . VAL B 1 86 ? 17.578 6.84 1.793 1 97.88 86 VAL B C 1
ATOM 2802 O O . VAL B 1 86 ? 17.312 7.402 2.859 1 97.88 86 VAL B O 1
ATOM 2805 N N . LYS B 1 87 ? 18.484 7.309 0.968 1 97.69 87 LYS B N 1
ATOM 2806 C CA . LYS B 1 87 ? 19.219 8.531 1.259 1 97.69 87 LYS B CA 1
ATOM 2807 C C . LYS B 1 87 ? 18.297 9.742 1.274 1 97.69 87 LYS B C 1
ATOM 2809 O O . LYS B 1 87 ? 17.438 9.891 0.394 1 97.69 87 LYS B O 1
ATOM 2814 N N . GLY B 1 88 ? 18.438 10.562 2.357 1 98.69 88 GLY B N 1
ATOM 2815 C CA . GLY B 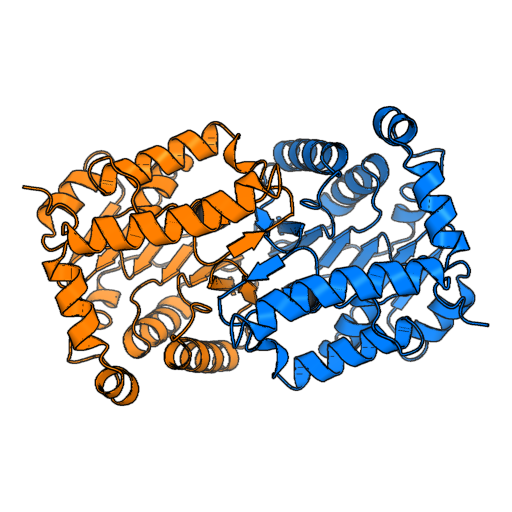1 88 ? 17.719 11.828 2.354 1 98.69 88 GLY B CA 1
ATOM 2816 C C . GLY B 1 88 ? 16.906 12.055 3.615 1 98.69 88 GLY B C 1
ATOM 2817 O O . GLY B 1 88 ? 16.766 11.156 4.441 1 98.69 88 GLY B O 1
ATOM 2818 N N . ASP B 1 89 ? 16.406 13.211 3.756 1 98.94 89 ASP B N 1
ATOM 2819 C CA . ASP B 1 89 ? 15.641 13.672 4.906 1 98.94 89 ASP B CA 1
ATOM 2820 C C . ASP B 1 89 ? 14.148 13.398 4.707 1 98.94 89 ASP B C 1
ATOM 2822 O O . ASP B 1 89 ? 13.742 12.867 3.674 1 98.94 89 ASP B O 1
ATOM 2826 N N . PHE B 1 90 ? 13.391 13.633 5.715 1 98.94 90 PHE B N 1
ATOM 2827 C CA . PHE B 1 90 ? 11.938 13.461 5.676 1 98.94 90 PHE B CA 1
ATOM 2828 C C . PHE B 1 90 ? 11.242 14.812 5.613 1 98.94 90 PHE B C 1
ATOM 2830 O O . PHE B 1 90 ? 11.727 15.797 6.18 1 98.94 90 PHE B O 1
ATOM 2837 N N . VAL B 1 91 ? 10.125 14.891 4.895 1 98.94 91 VAL B N 1
ATOM 2838 C CA . VAL B 1 91 ? 9.312 16.109 4.789 1 98.94 91 VAL B CA 1
ATOM 2839 C C . VAL B 1 91 ? 7.84 15.766 4.984 1 98.94 91 VAL B C 1
ATOM 2841 O O . VAL B 1 91 ? 7.34 14.797 4.402 1 98.94 91 VAL B O 1
ATOM 2844 N N . GLU B 1 92 ? 7.184 16.5 5.812 1 98.88 92 GLU B N 1
ATOM 2845 C CA . GLU B 1 92 ? 5.73 16.453 5.934 1 98.88 92 GLU B CA 1
ATOM 2846 C C . GLU B 1 92 ? 5.105 17.812 5.676 1 98.88 92 GLU B C 1
ATOM 2848 O O . GLU B 1 92 ? 5.484 18.797 6.305 1 98.88 92 GLU B O 1
ATOM 2853 N N . CYS B 1 93 ? 4.234 17.875 4.73 1 98.75 93 CYS B N 1
ATOM 2854 C CA . CYS B 1 93 ? 3.408 19.062 4.496 1 98.75 93 CYS B CA 1
ATOM 2855 C C . CYS B 1 93 ? 1.977 18.828 4.957 1 98.75 93 CYS B C 1
ATOM 2857 O O . CYS B 1 93 ? 1.268 17.984 4.395 1 98.75 93 CYS B O 1
ATOM 2859 N N . GLY B 1 94 ? 1.492 19.562 5.883 1 97.44 94 GLY B N 1
ATOM 2860 C CA . GLY B 1 94 ? 0.271 19.297 6.625 1 97.44 94 GLY B CA 1
ATOM 2861 C C . GLY B 1 94 ? 0.505 18.484 7.883 1 97.44 94 GLY B C 1
ATOM 2862 O O . GLY B 1 94 ? 0.2 17.281 7.922 1 97.44 94 GLY B O 1
ATOM 2863 N N . VAL B 1 95 ? 0.941 19.25 8.953 1 97.19 95 VAL B N 1
ATOM 2864 C CA . VAL B 1 95 ? 1.411 18.594 10.164 1 97.19 95 VAL B CA 1
ATOM 2865 C C . VAL B 1 95 ? 0.281 18.531 11.188 1 97.19 95 VAL B C 1
ATOM 2867 O O . VAL B 1 95 ? 0.126 17.531 11.891 1 97.19 95 VAL B O 1
ATOM 2870 N N . SER B 1 96 ? -0.494 19.609 11.305 1 92.56 96 SER B N 1
ATOM 2871 C CA . SER B 1 96 ? -1.486 19.797 12.352 1 92.56 96 SER B CA 1
ATOM 2872 C C . SER B 1 96 ? -0.878 19.578 13.734 1 92.56 96 SER B C 1
ATOM 2874 O O . SER B 1 96 ? 0.146 20.172 14.07 1 92.56 96 SER B O 1
ATOM 2876 N N . TYR B 1 97 ? -1.347 18.656 14.523 1 90.75 97 TYR B N 1
ATOM 2877 C CA . TYR B 1 97 ? -0.836 18.406 15.867 1 90.75 97 TYR B CA 1
ATOM 2878 C C . TYR B 1 97 ? 0.47 17.625 15.82 1 90.75 97 TYR B C 1
ATOM 2880 O O . TYR B 1 97 ? 1.204 17.578 16.812 1 90.75 97 TYR B O 1
ATOM 2888 N N . GLY B 1 98 ? 0.809 17.047 14.75 1 96.69 98 GLY B N 1
ATOM 2889 C CA . GLY B 1 98 ? 2.02 16.25 14.609 1 96.69 98 GLY B CA 1
ATOM 2890 C C . GLY B 1 98 ? 1.829 14.805 15.023 1 96.69 98 GLY B C 1
ATOM 2891 O O . GLY B 1 98 ? 2.725 14.203 15.617 1 96.69 98 GLY B O 1
ATOM 2892 N N . PHE B 1 99 ? 0.637 14.258 14.742 1 95.75 99 PHE B N 1
ATOM 2893 C CA . PHE B 1 99 ? 0.311 12.891 15.141 1 95.75 99 PHE B CA 1
ATOM 2894 C C . PHE B 1 99 ? 1.212 11.891 14.43 1 95.75 99 PHE B C 1
ATOM 2896 O O . PHE B 1 99 ? 2.002 11.195 15.07 1 95.75 99 PHE B O 1
ATOM 2903 N N . LEU B 1 100 ? 1.186 11.867 13.133 1 98.38 100 LEU B N 1
ATOM 2904 C CA . LEU B 1 100 ? 1.91 10.852 12.383 1 98.38 100 LEU B CA 1
ATOM 2905 C C . LEU B 1 100 ? 3.416 11.055 12.5 1 98.38 100 LEU B C 1
ATOM 2907 O O . LEU B 1 100 ? 4.164 10.094 12.695 1 98.38 100 LEU B O 1
ATOM 2911 N N . SER B 1 101 ? 3.883 12.258 12.383 1 98.75 101 SER B N 1
ATOM 2912 C CA . SER B 1 101 ? 5.312 12.531 12.461 1 98.75 101 SER B CA 1
ATOM 2913 C C . SER B 1 101 ? 5.871 12.156 13.836 1 98.75 101 SER B C 1
ATOM 2915 O O . SER B 1 101 ? 6.977 11.617 13.938 1 98.75 101 SER B O 1
ATOM 2917 N N . SER B 1 102 ? 5.086 12.438 14.914 1 98.69 102 SER B N 1
ATOM 2918 C CA . SER B 1 102 ? 5.52 12.016 16.234 1 98.69 102 SER B CA 1
ATOM 2919 C C . SER B 1 102 ? 5.617 10.492 16.328 1 98.69 102 SER B C 1
ATOM 2921 O O . SER B 1 102 ? 6.566 9.961 16.906 1 98.69 102 SER B O 1
ATOM 2923 N N . ALA B 1 103 ? 4.621 9.82 15.805 1 98.88 103 ALA B N 1
ATOM 2924 C CA . ALA B 1 103 ? 4.625 8.359 15.797 1 98.88 103 ALA B CA 1
ATOM 2925 C C . ALA B 1 103 ? 5.84 7.82 15.039 1 98.88 103 ALA B C 1
ATOM 2927 O O . ALA B 1 103 ? 6.5 6.887 15.5 1 98.88 103 ALA B O 1
ATOM 2928 N N . ILE B 1 104 ? 6.16 8.406 13.922 1 98.94 104 ILE B N 1
ATOM 2929 C CA . ILE B 1 104 ? 7.277 7.988 13.086 1 98.94 104 ILE B CA 1
ATOM 2930 C C . ILE B 1 104 ? 8.594 8.195 13.836 1 98.94 104 ILE B C 1
ATOM 2932 O O . ILE B 1 104 ? 9.445 7.305 13.875 1 98.94 104 ILE B O 1
ATOM 2936 N N . MET B 1 105 ? 8.766 9.359 14.422 1 98.88 105 MET B N 1
ATOM 2937 C CA . MET B 1 105 ? 10.023 9.688 15.086 1 98.88 105 MET B CA 1
ATOM 2938 C C . MET B 1 105 ? 10.242 8.789 16.297 1 98.88 105 MET B C 1
ATOM 2940 O O . MET B 1 105 ? 11.375 8.383 16.578 1 98.88 105 MET B O 1
ATOM 2944 N N . GLU B 1 106 ? 9.141 8.453 17 1 98.81 106 GLU B N 1
ATOM 2945 C CA . GLU B 1 106 ? 9.227 7.477 18.078 1 98.81 106 GLU B CA 1
ATOM 2946 C C . GLU B 1 106 ? 9.602 6.098 17.547 1 98.81 106 GLU B C 1
ATOM 2948 O O . GLU B 1 106 ? 10.5 5.445 18.094 1 98.81 106 GLU B O 1
ATOM 2953 N N . TYR B 1 107 ? 8.992 5.664 16.531 1 98.81 107 TYR B N 1
ATOM 2954 C CA . TYR B 1 107 ? 9.141 4.328 15.961 1 98.81 107 TYR B CA 1
ATOM 2955 C C . TYR B 1 107 ? 10.57 4.094 15.492 1 98.81 107 TYR B C 1
ATOM 2957 O O . TYR B 1 107 ? 11.109 2.996 15.648 1 98.81 107 TYR B O 1
ATOM 2965 N N . LEU B 1 108 ? 11.211 5.141 14.961 1 98.56 108 LEU B N 1
ATOM 2966 C CA . LEU B 1 108 ? 12.5 4.996 14.289 1 98.56 108 LEU B CA 1
ATOM 2967 C C . LEU B 1 108 ? 13.641 5.461 15.195 1 98.56 108 LEU B C 1
ATOM 2969 O O . LEU B 1 108 ? 14.789 5.547 14.758 1 98.56 108 LEU B O 1
ATOM 2973 N N . ASP B 1 109 ? 13.32 5.82 16.422 1 98.25 109 ASP B N 1
ATOM 2974 C CA . ASP B 1 109 ? 14.352 6.398 17.281 1 98.25 109 ASP B CA 1
ATOM 2975 C C . ASP B 1 109 ? 15.102 7.516 16.547 1 98.25 109 ASP B C 1
ATOM 2977 O O . ASP B 1 109 ? 16.328 7.465 16.406 1 98.25 109 ASP B O 1
ATOM 2981 N N . TRP B 1 110 ? 14.484 8.547 16.219 1 98.56 110 TRP B N 1
ATOM 2982 C CA . TRP B 1 110 ? 14.703 9.5 15.141 1 98.56 110 TRP B CA 1
ATOM 2983 C C . TRP B 1 110 ? 16.094 10.133 15.242 1 98.56 110 TRP B C 1
ATOM 2985 O O . TRP B 1 110 ? 16.844 10.156 14.266 1 98.56 110 TRP B O 1
ATOM 2995 N N . ASP B 1 111 ? 16.516 10.57 16.391 1 97.62 111 ASP B N 1
ATOM 2996 C CA . ASP B 1 111 ? 17.75 11.352 16.531 1 97.62 111 ASP B CA 1
ATOM 2997 C C . ASP B 1 111 ? 18.969 10.5 16.203 1 97.62 111 ASP B C 1
ATOM 2999 O O . ASP B 1 111 ? 20.062 11.039 15.961 1 97.62 111 ASP B O 1
ATOM 3003 N N . ARG B 1 112 ? 18.797 9.219 16.125 1 97.75 112 ARG B N 1
ATOM 3004 C CA . ARG B 1 112 ? 19.922 8.336 15.852 1 97.75 112 ARG B CA 1
ATOM 3005 C C . ARG B 1 112 ? 20.125 8.164 14.352 1 97.75 112 ARG B C 1
ATOM 3007 O O . ARG B 1 112 ? 21.172 7.66 13.914 1 97.75 112 ARG B O 1
ATOM 3014 N N . LEU B 1 113 ? 19.25 8.617 13.555 1 97.5 113 LEU B N 1
ATOM 3015 C CA . LEU B 1 113 ? 19.25 8.305 12.133 1 97.5 113 LEU B CA 1
ATOM 3016 C C . LEU B 1 113 ? 20.125 9.281 11.352 1 97.5 113 LEU B C 1
ATOM 3018 O O . LEU B 1 113 ? 20.5 9.016 10.211 1 97.5 113 LEU B O 1
ATOM 3022 N N . GLY B 1 114 ? 20.328 10.492 11.953 1 96.56 114 GLY B N 1
ATOM 3023 C CA . GLY B 1 114 ? 21.094 11.508 11.25 1 96.56 114 GLY B CA 1
ATOM 3024 C C . GLY B 1 114 ? 20.312 12.195 10.156 1 96.56 114 GLY B C 1
ATOM 3025 O O . GLY B 1 114 ? 20.891 12.773 9.234 1 96.56 114 GLY B O 1
ATOM 3026 N N . LYS B 1 115 ? 19.031 12.117 10.141 1 98.31 115 LYS B N 1
ATOM 3027 C CA . LYS B 1 115 ? 18.125 12.773 9.203 1 98.31 115 LYS B CA 1
ATOM 3028 C C . LYS B 1 115 ? 17.359 13.914 9.883 1 98.31 115 LYS B C 1
ATOM 3030 O O . LYS B 1 115 ? 17.203 13.922 11.102 1 98.31 115 LYS B O 1
ATOM 3035 N N . THR B 1 116 ? 16.984 14.844 9.125 1 98.75 116 THR B N 1
ATOM 3036 C CA . THR B 1 116 ? 16.109 15.906 9.617 1 98.75 116 THR B CA 1
ATOM 3037 C C . THR B 1 116 ? 14.68 15.695 9.133 1 98.75 116 THR B C 1
ATOM 3039 O O . THR B 1 116 ? 14.453 15.32 7.98 1 98.75 116 THR B O 1
ATOM 3042 N N . PHE B 1 117 ? 13.734 15.859 10.031 1 98.94 117 PHE B N 1
ATOM 3043 C CA . PHE B 1 117 ? 12.328 15.852 9.656 1 98.94 117 PHE B CA 1
ATOM 3044 C C . PHE B 1 117 ? 11.789 17.266 9.516 1 98.94 117 PHE B C 1
ATOM 3046 O O . PHE B 1 117 ? 11.656 17.984 10.508 1 98.94 117 PHE B O 1
ATOM 3053 N N . TYR B 1 118 ? 11.555 17.719 8.281 1 98.94 118 TYR B N 1
ATOM 3054 C CA . TYR B 1 118 ? 10.953 19.016 8.016 1 98.94 118 TYR B CA 1
ATOM 3055 C C . TYR B 1 118 ? 9.438 18.953 8.102 1 98.94 118 TYR B C 1
ATOM 3057 O O . TYR B 1 118 ? 8.805 18.109 7.438 1 98.94 118 TYR B O 1
ATOM 3065 N N . LEU B 1 119 ? 8.883 19.828 8.922 1 98.75 119 LEU B N 1
ATOM 3066 C CA . LEU B 1 119 ? 7.461 19.812 9.234 1 98.75 119 LEU B CA 1
ATOM 3067 C C . LEU B 1 119 ? 6.809 21.141 8.859 1 98.75 119 LEU B C 1
ATOM 3069 O O . LEU B 1 119 ? 6.902 22.109 9.602 1 98.75 119 LEU B O 1
ATOM 3073 N N . LEU B 1 120 ? 6.109 21.156 7.734 1 98.62 120 LEU B N 1
ATOM 3074 C CA . LEU B 1 120 ? 5.535 22.391 7.199 1 98.62 120 LEU B CA 1
ATOM 3075 C C . LEU B 1 120 ? 4.031 22.438 7.438 1 98.62 120 LEU B C 1
ATOM 3077 O O . LEU B 1 120 ? 3.33 21.453 7.211 1 98.62 120 LEU B O 1
ATOM 3081 N N . ASP B 1 121 ? 3.543 23.531 7.918 1 97.81 121 ASP B N 1
ATOM 3082 C CA . ASP B 1 121 ? 2.113 23.75 8.109 1 97.81 121 ASP B CA 1
ATOM 3083 C C . ASP B 1 121 ? 1.815 25.234 8.336 1 97.81 121 ASP B C 1
ATOM 3085 O O . ASP B 1 121 ? 2.676 25.969 8.805 1 97.81 121 ASP B O 1
ATOM 3089 N N . THR B 1 122 ? 0.605 25.641 7.992 1 94.75 122 THR B N 1
ATOM 3090 C CA . THR B 1 122 ? 0.174 26.984 8.344 1 94.75 122 THR B CA 1
ATOM 3091 C C . THR B 1 122 ? -0.133 27.094 9.836 1 94.75 122 THR B C 1
ATOM 3093 O O . THR B 1 122 ? -0.106 28.188 10.406 1 94.75 122 THR B O 1
ATOM 3096 N N . PHE B 1 123 ? -0.514 25.984 10.383 1 92.69 123 PHE B N 1
ATOM 3097 C CA . PHE B 1 123 ? -1.015 25.859 11.742 1 92.69 123 PHE B CA 1
ATOM 3098 C C . PHE B 1 123 ? -2.172 26.828 11.984 1 92.69 123 PHE B C 1
ATOM 3100 O O . PHE B 1 123 ? -2.352 27.328 13.094 1 92.69 123 PHE B O 1
ATOM 3107 N N . ALA B 1 124 ? -2.832 27.172 10.883 1 88.19 124 ALA B N 1
ATOM 3108 C CA . ALA B 1 124 ? -3.951 28.109 10.922 1 88.19 124 ALA B CA 1
ATOM 3109 C C . ALA B 1 124 ? -5.047 27.703 9.945 1 88.19 124 ALA B C 1
ATOM 3111 O O . ALA B 1 124 ? -5.918 28.5 9.602 1 88.19 124 ALA B O 1
ATOM 3112 N N . GLY B 1 125 ? -4.969 26.469 9.484 1 87.69 125 GLY B N 1
ATOM 3113 C CA . GLY B 1 125 ? -5.953 26 8.523 1 87.69 125 GLY B CA 1
ATOM 3114 C C . GLY B 1 125 ? -5.586 26.328 7.086 1 87.69 125 GLY B C 1
ATOM 3115 O O . GLY B 1 125 ? -4.434 26.641 6.789 1 87.69 125 GLY B O 1
ATOM 3116 N N . LEU B 1 126 ? -6.586 26.266 6.223 1 90.94 126 LEU B N 1
ATOM 3117 C CA . LEU B 1 126 ? -6.355 26.469 4.797 1 90.94 126 LEU B CA 1
ATOM 3118 C C . LEU B 1 126 ? -6.094 27.938 4.496 1 90.94 126 LEU B C 1
ATOM 3120 O O . LEU B 1 126 ? -6.75 28.812 5.059 1 90.94 126 LEU B O 1
ATOM 3124 N N . ASP B 1 127 ? -5.098 28.203 3.695 1 93.31 127 ASP B N 1
ATOM 3125 C CA . ASP B 1 127 ? -4.863 29.547 3.16 1 93.31 127 ASP B CA 1
ATOM 3126 C C . ASP B 1 127 ? -5.742 29.812 1.939 1 93.31 127 ASP B C 1
ATOM 3128 O O . ASP B 1 127 ? -5.582 29.156 0.901 1 93.31 127 ASP B O 1
ATOM 3132 N N . PRO B 1 128 ? -6.645 30.766 2.061 1 93.31 128 PRO B N 1
ATOM 3133 C CA . PRO B 1 128 ? -7.609 31 0.984 1 93.31 128 PRO B CA 1
ATOM 3134 C C . PRO B 1 128 ? -6.934 31.312 -0.352 1 93.31 128 PRO B C 1
ATOM 3136 O O . PRO B 1 128 ? -7.523 31.078 -1.411 1 93.31 128 PRO B O 1
ATOM 3139 N N . ARG B 1 129 ? -5.727 31.828 -0.363 1 94.81 129 ARG B N 1
ATOM 3140 C CA . ARG B 1 129 ? -5.027 32.219 -1.585 1 94.81 129 ARG B CA 1
ATOM 3141 C C . ARG B 1 129 ? -4.746 31 -2.463 1 94.81 129 ARG B C 1
ATOM 3143 O O . ARG B 1 129 ? -4.586 31.125 -3.678 1 94.81 129 ARG B O 1
ATOM 3150 N N . PHE B 1 130 ? -4.762 29.781 -1.857 1 95.19 130 PHE B N 1
ATOM 3151 C CA . PHE B 1 130 ? -4.281 28.625 -2.602 1 95.19 130 PHE B CA 1
ATOM 3152 C C . PHE B 1 130 ? -5.355 27.547 -2.682 1 95.19 130 PHE B C 1
ATOM 3154 O O . PHE B 1 130 ? -5.055 26.375 -2.951 1 95.19 130 PHE B O 1
ATOM 3161 N N . VAL B 1 131 ? -6.57 27.969 -2.445 1 93.88 131 VAL B N 1
ATOM 3162 C CA . VAL B 1 131 ? -7.707 27.062 -2.6 1 93.88 131 VAL B CA 1
ATOM 3163 C C . VAL B 1 131 ? -8.305 27.234 -3.994 1 93.88 131 VAL B C 1
ATOM 3165 O O . VAL B 1 131 ? -8.5 28.344 -4.469 1 93.88 131 VAL B O 1
ATOM 3168 N N . SER B 1 132 ? -8.547 26.141 -4.629 1 93.31 132 SER B N 1
ATOM 3169 C CA . SER B 1 132 ? -9.102 26.219 -5.977 1 93.31 132 SER B CA 1
ATOM 3170 C C . SER B 1 132 ? -10.539 26.719 -5.957 1 93.31 132 SER B C 1
ATOM 3172 O O . SER B 1 132 ? -11.195 26.703 -4.914 1 93.31 132 SER B O 1
ATOM 3174 N N . ALA B 1 133 ? -10.969 27.078 -7.16 1 92 133 ALA B N 1
ATOM 3175 C CA . ALA B 1 133 ? -12.359 27.516 -7.281 1 92 133 ALA B CA 1
ATOM 3176 C C . ALA B 1 133 ? -13.328 26.391 -6.949 1 92 133 ALA B C 1
ATOM 3178 O O . ALA B 1 133 ? -14.344 26.625 -6.281 1 92 133 ALA B O 1
ATOM 3179 N N . GLY B 1 134 ? -13.008 25.234 -7.422 1 90.31 134 GLY B N 1
ATOM 3180 C CA . GLY B 1 134 ? -13.852 24.078 -7.141 1 90.31 134 GLY B CA 1
ATOM 3181 C C . GLY B 1 134 ? -13.945 23.766 -5.66 1 90.31 134 GLY B C 1
ATOM 3182 O O . GLY B 1 134 ? -15.039 23.516 -5.145 1 90.31 134 GLY B O 1
ATOM 3183 N N . GLU B 1 135 ? -12.891 23.797 -5.02 1 90.06 135 GLU B N 1
ATOM 3184 C CA . GLU B 1 135 ? -12.859 23.5 -3.592 1 90.06 135 GLU B CA 1
ATOM 3185 C C . GLU B 1 135 ? -13.531 24.609 -2.781 1 90.06 135 GLU B C 1
ATOM 3187 O O . GLU B 1 135 ? -14.188 24.328 -1.774 1 90.06 135 GLU B O 1
ATOM 3192 N N . ARG B 1 136 ? -13.32 25.812 -3.211 1 90.62 136 ARG B N 1
ATOM 3193 C CA . ARG B 1 136 ? -14.008 26.938 -2.568 1 90.62 136 ARG B CA 1
ATOM 3194 C C . ARG B 1 136 ? -15.516 26.766 -2.646 1 90.62 136 ARG B C 1
ATOM 3196 O O . ARG B 1 136 ? -16.219 26.953 -1.651 1 90.62 136 ARG B O 1
ATOM 3203 N N . ASN B 1 137 ? -15.945 26.391 -3.783 1 89.62 137 ASN B N 1
ATOM 3204 C CA . ASN B 1 137 ? -17.375 26.203 -4.008 1 89.62 137 ASN B CA 1
ATOM 3205 C C . ASN B 1 137 ? -17.922 25.016 -3.209 1 89.62 137 ASN B C 1
ATOM 3207 O O . ASN B 1 137 ? -19.078 25.016 -2.803 1 89.62 137 ASN B O 1
ATOM 3211 N N . ALA B 1 138 ? -17.031 24.109 -2.906 1 86.12 138 ALA B N 1
ATOM 3212 C CA . ALA B 1 138 ? -17.438 22.922 -2.162 1 86.12 138 ALA B CA 1
ATOM 3213 C C . ALA B 1 138 ? -17.375 23.172 -0.657 1 86.12 138 ALA B C 1
ATOM 3215 O O . ALA B 1 138 ? -17.703 22.281 0.138 1 86.12 138 ALA B O 1
ATOM 3216 N N . GLY B 1 139 ? -16.891 24.359 -0.252 1 85 139 GLY B N 1
ATOM 3217 C CA . GLY B 1 139 ? -16.953 24.734 1.152 1 85 139 GLY B CA 1
ATOM 3218 C C . GLY B 1 139 ? -15.68 24.391 1.907 1 85 139 GLY B C 1
ATOM 3219 O O . GLY B 1 139 ? -15.703 24.188 3.123 1 85 139 GLY B O 1
ATOM 3220 N N . ALA B 1 140 ? -14.633 24.234 1.203 1 84.25 140 ALA B N 1
ATOM 3221 C CA . ALA B 1 140 ? -13.383 23.828 1.824 1 84.25 140 ALA B CA 1
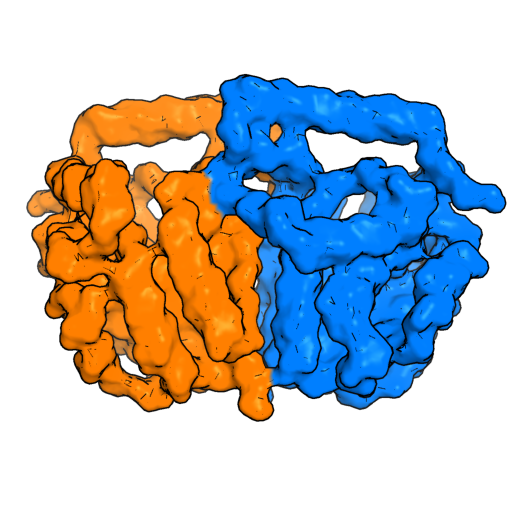ATOM 3222 C C . ALA B 1 140 ? -12.945 24.797 2.91 1 84.25 140 ALA B C 1
ATOM 3224 O O . ALA B 1 140 ? -12.484 24.391 3.975 1 84.25 140 ALA B O 1
ATOM 3225 N N . LEU B 1 141 ? -13.102 26.078 2.664 1 88.56 141 LEU B N 1
ATOM 3226 C CA . LEU B 1 141 ? -12.672 27.094 3.605 1 88.56 141 LEU B CA 1
ATOM 3227 C C . LEU B 1 141 ? -13.547 27.094 4.855 1 88.56 141 LEU B C 1
ATOM 3229 O O . LEU B 1 141 ? -13.039 27.203 5.973 1 88.56 141 LEU B O 1
ATOM 3233 N N . GLU B 1 142 ? -14.766 26.953 4.684 1 80.69 142 GLU B N 1
ATOM 3234 C CA . GLU B 1 142 ? -15.688 26.891 5.816 1 80.69 142 GLU B CA 1
ATOM 3235 C C . GLU B 1 142 ? -15.422 25.656 6.676 1 80.69 142 GLU B C 1
ATOM 3237 O O . GLU B 1 142 ? -15.43 25.734 7.906 1 80.69 142 GLU B O 1
ATOM 3242 N N . LYS B 1 143 ? -15.211 24.609 6.004 1 78.25 143 LYS B N 1
ATOM 3243 C CA . LYS B 1 143 ? -14.898 23.375 6.719 1 78.25 143 LYS B CA 1
ATOM 3244 C C . LYS B 1 143 ? -13.609 23.516 7.52 1 78.25 143 LYS B C 1
ATOM 3246 O O . LYS B 1 143 ? -13.539 23.094 8.68 1 78.25 143 LYS B O 1
ATOM 3251 N N . SER B 1 144 ? -12.656 24.062 6.879 1 80.06 144 SER B N 1
ATOM 3252 C CA . SER B 1 144 ? -11.375 24.281 7.543 1 80.06 144 SER B CA 1
ATOM 3253 C C . SER B 1 144 ? -11.539 25.172 8.766 1 80.06 144 SER B C 1
ATOM 3255 O O . SER B 1 144 ? -11.008 24.875 9.836 1 80.06 144 SER B O 1
ATOM 3257 N N . ASP B 1 145 ? -12.227 26.203 8.641 1 80.44 145 ASP B N 1
ATOM 3258 C CA . ASP B 1 145 ? -12.461 27.125 9.75 1 80.44 145 ASP B CA 1
ATOM 3259 C C . ASP B 1 145 ? -13.164 26.422 10.906 1 80.44 145 ASP B C 1
ATOM 3261 O O . ASP B 1 145 ? -12.828 26.656 12.07 1 80.44 145 ASP B O 1
ATOM 3265 N N . LYS B 1 146 ? -14.047 25.656 10.586 1 71.62 146 LYS B N 1
ATOM 3266 C CA . LYS B 1 146 ? -14.789 24.906 11.602 1 71.62 146 LYS B CA 1
ATOM 3267 C C . LYS B 1 146 ? -13.875 23.938 12.336 1 71.62 146 LYS B C 1
ATOM 3269 O O . LYS B 1 146 ? -13.977 23.781 13.555 1 71.62 146 LYS B O 1
ATOM 3274 N N . LEU B 1 147 ? -13.031 23.312 11.633 1 71.38 147 LEU B N 1
ATOM 3275 C CA . LEU B 1 147 ? -12.117 22.328 12.219 1 71.38 147 LEU B CA 1
ATOM 3276 C C . LEU B 1 147 ? -11.102 23.016 13.125 1 71.38 147 LEU B C 1
ATOM 3278 O O . LEU B 1 147 ? -10.727 22.453 14.164 1 71.38 147 LEU B O 1
ATOM 3282 N N . VAL B 1 148 ? -10.719 24.188 12.836 1 72.81 148 VAL B N 1
ATOM 3283 C CA . VAL B 1 148 ? -9.805 24.953 13.672 1 72.81 148 VAL B CA 1
ATOM 3284 C C . VAL B 1 148 ? -10.523 25.422 14.938 1 72.81 148 VAL B C 1
ATOM 3286 O O . VAL B 1 148 ? -10.016 25.234 16.047 1 72.81 148 VAL B O 1
ATOM 3289 N N . LYS B 1 149 ? -11.68 25.844 14.695 1 69.88 149 LYS B N 1
ATOM 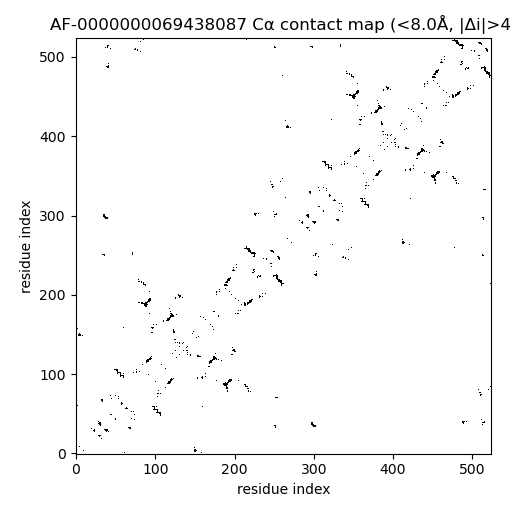3290 C CA . LYS B 1 149 ? -12.461 26.359 15.82 1 69.88 149 LYS B CA 1
ATOM 3291 C C . LYS B 1 149 ? -12.82 25.234 16.797 1 69.88 149 LYS B C 1
ATOM 3293 O O . LYS B 1 149 ? -12.844 25.453 18.016 1 69.88 149 LYS B O 1
ATOM 3298 N N . ASN B 1 150 ? -12.992 24.094 16.172 1 65.06 150 ASN B N 1
ATOM 3299 C CA . ASN B 1 150 ? -13.422 22.969 17 1 65.06 150 ASN B CA 1
ATOM 3300 C C . ASN B 1 150 ? -12.227 22.188 17.547 1 65.06 150 ASN B C 1
ATOM 3302 O O . ASN B 1 150 ? -12.398 21.188 18.25 1 65.06 150 ASN B O 1
ATOM 3306 N N . GLY B 1 151 ? -11.047 22.594 17.25 1 66.56 151 GLY B N 1
ATOM 3307 C CA . GLY B 1 151 ? -9.844 22.016 17.828 1 66.56 151 GLY B CA 1
ATOM 3308 C C . GLY B 1 151 ? -9.375 20.781 17.094 1 66.56 151 GLY B C 1
ATOM 3309 O O . GLY B 1 151 ? -8.445 20.094 17.547 1 66.56 151 GLY B O 1
ATOM 3310 N N . MET B 1 152 ? -9.984 20.469 16.047 1 60.5 152 MET B N 1
ATOM 3311 C CA . MET B 1 152 ? -9.547 19.312 15.281 1 60.5 152 MET B CA 1
ATOM 3312 C C . MET B 1 152 ? -8.242 19.609 14.547 1 60.5 152 MET B C 1
ATOM 3314 O O . MET B 1 152 ? -7.465 18.688 14.273 1 60.5 152 MET B O 1
ATOM 3318 N N . TYR B 1 153 ? -8.125 20.859 14.273 1 68.75 153 TYR B N 1
ATOM 3319 C CA . TYR B 1 153 ? -6.855 21.391 13.789 1 68.75 153 TYR B CA 1
ATOM 3320 C C . TYR B 1 153 ? -6.223 22.328 14.812 1 68.75 153 TYR B C 1
ATOM 3322 O O . TYR B 1 153 ? -6.93 22.969 15.578 1 68.75 153 TYR B O 1
ATOM 3330 N N . VAL B 1 154 ? -4.984 22.266 14.797 1 73.88 154 VAL B N 1
ATOM 3331 C CA . VAL B 1 154 ? -4.27 23.109 15.75 1 73.88 154 VAL B CA 1
ATOM 3332 C C . VAL B 1 154 ? -4.453 24.578 15.383 1 73.88 154 VAL B C 1
ATOM 3334 O O . VAL B 1 154 ? -4.625 24.906 14.203 1 73.88 154 VAL B O 1
ATOM 3337 N N . SER B 1 155 ? -4.43 25.297 16.516 1 70.12 155 SER B N 1
ATOM 3338 C CA . SER B 1 155 ? -4.539 26.734 16.281 1 70.12 155 SER B CA 1
ATOM 3339 C C . SER B 1 155 ? -3.279 27.469 16.734 1 70.12 155 SER B C 1
ATOM 3341 O O . SER B 1 155 ? -3.219 28.703 16.688 1 70.12 155 SER B O 1
ATOM 3343 N N . SER B 1 156 ? -2.396 26.672 17.125 1 74.69 156 SER B N 1
ATOM 3344 C CA . SER B 1 156 ? -1.19 27.344 17.609 1 74.69 156 SER B CA 1
ATOM 3345 C C . SER B 1 156 ? 0.051 26.5 17.344 1 74.69 156 SER B C 1
ATOM 3347 O O . SER B 1 156 ? 0.063 25.297 17.609 1 74.69 156 SER B O 1
ATOM 3349 N N . VAL B 1 157 ? 1.029 27.188 16.875 1 87 157 VAL B N 1
ATOM 3350 C CA . VAL B 1 157 ? 2.297 26.562 16.531 1 87 157 VAL B CA 1
ATOM 3351 C C . VAL B 1 157 ? 3.076 26.234 17.812 1 87 157 VAL B C 1
ATOM 3353 O O . VAL B 1 157 ? 3.863 25.297 17.844 1 87 157 VAL B O 1
ATOM 3356 N N . ASP B 1 158 ? 2.846 26.906 18.875 1 90.38 158 ASP B N 1
ATOM 3357 C CA . ASP B 1 158 ? 3.635 26.75 20.078 1 90.38 158 ASP B CA 1
ATOM 3358 C C . ASP B 1 158 ? 3.465 25.344 20.656 1 90.38 158 ASP B C 1
ATOM 3360 O O . ASP B 1 158 ? 4.441 24.703 21.062 1 90.38 158 ASP B O 1
ATOM 3364 N N . SER B 1 159 ? 2.271 24.906 20.656 1 88.75 159 SER B N 1
ATOM 3365 C CA . SER B 1 159 ? 2.02 23.562 21.172 1 88.75 159 SER B CA 1
ATOM 3366 C C . SER B 1 159 ? 2.666 22.5 20.297 1 88.75 159 SER B C 1
ATOM 3368 O O . SER B 1 159 ? 3.125 21.469 20.797 1 88.75 159 SER B O 1
ATOM 3370 N N . VAL B 1 160 ? 2.742 22.766 19.016 1 94.12 160 VAL B N 1
ATOM 3371 C CA . VAL B 1 160 ? 3.34 21.812 18.078 1 94.12 160 VAL B CA 1
ATOM 3372 C C . VAL B 1 160 ? 4.855 21.781 18.266 1 94.12 160 VAL B C 1
ATOM 3374 O O . VAL B 1 160 ? 5.465 20.719 18.297 1 94.12 160 VAL B O 1
ATOM 3377 N N . LYS B 1 161 ? 5.43 22.953 18.438 1 95.88 161 LYS B N 1
ATOM 3378 C CA . LYS B 1 161 ? 6.863 23.031 18.703 1 95.88 161 LYS B CA 1
ATOM 3379 C C . LYS B 1 161 ? 7.219 22.328 20 1 95.88 161 LYS B C 1
ATOM 3381 O O . LYS B 1 161 ? 8.234 21.625 20.078 1 95.88 161 LYS B O 1
ATOM 3386 N N . ALA B 1 162 ? 6.395 22.5 21 1 95.25 162 ALA B N 1
ATOM 3387 C CA . ALA B 1 162 ? 6.605 21.812 22.281 1 95.25 162 ALA B CA 1
ATOM 3388 C C . ALA B 1 162 ? 6.523 20.297 22.125 1 95.25 162 ALA B C 1
ATOM 3390 O O . ALA B 1 162 ? 7.285 19.562 22.75 1 95.25 162 ALA B O 1
ATOM 3391 N N . ASN B 1 163 ? 5.59 19.875 21.297 1 96.12 163 ASN B N 1
ATOM 3392 C CA . ASN B 1 163 ? 5.418 18.453 21.016 1 96.12 163 ASN B CA 1
ATOM 3393 C C . ASN B 1 163 ? 6.688 17.844 20.438 1 96.12 163 ASN B C 1
ATOM 3395 O O . ASN B 1 163 ? 7.062 16.719 20.781 1 96.12 163 ASN B O 1
ATOM 3399 N N . PHE B 1 164 ? 7.387 18.547 19.578 1 97.88 164 PHE B N 1
ATOM 3400 C CA . PHE B 1 164 ? 8.523 18 18.859 1 97.88 164 PHE B CA 1
ATOM 3401 C C . PHE B 1 164 ? 9.828 18.312 19.562 1 97.88 164 PHE B C 1
ATOM 3403 O O . PHE B 1 164 ? 10.898 17.891 19.125 1 97.88 164 PHE B O 1
ATOM 3410 N N . ALA B 1 165 ? 9.789 18.969 20.719 1 97.38 165 ALA B N 1
ATOM 3411 C CA . ALA B 1 165 ? 10.969 19.5 21.406 1 97.38 165 ALA B CA 1
ATOM 3412 C C . ALA B 1 165 ? 11.852 18.359 21.922 1 97.38 165 ALA B C 1
ATOM 3414 O O . ALA B 1 165 ? 13.039 18.547 22.172 1 97.38 165 ALA B O 1
ATOM 3415 N N . GLN B 1 166 ? 11.344 17.141 22.094 1 97.5 166 GLN B N 1
ATOM 3416 C CA . GLN B 1 166 ? 12.117 16.031 22.609 1 97.5 166 GLN B CA 1
ATOM 3417 C C . GLN B 1 166 ? 13.141 15.539 21.578 1 97.5 166 GLN B C 1
ATOM 3419 O O . GLN B 1 166 ? 14.078 14.828 21.922 1 97.5 166 GLN B O 1
ATOM 3424 N N . TRP B 1 167 ? 12.938 15.898 20.312 1 98.44 167 TRP B N 1
ATOM 3425 C CA . TRP B 1 167 ? 13.867 15.5 19.266 1 98.44 167 TRP B CA 1
ATOM 3426 C C . TRP B 1 167 ? 14.719 16.688 18.812 1 98.44 167 TRP B C 1
ATOM 3428 O O . TRP B 1 167 ? 14.234 17.812 18.75 1 98.44 167 TRP B O 1
ATOM 3438 N N . LYS B 1 168 ? 15.883 16.422 18.406 1 97.94 168 LYS B N 1
ATOM 3439 C CA . LYS B 1 168 ? 16.812 17.453 18 1 97.94 168 LYS B CA 1
ATOM 3440 C C . LYS B 1 168 ? 16.75 17.672 16.484 1 97.94 168 LYS B C 1
ATOM 3442 O O . LYS B 1 168 ? 16.859 18.812 16.016 1 97.94 168 LYS B O 1
ATOM 3447 N N . ASN B 1 169 ? 16.562 16.656 15.75 1 97.88 169 ASN B N 1
ATOM 3448 C CA . ASN B 1 169 ? 16.703 16.703 14.297 1 97.88 169 ASN B CA 1
ATOM 3449 C C . ASN B 1 169 ? 15.367 16.906 13.602 1 97.88 169 ASN B C 1
ATOM 3451 O O . ASN B 1 169 ? 14.953 16.094 12.781 1 97.88 169 ASN B O 1
ATOM 3455 N N . GLN B 1 170 ? 14.742 17.984 13.922 1 98.44 170 GLN B N 1
ATOM 3456 C CA . GLN B 1 170 ? 13.484 18.391 13.297 1 98.44 170 GLN B CA 1
ATOM 3457 C C . GLN B 1 170 ? 13.445 19.891 13.086 1 98.44 170 GLN B C 1
ATOM 3459 O O . GLN B 1 170 ? 14.156 20.641 13.75 1 98.44 170 GLN B O 1
ATOM 3464 N N . ARG B 1 171 ? 12.68 20.359 12.125 1 98.25 171 ARG B N 1
ATOM 3465 C CA . ARG B 1 171 ? 12.445 21.766 11.828 1 98.25 171 ARG B CA 1
ATOM 3466 C C . ARG B 1 171 ? 10.977 22.031 11.531 1 98.25 171 ARG B C 1
ATOM 3468 O O . ARG B 1 171 ? 10.438 21.531 10.539 1 98.25 171 ARG B O 1
ATOM 3475 N N . VAL B 1 172 ? 10.367 22.797 12.414 1 98.06 172 VAL B N 1
ATOM 3476 C CA . VAL B 1 172 ? 8.992 23.234 12.172 1 98.06 172 VAL B CA 1
ATOM 3477 C C . VAL B 1 172 ? 9 24.516 11.352 1 98.06 172 VAL B C 1
ATOM 3479 O O . VAL B 1 172 ? 9.602 25.516 11.75 1 98.06 172 VAL B O 1
ATOM 3482 N N . ILE B 1 173 ? 8.383 24.5 10.234 1 98.25 173 ILE B N 1
ATOM 3483 C CA . ILE B 1 173 ? 8.336 25.625 9.312 1 98.25 173 ILE B CA 1
ATOM 3484 C C . ILE B 1 173 ? 6.898 26.125 9.188 1 98.25 173 ILE B C 1
ATOM 3486 O O . ILE B 1 173 ? 6.027 25.422 8.68 1 98.25 173 ILE B O 1
ATOM 3490 N N . VAL B 1 174 ? 6.629 27.359 9.625 1 97.38 174 VAL B N 1
ATOM 3491 C CA . VAL B 1 174 ? 5.285 27.922 9.703 1 97.38 174 VAL B CA 1
ATOM 3492 C C . VAL B 1 174 ? 5.008 28.766 8.461 1 97.38 174 VAL B C 1
ATOM 3494 O O . VAL B 1 174 ? 5.781 29.672 8.141 1 97.38 174 VAL B O 1
ATOM 3497 N N . GLY B 1 175 ? 3.967 28.469 7.785 1 97.12 175 GLY B N 1
ATOM 3498 C CA . GLY B 1 175 ? 3.559 29.234 6.621 1 97.12 175 GLY B CA 1
ATOM 3499 C C . GLY B 1 175 ? 2.842 28.406 5.574 1 97.12 175 GLY B C 1
ATOM 3500 O O . GLY B 1 175 ? 2.664 27.203 5.746 1 97.12 175 GLY B O 1
ATOM 3501 N N . ALA B 1 176 ? 2.453 29.047 4.539 1 96.88 176 ALA B N 1
ATOM 3502 C CA . ALA B 1 176 ? 1.652 28.391 3.508 1 96.88 176 ALA B CA 1
ATOM 3503 C C . ALA B 1 176 ? 2.543 27.75 2.447 1 96.88 176 ALA B C 1
ATOM 3505 O O . ALA B 1 176 ? 3.561 28.328 2.053 1 96.88 176 ALA B O 1
ATOM 3506 N N . VAL B 1 177 ? 2.203 26.578 2.057 1 97.5 177 VAL B N 1
ATOM 3507 C CA . VAL B 1 177 ? 2.707 26 0.817 1 97.5 177 VAL B CA 1
ATOM 3508 C C . VAL B 1 177 ? 1.972 26.609 -0.375 1 97.5 177 VAL B C 1
ATOM 3510 O O . VAL B 1 177 ? 0.746 26.75 -0.353 1 97.5 177 VAL B O 1
ATOM 3513 N N . PRO B 1 178 ? 2.736 27.109 -1.298 1 97.38 178 PRO B N 1
ATOM 3514 C CA . PRO B 1 178 ? 4.098 26.703 -1.651 1 97.38 178 PRO B CA 1
ATOM 3515 C C . PRO B 1 178 ? 5.156 27.688 -1.16 1 97.38 178 PRO B C 1
ATOM 3517 O O . PRO B 1 178 ? 6.352 27.484 -1.385 1 97.38 178 PRO B O 1
ATOM 3520 N N . GLU B 1 179 ? 4.754 28.672 -0.44 1 98 179 GLU B N 1
ATOM 3521 C CA . GLU B 1 179 ? 5.66 29.766 -0.103 1 98 179 GLU B CA 1
ATOM 3522 C C . GLU B 1 179 ? 6.801 29.281 0.786 1 98 179 GLU B C 1
ATOM 3524 O O . GLU B 1 179 ? 7.895 29.859 0.76 1 98 179 GLU B O 1
ATOM 3529 N N . THR B 1 180 ? 6.621 28.203 1.496 1 98.44 180 THR B N 1
ATOM 3530 C CA . THR B 1 180 ? 7.59 27.781 2.498 1 98.44 180 THR B CA 1
ATOM 3531 C C . THR B 1 180 ? 8.453 26.641 1.961 1 98.44 180 THR B C 1
ATOM 3533 O O . THR B 1 180 ? 9.406 26.219 2.613 1 98.44 180 THR B O 1
ATOM 3536 N N . LEU B 1 181 ? 8.188 26.094 0.809 1 98.56 181 LEU B N 1
ATOM 3537 C CA . LEU B 1 181 ? 8.875 24.906 0.3 1 98.56 181 LEU B CA 1
ATOM 3538 C C . LEU B 1 181 ? 10.383 25.156 0.207 1 98.56 181 LEU B C 1
ATOM 3540 O O . LEU B 1 181 ? 11.18 24.266 0.51 1 98.56 181 LEU B O 1
ATOM 3544 N N . ALA B 1 182 ? 10.75 26.344 -0.114 1 97.88 182 ALA B N 1
ATOM 3545 C CA . ALA B 1 182 ? 12.156 26.688 -0.336 1 97.88 182 ALA B CA 1
ATOM 3546 C C . ALA B 1 182 ? 12.922 26.734 0.982 1 97.88 182 ALA B C 1
ATOM 3548 O O . ALA B 1 182 ? 14.156 26.719 0.991 1 97.88 182 ALA B O 1
ATOM 3549 N N . GLU B 1 183 ? 12.18 26.719 2.082 1 98.44 183 GLU B N 1
ATOM 3550 C CA . GLU B 1 183 ? 12.828 26.734 3.391 1 98.44 183 GLU B CA 1
ATOM 3551 C C . GLU B 1 183 ? 13.359 25.359 3.766 1 98.44 183 GLU B C 1
ATOM 3553 O O . GLU B 1 183 ? 14.141 25.219 4.715 1 98.44 183 GLU B O 1
ATOM 3558 N N . VAL B 1 184 ? 12.953 24.344 3.09 1 98.56 184 VAL B N 1
ATOM 3559 C CA . VAL B 1 184 ? 13.508 23.016 3.283 1 98.56 184 VAL B CA 1
ATOM 3560 C C . VAL B 1 184 ? 14.898 22.938 2.652 1 98.56 184 VAL B C 1
ATOM 3562 O O . VAL B 1 184 ? 15.023 22.922 1.425 1 98.56 184 VAL B O 1
ATOM 3565 N N . ASP B 1 185 ? 15.859 22.891 3.502 1 95.62 185 ASP B N 1
ATOM 3566 C CA . ASP B 1 185 ? 17.25 22.953 3.057 1 95.62 185 ASP B CA 1
ATOM 3567 C C . ASP B 1 185 ? 17.859 21.562 3 1 95.62 185 ASP B C 1
ATOM 3569 O O . ASP B 1 185 ? 18.703 21.203 3.834 1 95.62 185 ASP B O 1
ATOM 3573 N N . THR B 1 186 ? 17.469 20.75 2.17 1 97.25 186 THR B N 1
ATOM 3574 C CA . THR B 1 186 ? 18.016 19.422 1.941 1 97.25 186 THR B CA 1
ATOM 3575 C C . THR B 1 186 ? 18.172 19.156 0.448 1 97.25 186 THR B C 1
ATOM 3577 O O . THR B 1 186 ? 17.406 19.672 -0.366 1 97.25 186 THR B O 1
ATOM 3580 N N . ASP B 1 187 ? 19.094 18.375 0.106 1 96 187 ASP B N 1
ATOM 3581 C CA . ASP B 1 187 ? 19.344 18.047 -1.293 1 96 187 ASP B CA 1
ATOM 3582 C C . ASP B 1 187 ? 18.703 16.719 -1.669 1 96 187 ASP B C 1
ATOM 3584 O O . ASP B 1 187 ? 18.625 16.359 -2.85 1 96 187 ASP B O 1
ATOM 3588 N N . ALA B 1 188 ? 18.25 16 -0.672 1 98.56 188 ALA B N 1
ATOM 3589 C CA . ALA B 1 188 ? 17.688 14.672 -0.921 1 98.56 188 ALA B CA 1
ATOM 3590 C C . ALA B 1 188 ? 16.547 14.375 0.047 1 98.56 188 ALA B C 1
ATOM 3592 O O . ALA B 1 188 ? 16.656 14.633 1.249 1 98.56 188 ALA B O 1
ATOM 3593 N N . VAL B 1 189 ? 15.453 13.922 -0.486 1 98.88 189 VAL B N 1
ATOM 3594 C CA . VAL B 1 189 ? 14.281 13.562 0.303 1 98.88 189 VAL B CA 1
ATOM 3595 C C . VAL B 1 189 ? 13.992 12.07 0.15 1 98.88 189 VAL B C 1
ATOM 3597 O O . VAL B 1 189 ? 13.867 11.562 -0.97 1 98.88 189 VAL B O 1
ATOM 3600 N N . ALA B 1 190 ? 13.93 11.359 1.275 1 98.88 190 ALA B N 1
ATOM 3601 C CA . ALA B 1 190 ? 13.672 9.922 1.273 1 98.88 190 ALA B CA 1
ATOM 3602 C C . ALA B 1 190 ? 12.195 9.633 1.513 1 98.88 190 ALA B C 1
ATOM 3604 O O . ALA B 1 190 ? 11.68 8.586 1.103 1 98.88 190 ALA B O 1
ATOM 3605 N N . PHE B 1 191 ? 11.516 10.531 2.238 1 98.94 191 PHE B N 1
ATOM 3606 C CA . PHE B 1 191 ? 10.117 10.367 2.615 1 98.94 191 PHE B CA 1
ATOM 3607 C C . PHE B 1 191 ? 9.367 11.695 2.504 1 98.94 191 PHE B C 1
ATOM 3609 O O . PHE B 1 191 ? 9.773 12.695 3.1 1 98.94 191 PHE B O 1
ATOM 3616 N N . LEU B 1 192 ? 8.336 11.695 1.731 1 98.94 192 LEU B N 1
ATOM 3617 C CA . LEU B 1 192 ? 7.473 12.859 1.561 1 98.94 192 LEU B CA 1
ATOM 3618 C C . LEU B 1 192 ? 6.027 12.516 1.913 1 98.94 192 LEU B C 1
ATOM 3620 O O . LEU B 1 192 ? 5.402 11.688 1.249 1 98.94 192 LEU B O 1
ATOM 3624 N N . HIS B 1 193 ? 5.562 13.094 2.99 1 98.94 193 HIS B N 1
ATOM 3625 C CA . HIS B 1 193 ? 4.172 12.93 3.4 1 98.94 193 HIS B CA 1
ATOM 3626 C C . HIS B 1 193 ? 3.359 14.188 3.105 1 98.94 193 HIS B C 1
ATOM 3628 O O . HIS B 1 193 ? 3.709 15.281 3.561 1 98.94 193 HIS B O 1
ATOM 3634 N N . ILE B 1 194 ? 2.311 14.07 2.34 1 98.88 194 ILE B N 1
ATOM 3635 C CA . ILE B 1 194 ? 1.476 15.188 1.919 1 98.88 194 ILE B CA 1
ATOM 3636 C C . ILE B 1 194 ? 0.074 15.039 2.504 1 98.88 194 ILE B C 1
ATOM 3638 O O . ILE B 1 194 ? -0.627 14.062 2.209 1 98.88 194 ILE B O 1
ATOM 3642 N N . ASP B 1 195 ? -0.351 15.984 3.342 1 97.56 195 ASP B N 1
ATOM 3643 C CA . ASP B 1 195 ? -1.622 15.922 4.055 1 97.56 195 ASP B CA 1
ATOM 3644 C C . ASP B 1 195 ? -2.182 17.312 4.305 1 97.56 195 ASP B C 1
ATOM 3646 O O . ASP B 1 195 ? -2.445 17.688 5.449 1 97.56 195 ASP B O 1
ATOM 3650 N N . MET B 1 196 ? -2.49 18.062 3.225 1 96.06 196 MET B N 1
ATOM 3651 C CA . MET B 1 196 ? -2.91 19.438 3.426 1 96.06 196 MET B CA 1
ATOM 3652 C C . MET B 1 196 ? -4.391 19.609 3.1 1 96.06 196 MET B C 1
ATOM 3654 O O . MET B 1 196 ? -4.953 20.688 3.301 1 96.06 196 MET B O 1
ATOM 3658 N N . ASN B 1 197 ? -5.062 18.578 2.559 1 91.5 197 ASN B N 1
ATOM 3659 C CA . ASN B 1 197 ? -6.496 18.562 2.283 1 91.5 197 ASN B CA 1
ATOM 3660 C C . ASN B 1 197 ? -6.883 19.641 1.274 1 91.5 197 ASN B C 1
ATOM 3662 O O . ASN B 1 197 ? -7.945 20.25 1.391 1 91.5 197 ASN B O 1
ATOM 3666 N N . CYS B 1 198 ? -5.98 19.984 0.444 1 94 198 CYS B N 1
ATOM 3667 C CA . CYS B 1 198 ? -6.168 21 -0.588 1 94 198 CYS B CA 1
ATOM 3668 C C . CYS B 1 198 ? -5.328 20.688 -1.82 1 94 198 CYS B C 1
ATOM 3670 O O . CYS B 1 198 ? -4.113 20.516 -1.72 1 94 198 CYS B O 1
ATOM 3672 N N . ALA B 1 199 ? -5.93 20.75 -2.967 1 96.12 199 ALA B N 1
ATOM 3673 C CA . ALA B 1 199 ? -5.316 20.219 -4.18 1 96.12 199 ALA B CA 1
ATOM 3674 C C . ALA B 1 199 ? -4.129 21.078 -4.613 1 96.12 199 ALA B C 1
ATOM 3676 O O . ALA B 1 199 ? -3.029 20.562 -4.828 1 96.12 199 ALA B O 1
ATOM 3677 N N . PRO B 1 200 ? -4.223 22.375 -4.766 1 97.19 200 PRO B N 1
ATOM 3678 C CA . PRO B 1 200 ? -3.123 23.141 -5.352 1 97.19 200 PRO B CA 1
ATOM 3679 C C . PRO B 1 200 ? -1.834 23.047 -4.543 1 97.19 200 PRO B C 1
ATOM 3681 O O . PRO B 1 200 ? -0.774 22.734 -5.098 1 97.19 200 PRO B O 1
ATOM 3684 N N . PRO B 1 201 ? -1.89 23.25 -3.221 1 98.06 201 PRO B N 1
ATOM 3685 C CA . PRO B 1 201 ? -0.641 23.109 -2.467 1 98.06 201 PRO B CA 1
ATOM 3686 C C . PRO B 1 201 ? -0.07 21.703 -2.531 1 98.06 201 PRO B C 1
ATOM 3688 O O . PRO B 1 201 ? 1.15 21.516 -2.518 1 98.06 201 PRO B O 1
ATOM 3691 N N . GLU B 1 202 ? -0.89 20.688 -2.555 1 98.44 202 GLU B N 1
ATOM 3692 C CA . GLU B 1 202 ? -0.403 19.312 -2.592 1 98.44 202 GLU B CA 1
ATOM 3693 C C . GLU B 1 202 ? 0.289 19 -3.918 1 98.44 202 GLU B C 1
ATOM 3695 O O . GLU B 1 202 ? 1.349 18.375 -3.941 1 98.44 202 GLU B O 1
ATOM 3700 N N . VAL B 1 203 ? -0.325 19.484 -4.992 1 98.31 203 VAL B N 1
ATOM 3701 C CA . VAL B 1 203 ? 0.252 19.281 -6.32 1 98.31 203 VAL B CA 1
ATOM 3702 C C . VAL B 1 203 ? 1.597 20 -6.406 1 98.31 203 VAL B C 1
ATOM 3704 O O . VAL B 1 203 ? 2.58 19.438 -6.891 1 98.31 203 VAL B O 1
ATOM 3707 N N . GLU B 1 204 ? 1.663 21.219 -5.906 1 98.31 204 GLU B N 1
ATOM 3708 C CA . GLU B 1 204 ? 2.896 22 -5.934 1 98.31 204 GLU B CA 1
ATOM 3709 C C . GLU B 1 204 ? 3.99 21.328 -5.105 1 98.31 204 GLU B C 1
ATOM 3711 O O . GLU B 1 204 ? 5.168 21.375 -5.465 1 98.31 204 GLU B O 1
ATOM 3716 N N . THR B 1 205 ? 3.607 20.75 -4.035 1 98.81 205 THR B N 1
ATOM 3717 C CA . THR B 1 205 ? 4.555 20.047 -3.176 1 98.81 205 THR B CA 1
ATOM 3718 C C . THR B 1 205 ? 5.223 18.906 -3.928 1 98.81 205 THR B C 1
ATOM 3720 O O . THR B 1 205 ? 6.449 18.781 -3.918 1 98.81 205 THR B O 1
ATOM 3723 N N . LEU B 1 206 ? 4.414 18.062 -4.559 1 98.81 206 LEU B N 1
ATOM 3724 C CA . LEU B 1 206 ? 4.965 16.922 -5.285 1 98.81 206 LEU B CA 1
ATOM 3725 C C . LEU B 1 206 ? 5.875 17.391 -6.418 1 98.81 206 LEU B C 1
ATOM 3727 O O . LEU B 1 206 ? 6.98 16.859 -6.586 1 98.81 206 LEU B O 1
ATOM 3731 N N . ARG B 1 207 ? 5.453 18.422 -7.156 1 98.25 207 ARG B N 1
ATOM 3732 C CA . ARG B 1 207 ? 6.254 18.953 -8.258 1 98.25 207 ARG B CA 1
ATOM 3733 C C . ARG B 1 207 ? 7.586 19.5 -7.754 1 98.25 207 ARG B C 1
ATOM 3735 O O . ARG B 1 207 ? 8.633 19.266 -8.359 1 98.25 207 ARG B O 1
ATOM 3742 N N . TYR B 1 208 ? 7.52 20.188 -6.695 1 98.5 208 TYR B N 1
ATOM 3743 C CA . TYR B 1 208 ? 8.695 20.875 -6.164 1 98.5 208 TYR B CA 1
ATOM 3744 C C . TYR B 1 208 ? 9.742 19.875 -5.691 1 98.5 208 TYR B C 1
ATOM 3746 O O . TYR B 1 208 ? 10.938 20.047 -5.945 1 98.5 208 TYR B O 1
ATOM 3754 N N . PHE B 1 209 ? 9.344 18.828 -5.008 1 98.75 209 PHE B N 1
ATOM 3755 C CA . PHE B 1 209 ? 10.297 17.938 -4.355 1 98.75 209 PHE B CA 1
ATOM 3756 C C . PHE B 1 209 ? 10.695 16.781 -5.277 1 98.75 209 PHE B C 1
ATOM 3758 O O . PHE B 1 209 ? 11.664 16.078 -5.012 1 98.75 209 PHE B O 1
ATOM 3765 N N . TRP B 1 210 ? 9.969 16.594 -6.387 1 98.56 210 TRP B N 1
ATOM 3766 C CA . TRP B 1 210 ? 10.18 15.422 -7.234 1 98.56 210 TRP B CA 1
ATOM 3767 C C . TRP B 1 210 ? 11.641 15.305 -7.645 1 98.56 210 TRP B C 1
ATOM 3769 O O . TRP B 1 210 ? 12.242 14.234 -7.52 1 98.56 210 TRP B O 1
ATOM 3779 N N . PRO B 1 211 ? 12.289 16.422 -8.086 1 98.06 211 PRO B N 1
ATOM 3780 C CA . PRO B 1 211 ? 13.688 16.281 -8.492 1 98.06 211 PRO B CA 1
ATOM 3781 C C . PRO B 1 211 ? 14.617 15.984 -7.316 1 98.06 211 PRO B C 1
ATOM 3783 O O . PRO B 1 211 ? 15.742 15.531 -7.516 1 98.06 211 PRO B O 1
ATOM 3786 N N . ARG B 1 212 ? 14.125 16.219 -6.066 1 98.38 212 ARG B N 1
ATOM 3787 C CA . ARG B 1 212 ? 14.961 16.031 -4.887 1 98.38 212 ARG B CA 1
ATOM 3788 C C . ARG B 1 212 ? 14.648 14.695 -4.207 1 98.38 212 ARG B C 1
ATOM 3790 O O . ARG B 1 212 ? 15.328 14.305 -3.256 1 98.38 212 ARG B O 1
ATOM 3797 N N . LEU B 1 213 ? 13.625 14.008 -4.684 1 98.69 213 LEU B N 1
ATOM 3798 C CA . LEU B 1 213 ? 13.367 12.672 -4.168 1 98.69 213 LEU B CA 1
ATOM 3799 C C . LEU B 1 213 ? 14.469 11.703 -4.586 1 98.69 213 LEU B C 1
ATOM 3801 O O . LEU B 1 213 ? 14.797 11.609 -5.773 1 98.69 213 LEU B O 1
ATOM 3805 N N . SER B 1 214 ? 15.047 11.039 -3.627 1 98.44 214 SER B N 1
ATOM 3806 C CA . SER B 1 214 ? 16.031 10 -3.932 1 98.44 214 SER B CA 1
ATOM 3807 C C . SER B 1 214 ? 15.383 8.82 -4.648 1 98.44 214 SER B C 1
ATOM 3809 O O . SER B 1 214 ? 14.203 8.52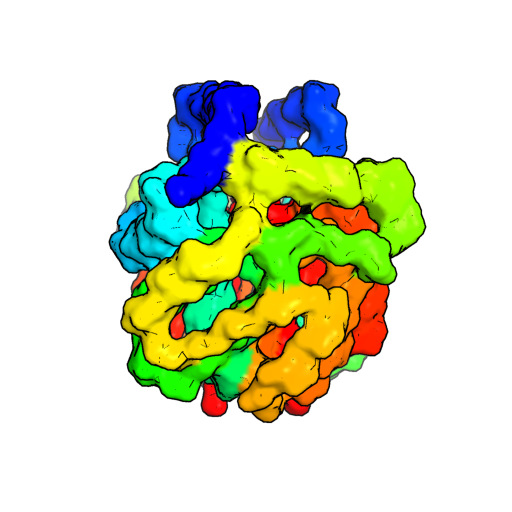3 -4.438 1 98.44 214 SER B O 1
ATOM 3811 N N . PRO B 1 215 ? 16.172 8.125 -5.504 1 97.38 215 PRO B N 1
ATOM 3812 C CA . PRO B 1 215 ? 15.641 6.863 -6.027 1 97.38 215 PRO B CA 1
ATOM 3813 C C . PRO B 1 215 ? 15.172 5.922 -4.922 1 97.38 215 PRO B C 1
ATOM 3815 O O . PRO B 1 215 ? 15.922 5.648 -3.979 1 97.38 215 PRO B O 1
ATOM 3818 N N . GLY B 1 216 ? 13.914 5.492 -5.051 1 97.81 216 GLY B N 1
ATOM 3819 C CA . GLY B 1 216 ? 13.367 4.598 -4.043 1 97.81 216 GLY B CA 1
ATOM 3820 C C . GLY B 1 216 ? 12.617 5.328 -2.943 1 97.81 216 GLY B C 1
ATOM 3821 O O . GLY B 1 216 ? 12.047 4.695 -2.053 1 97.81 216 GLY B O 1
ATOM 3822 N N . ALA B 1 217 ? 12.562 6.691 -3.025 1 98.75 217 ALA B N 1
ATOM 3823 C CA . ALA B 1 217 ? 11.867 7.48 -2.01 1 98.75 217 ALA B CA 1
ATOM 3824 C C . ALA B 1 217 ? 10.375 7.156 -1.983 1 98.75 217 ALA B C 1
ATOM 3826 O O . ALA B 1 217 ? 9.82 6.688 -2.979 1 98.75 217 ALA B O 1
ATOM 3827 N N . PHE B 1 218 ? 9.781 7.395 -0.831 1 98.88 218 PHE B N 1
ATOM 3828 C CA . PHE B 1 218 ? 8.359 7.137 -0.601 1 98.88 218 PHE B CA 1
ATOM 3829 C C . PHE B 1 218 ? 7.578 8.445 -0.535 1 98.88 218 PHE B C 1
ATOM 3831 O O . PHE B 1 218 ? 7.938 9.352 0.215 1 98.88 218 PHE B O 1
ATOM 3838 N N . VAL B 1 219 ? 6.543 8.57 -1.347 1 98.94 219 VAL B N 1
ATOM 3839 C CA . VAL B 1 219 ? 5.562 9.641 -1.234 1 98.94 219 VAL B CA 1
ATOM 3840 C C . VAL B 1 219 ? 4.234 9.078 -0.729 1 98.94 219 VAL B C 1
ATOM 3842 O O . VAL B 1 219 ? 3.607 8.25 -1.4 1 98.94 219 VAL B O 1
ATOM 3845 N N . LEU B 1 220 ? 3.867 9.469 0.432 1 98.94 220 LEU B N 1
ATOM 3846 C CA . LEU B 1 220 ? 2.602 9.047 1.024 1 98.94 220 LEU B CA 1
ATOM 3847 C C . LEU B 1 220 ? 1.595 10.195 1.026 1 98.94 220 LEU B C 1
ATOM 3849 O O . LEU B 1 220 ? 1.862 11.266 1.584 1 98.94 220 LEU B O 1
ATOM 3853 N N . LEU B 1 221 ? 0.495 10 0.331 1 98.88 221 LEU B N 1
ATOM 3854 C CA . LEU B 1 221 ? -0.625 10.93 0.294 1 98.88 221 LEU B CA 1
ATOM 3855 C C . LEU B 1 221 ? -1.697 10.531 1.305 1 98.88 221 LEU B C 1
ATOM 3857 O O . LEU B 1 221 ? -2.307 9.469 1.182 1 98.88 221 LEU B O 1
ATOM 3861 N N . ASP B 1 222 ? -1.985 11.289 2.211 1 97.25 222 ASP B N 1
ATOM 3862 C CA . ASP B 1 222 ? -2.818 10.891 3.344 1 97.25 222 ASP B CA 1
ATOM 3863 C C . ASP B 1 222 ? -4.289 10.82 2.943 1 97.25 222 ASP B C 1
ATOM 3865 O O . ASP B 1 222 ? -5.016 9.938 3.395 1 97.25 222 ASP B O 1
ATOM 3869 N N . ASP B 1 223 ? -4.781 11.742 2.131 1 94.06 223 ASP B N 1
ATOM 3870 C CA . ASP B 1 223 ? -6.223 11.852 1.907 1 94.06 223 ASP B CA 1
ATOM 3871 C C . ASP B 1 223 ? -6.566 11.617 0.438 1 94.06 223 ASP B C 1
ATOM 3873 O O . ASP B 1 223 ? -7.613 12.07 -0.036 1 94.06 223 ASP B O 1
ATOM 3877 N N . TYR B 1 224 ? -5.73 10.961 -0.277 1 98.06 224 TYR B N 1
ATOM 3878 C CA . TYR B 1 224 ? -5.832 10.75 -1.718 1 98.06 224 TYR B CA 1
ATOM 3879 C C . TYR B 1 224 ? -7.168 10.117 -2.084 1 98.06 224 TYR B C 1
ATOM 3881 O O . TYR B 1 224 ? -7.852 10.578 -2.998 1 98.06 224 TYR B O 1
ATOM 3889 N N . ALA B 1 225 ? -7.527 9.102 -1.354 1 96.44 225 ALA B N 1
ATOM 3890 C CA . ALA B 1 225 ? -8.727 8.344 -1.708 1 96.44 225 ALA B CA 1
ATOM 3891 C C . ALA B 1 225 ? -9.852 8.602 -0.705 1 96.44 225 ALA B C 1
ATOM 3893 O O . ALA B 1 225 ? -10.82 7.84 -0.646 1 96.44 225 ALA B O 1
ATOM 3894 N N . ASN B 1 226 ? -9.703 9.625 0.088 1 92.44 226 ASN B N 1
ATOM 3895 C CA . ASN B 1 226 ? -10.797 9.953 0.993 1 92.44 226 ASN B CA 1
ATOM 3896 C C . ASN B 1 226 ? -12.055 10.352 0.229 1 92.44 226 ASN B C 1
ATOM 3898 O O . ASN B 1 226 ? -11.977 11.031 -0.799 1 92.44 226 ASN B O 1
ATOM 3902 N N . ARG B 1 227 ? -13.133 9.984 0.814 1 86.75 227 ARG B N 1
ATOM 3903 C CA . ARG B 1 227 ? -14.414 10.359 0.226 1 86.75 227 ARG B CA 1
ATOM 3904 C C . ARG B 1 227 ? -14.562 11.875 0.144 1 86.75 227 ARG B C 1
ATOM 3906 O O . ARG B 1 227 ? -14.25 12.586 1.103 1 86.75 227 ARG B O 1
ATOM 3913 N N . GLY B 1 228 ? -14.969 12.352 -1.011 1 83.44 228 GLY B N 1
ATOM 3914 C CA . GLY B 1 228 ? -15.234 13.773 -1.17 1 83.44 228 GLY B CA 1
ATOM 3915 C C . GLY B 1 228 ? -14.008 14.555 -1.592 1 83.44 228 GLY B C 1
ATOM 3916 O O . GLY B 1 228 ? -14.062 15.781 -1.74 1 83.44 228 GLY B O 1
ATOM 3917 N N . ARG B 1 229 ? -12.914 13.867 -1.835 1 90.62 229 ARG B N 1
ATOM 3918 C CA . ARG B 1 229 ? -11.672 14.547 -2.203 1 90.62 229 ARG B CA 1
ATOM 3919 C C . ARG B 1 229 ? -11.312 14.273 -3.658 1 90.62 229 ARG B C 1
ATOM 3921 O O . ARG B 1 229 ? -10.133 14.156 -4 1 90.62 229 ARG B O 1
ATOM 3928 N N . ASP B 1 230 ? -12.289 14.211 -4.469 1 91.12 230 ASP B N 1
ATOM 3929 C CA . ASP B 1 230 ? -12.094 13.82 -5.863 1 91.12 230 ASP B CA 1
ATOM 3930 C C . ASP B 1 230 ? -11.234 14.844 -6.602 1 91.12 230 ASP B C 1
ATOM 3932 O O . ASP B 1 230 ? -10.398 14.477 -7.434 1 91.12 230 ASP B O 1
ATOM 3936 N N . GLU B 1 231 ? -11.43 16.109 -6.336 1 92.31 231 GLU B N 1
ATOM 3937 C CA . GLU B 1 231 ? -10.625 17.125 -7.004 1 92.31 231 GLU B CA 1
ATOM 3938 C C . GLU B 1 231 ? -9.141 16.938 -6.715 1 92.31 231 GLU B C 1
ATOM 3940 O O . GLU B 1 231 ? -8.312 17.016 -7.625 1 92.31 231 GLU B O 1
ATOM 3945 N N . GLN B 1 232 ? -8.859 16.688 -5.504 1 94.5 232 GLN B N 1
ATOM 3946 C CA . GLN B 1 232 ? -7.48 16.438 -5.094 1 94.5 232 GLN B CA 1
ATOM 3947 C C . GLN B 1 232 ? -6.93 15.172 -5.746 1 94.5 232 GLN B C 1
ATOM 3949 O O . GLN B 1 232 ? -5.797 15.164 -6.238 1 94.5 232 GLN B O 1
ATOM 3954 N N . ARG B 1 233 ? -7.676 14.141 -5.719 1 97.12 233 ARG B N 1
ATOM 3955 C CA . ARG B 1 233 ? -7.266 12.875 -6.32 1 97.12 233 ARG B CA 1
ATOM 3956 C C . ARG B 1 233 ? -6.965 13.047 -7.805 1 97.12 233 ARG B C 1
ATOM 3958 O O . ARG B 1 233 ? -5.91 12.617 -8.281 1 97.12 233 ARG B O 1
ATOM 3965 N N . ILE B 1 234 ? -7.891 13.672 -8.523 1 97.19 234 ILE B N 1
ATOM 3966 C CA . ILE B 1 234 ? -7.754 13.875 -9.961 1 97.19 234 ILE B CA 1
ATOM 3967 C C . ILE B 1 234 ? -6.52 14.727 -10.242 1 97.19 234 ILE B C 1
ATOM 3969 O O . ILE B 1 234 ? -5.73 14.414 -11.141 1 97.19 234 ILE B O 1
ATOM 3973 N N . ALA B 1 235 ? -6.34 15.805 -9.492 1 97.56 235 ALA B N 1
ATOM 3974 C CA . ALA B 1 235 ? -5.18 16.672 -9.664 1 97.56 235 ALA B CA 1
ATOM 3975 C C . ALA B 1 235 ? -3.881 15.906 -9.438 1 97.56 235 ALA B C 1
ATOM 3977 O O . ALA B 1 235 ? -2.91 16.078 -10.172 1 97.56 235 ALA B O 1
ATOM 3978 N N . MET B 1 236 ? -3.877 15.094 -8.422 1 98.25 236 MET B N 1
ATOM 3979 C CA . MET B 1 236 ? -2.691 14.305 -8.102 1 98.25 236 MET B CA 1
ATOM 3980 C C . MET B 1 236 ? -2.426 13.258 -9.18 1 98.25 236 MET B C 1
ATOM 3982 O O . MET B 1 236 ? -1.274 13.016 -9.547 1 98.25 236 MET B O 1
ATOM 3986 N N . ASP B 1 237 ? -3.484 12.633 -9.688 1 98.12 237 ASP B N 1
ATOM 3987 C CA . ASP B 1 237 ? -3.334 11.695 -10.797 1 98.12 237 ASP B CA 1
ATOM 3988 C C . ASP B 1 237 ? -2.691 12.367 -12.008 1 98.12 237 ASP B C 1
ATOM 3990 O O . ASP B 1 237 ? -1.827 11.789 -12.664 1 98.12 237 ASP B O 1
ATOM 3994 N N . ASP B 1 238 ? -3.148 13.555 -12.289 1 97.81 238 ASP B N 1
ATOM 3995 C CA . ASP B 1 238 ? -2.631 14.289 -13.438 1 97.81 238 ASP B CA 1
ATOM 3996 C C . ASP B 1 238 ? -1.137 14.562 -13.281 1 97.81 238 ASP B C 1
ATOM 3998 O O . ASP B 1 238 ? -0.362 14.344 -14.219 1 97.81 238 ASP B O 1
ATOM 4002 N N . VAL B 1 239 ? -0.737 15.031 -12.133 1 98.06 239 VAL B N 1
ATOM 4003 C CA . VAL B 1 239 ? 0.673 15.344 -11.922 1 98.06 239 VAL B CA 1
ATOM 4004 C C . VAL B 1 239 ? 1.489 14.047 -11.922 1 98.06 239 VAL B C 1
ATOM 4006 O O . VAL B 1 239 ? 2.6 14.008 -12.461 1 98.06 239 VAL B O 1
ATOM 4009 N N . ALA B 1 240 ? 0.989 12.984 -11.305 1 98.12 240 ALA B N 1
ATOM 4010 C CA . ALA B 1 240 ? 1.684 11.695 -11.305 1 98.12 240 ALA B CA 1
ATOM 4011 C C . ALA B 1 240 ? 1.904 11.195 -12.734 1 98.12 240 ALA B C 1
ATOM 4013 O O . ALA B 1 240 ? 2.988 10.711 -13.062 1 98.12 240 ALA B O 1
ATOM 4014 N N . ARG B 1 241 ? 0.896 11.32 -13.539 1 96.81 241 ARG B N 1
ATOM 4015 C CA . ARG B 1 241 ? 1.008 10.922 -14.938 1 96.81 241 ARG B CA 1
ATOM 4016 C C . ARG B 1 241 ? 2.094 11.719 -15.656 1 96.81 241 ARG B C 1
ATOM 4018 O O . ARG B 1 241 ? 2.887 11.164 -16.406 1 96.81 241 ARG B O 1
ATOM 4025 N N . GLU B 1 242 ? 2.104 13.008 -15.414 1 97.56 242 GLU B N 1
ATOM 4026 C CA . GLU B 1 242 ? 3.131 13.875 -15.984 1 97.56 242 GLU B CA 1
ATOM 4027 C C . GLU B 1 242 ? 4.527 13.414 -15.578 1 97.56 242 GLU B C 1
ATOM 4029 O O . GLU B 1 242 ? 5.477 13.523 -16.359 1 97.56 242 GLU B O 1
ATOM 4034 N N . LEU B 1 243 ? 4.641 12.906 -14.406 1 97.62 243 LEU B N 1
ATOM 4035 C CA . LEU B 1 243 ? 5.926 12.5 -13.852 1 97.62 243 LEU B CA 1
ATOM 4036 C C . LEU B 1 243 ? 6.242 11.055 -14.227 1 97.62 243 LEU B C 1
ATOM 4038 O O . LEU B 1 243 ? 7.301 10.531 -13.867 1 97.62 243 LEU B O 1
ATOM 4042 N N . GLY B 1 244 ? 5.324 10.344 -14.883 1 96.62 244 GLY B N 1
ATOM 4043 C CA . GLY B 1 244 ? 5.555 9 -15.391 1 96.62 244 GLY B CA 1
ATOM 4044 C C . GLY B 1 244 ? 5.352 7.922 -14.344 1 96.62 244 GLY B C 1
ATOM 4045 O O . GLY B 1 244 ? 5.965 6.859 -14.414 1 96.62 244 GLY B O 1
ATOM 4046 N N . VAL B 1 245 ? 4.559 8.25 -13.312 1 97.56 245 VAL B N 1
ATOM 4047 C CA . VAL B 1 245 ? 4.27 7.273 -12.266 1 97.56 245 VAL B CA 1
ATOM 4048 C C . VAL B 1 245 ? 2.762 7.211 -12.023 1 97.56 245 VAL B C 1
ATOM 4050 O O . VAL B 1 245 ? 1.995 7.953 -12.641 1 97.56 245 VAL B O 1
ATOM 4053 N N . SER B 1 246 ? 2.352 6.273 -11.219 1 96.25 246 SER B N 1
ATOM 4054 C CA . SER B 1 246 ? 0.953 6.164 -10.82 1 96.25 246 SER B CA 1
ATOM 4055 C C . SER B 1 246 ? 0.816 6.117 -9.305 1 96.25 246 SER B C 1
ATOM 4057 O O . SER B 1 246 ? 1.766 5.762 -8.602 1 96.25 246 SER B O 1
ATOM 4059 N N . VAL B 1 247 ? -0.343 6.48 -8.859 1 98.69 247 VAL B N 1
ATOM 4060 C CA . VAL B 1 247 ? -0.676 6.438 -7.441 1 98.69 247 VAL B CA 1
ATOM 4061 C C . VAL B 1 247 ? -1.531 5.207 -7.148 1 98.69 247 VAL B C 1
ATOM 4063 O O . VAL B 1 247 ? -2.496 4.93 -7.863 1 98.69 247 VAL B O 1
ATOM 4066 N N . VAL B 1 248 ? -1.144 4.43 -6.188 1 98.88 248 VAL B N 1
ATOM 4067 C CA . VAL B 1 248 ? -2.045 3.375 -5.742 1 98.88 248 VAL B CA 1
ATOM 4068 C C . VAL B 1 248 ? -3.008 3.926 -4.691 1 98.88 248 VAL B C 1
ATOM 4070 O O . VAL B 1 248 ? -2.596 4.645 -3.779 1 98.88 248 VAL B O 1
ATOM 4073 N N . ALA B 1 249 ? -4.262 3.682 -4.887 1 98.75 249 ALA B N 1
ATOM 4074 C CA . ALA B 1 249 ? -5.27 4 -3.879 1 98.75 249 ALA B CA 1
ATOM 4075 C C . ALA B 1 249 ? -5.395 2.877 -2.854 1 98.75 249 ALA B C 1
ATOM 4077 O O . ALA B 1 249 ? -5.711 1.737 -3.207 1 98.75 249 ALA B O 1
ATOM 4078 N N . LEU B 1 250 ? -5.145 3.191 -1.653 1 98.69 250 LEU B N 1
ATOM 4079 C CA . LEU B 1 250 ? -5.273 2.211 -0.58 1 98.69 250 LEU B CA 1
ATOM 4080 C C . LEU B 1 250 ? -6.629 2.336 0.111 1 98.69 250 LEU B C 1
ATOM 4082 O O . LEU B 1 250 ? -7.164 3.439 0.24 1 98.69 250 LEU B O 1
ATOM 4086 N N . PRO B 1 251 ? -7.188 1.236 0.616 1 97.62 251 PRO B N 1
ATOM 4087 C CA . PRO B 1 251 ? -8.484 1.295 1.296 1 97.62 251 PRO B CA 1
ATOM 4088 C C . PRO B 1 251 ? -8.469 2.207 2.52 1 97.62 251 PRO B C 1
ATOM 4090 O O . PRO B 1 251 ? -9.523 2.662 2.969 1 97.62 251 PRO B O 1
ATOM 4093 N N . THR B 1 252 ? -7.297 2.52 3.01 1 97.31 252 THR B N 1
ATOM 4094 C CA . THR B 1 252 ? -7.168 3.408 4.16 1 97.31 252 THR B CA 1
ATOM 4095 C C . THR B 1 252 ? -7.453 4.852 3.764 1 97.31 252 THR B C 1
ATOM 4097 O O . THR B 1 252 ? -7.422 5.754 4.605 1 97.31 252 THR B O 1
ATOM 4100 N N . GLY B 1 253 ? -7.672 5.098 2.514 1 96.88 253 GLY B N 1
ATOM 4101 C CA . GLY B 1 253 ? -7.867 6.445 2.01 1 96.88 253 GLY B CA 1
ATOM 4102 C C . GLY B 1 253 ? -6.586 7.09 1.515 1 96.88 253 GLY B C 1
ATOM 4103 O O . GLY B 1 253 ? -6.621 8.141 0.875 1 96.88 253 GLY B O 1
ATOM 4104 N N . GLN B 1 254 ? -5.48 6.422 1.713 1 98.62 254 GLN B N 1
ATOM 4105 C CA . GLN B 1 254 ? -4.164 6.957 1.365 1 98.62 254 GLN B CA 1
ATOM 4106 C C . GLN B 1 254 ? -3.799 6.617 -0.077 1 98.62 254 GLN B C 1
ATOM 4108 O O . GLN B 1 254 ? -4.473 5.812 -0.721 1 98.62 254 GLN B O 1
ATOM 4113 N N . GLY B 1 255 ? -2.869 7.305 -0.589 1 98.81 255 GLY B N 1
ATOM 4114 C CA . GLY B 1 255 ? -2.158 7.008 -1.822 1 98.81 255 GLY B CA 1
ATOM 4115 C C . GLY B 1 255 ? -0.664 6.844 -1.624 1 98.81 255 GLY B C 1
ATOM 4116 O O . GLY B 1 255 ? -0.086 7.434 -0.708 1 98.81 255 GLY B O 1
ATOM 4117 N N . LEU B 1 256 ? -0.033 6.074 -2.453 1 98.94 256 LEU B N 1
ATOM 4118 C CA . LEU B 1 256 ? 1.396 5.805 -2.34 1 98.94 256 LEU B CA 1
ATOM 4119 C C . LEU B 1 256 ? 2.074 5.875 -3.703 1 98.94 256 LEU B C 1
ATOM 4121 O O . LEU B 1 256 ? 1.539 5.375 -4.695 1 98.94 256 LEU B O 1
ATOM 4125 N N . ILE B 1 257 ? 3.156 6.555 -3.793 1 98.81 257 ILE B N 1
ATOM 4126 C CA . ILE B 1 257 ? 4.066 6.59 -4.934 1 98.81 257 ILE B CA 1
ATOM 4127 C C . ILE B 1 257 ? 5.469 6.18 -4.484 1 98.81 257 ILE B C 1
ATOM 4129 O O . ILE B 1 257 ? 5.934 6.598 -3.422 1 98.81 257 ILE B O 1
ATOM 4133 N N . ILE B 1 258 ? 6.125 5.34 -5.219 1 98.62 258 ILE B N 1
ATOM 4134 C CA . ILE B 1 258 ? 7.539 5.047 -5.012 1 98.62 258 ILE B CA 1
ATOM 4135 C C . ILE B 1 258 ? 8.359 5.633 -6.16 1 98.62 258 ILE B C 1
ATOM 4137 O O . ILE B 1 258 ? 8.094 5.352 -7.328 1 98.62 258 ILE B O 1
ATOM 4141 N N . LYS B 1 259 ? 9.289 6.469 -5.816 1 98.31 259 LYS B N 1
ATOM 4142 C CA . LYS B 1 259 ? 10.172 7.047 -6.824 1 98.31 259 LYS B CA 1
ATOM 4143 C C . LYS B 1 259 ? 10.984 5.965 -7.539 1 98.31 259 LYS B C 1
ATOM 4145 O O . LYS B 1 259 ? 11.688 5.188 -6.895 1 98.31 259 LYS B O 1
ATOM 4150 N N . PRO B 1 260 ? 10.875 5.891 -8.852 1 96.69 260 PRO B N 1
ATOM 4151 C CA . PRO B 1 260 ? 11.633 4.867 -9.578 1 96.69 260 PRO B CA 1
ATOM 4152 C C . PRO B 1 260 ? 13.141 5.031 -9.43 1 96.69 260 PRO B C 1
ATOM 4154 O O . PRO B 1 260 ? 13.625 6.133 -9.156 1 96.69 260 PRO B O 1
ATOM 4157 N N . PRO B 1 261 ? 13.805 3.879 -9.672 1 91.12 261 PRO B N 1
ATOM 4158 C CA . PRO B 1 261 ? 15.273 3.967 -9.625 1 91.12 261 PRO B CA 1
ATOM 4159 C C . PRO B 1 261 ? 15.852 4.703 -10.828 1 91.12 261 PRO B C 1
ATOM 4161 O O . PRO B 1 261 ? 15.219 4.762 -11.891 1 91.12 261 PRO B O 1
ATOM 4164 N N . GLN B 1 262 ? 16.781 5.57 -10.844 1 74.38 262 GLN B N 1
ATOM 4165 C CA . GLN B 1 262 ? 17.453 6.285 -11.93 1 74.38 262 GLN B CA 1
ATOM 4166 C C . GLN B 1 262 ? 18.031 5.316 -12.953 1 74.38 262 GLN B C 1
ATOM 4168 O O . GLN B 1 262 ? 18.422 4.195 -12.602 1 74.38 262 GLN B O 1
#

Solvent-accessible surface area (backbone atoms only — not comparable to full-atom values): 27281 Å² total; per-residue (Å²): 128,85,59,61,63,37,71,67,57,48,52,53,51,49,52,56,48,47,57,23,45,51,53,30,68,74,35,78,81,38,48,46,47,66,54,30,38,27,51,26,51,65,67,64,72,73,34,65,64,48,45,52,14,51,51,47,12,26,46,41,63,74,62,54,70,82,70,58,53,62,69,52,49,50,50,51,43,45,49,48,60,55,13,67,58,25,64,47,26,36,39,32,40,44,40,60,48,30,32,67,62,38,15,41,38,57,62,63,51,38,72,75,69,80,41,42,40,38,36,30,26,51,40,64,54,74,59,76,91,50,54,47,70,69,44,51,74,70,38,49,61,60,51,32,52,49,32,36,76,30,26,77,29,36,74,48,58,65,64,36,52,60,62,51,58,89,50,76,44,56,44,81,43,81,38,52,64,70,78,46,59,78,70,60,85,68,79,32,29,3,29,39,37,42,44,67,92,43,43,54,39,51,47,50,47,54,63,66,43,53,87,30,41,26,57,49,10,33,38,40,30,53,52,39,15,29,64,90,30,57,69,37,31,52,51,44,51,52,53,30,49,74,71,73,48,67,71,39,73,38,69,66,8,24,25,43,37,67,40,58,56,129,127,88,60,61,63,37,71,66,57,49,52,52,51,49,51,57,48,46,56,23,44,50,52,30,69,74,34,78,80,36,47,47,46,64,53,29,37,26,50,25,52,66,68,63,73,71,36,64,66,50,46,52,13,50,51,47,12,26,46,40,63,74,62,54,71,82,71,58,51,62,68,52,49,51,51,50,43,45,48,49,59,56,14,66,58,24,64,47,26,37,39,32,39,43,41,59,48,31,33,66,62,40,16,41,39,57,63,62,51,39,72,75,69,78,43,44,39,38,37,30,26,52,38,65,53,75,59,76,92,51,54,47,71,69,45,52,73,72,37,49,61,61,51,33,52,49,33,36,74,32,29,78,28,38,72,47,59,65,64,36,53,59,64,51,59,87,51,77,45,58,44,82,44,79,37,52,64,69,79,47,58,79,70,60,86,67,80,30,28,4,30,40,38,43,44,66,92,45,45,54,38,50,47,49,48,53,63,66,43,51,85,32,42,26,59,48,10,34,35,41,30,55,54,38,15,29,64,91,29,58,68,37,30,54,51,44,50,52,53,31,49,76,72,73,47,68,70,39,74,38,68,66,9,23,25,44,37,68,40,57,55,128

Organism: Mycobacteroides abscessus (strain ATCC 19977 / DSM 44196 / CCUG 20993 / CIP 104536 / JCM 13569 / NCTC 13031 / TMC 1543 / L948) (NCBI:txid561007)

InterPro domains:
  IPR008884 Macrocin-O-methyltransferase [PF05711] (81-227)
  IPR008884 Macrocin-O-methyltransferase [PTHR40036] (78-226)
  IPR029063 S-adenosyl-L-methionine-dependent methyltransferase superfamily [G3DSA:3.40.50.150] (65-250)

Secondary structure (DSSP, 8-state):
------HHHHHHHHHHHHHHHHHHHHSTT-EEETTEEE-S--GGGG-HHHHHHHHHHHHHTTS---S--HHHHHHHHHHHHHHTTSSSEEEEE--TTTHHHHHHHHHTTGGGS---EEEEE-SSS--GGG--HHHHHTTHHHHHHHHHHTTSS---HHHHHHHHTT-SSEEEEES-TTTTGGG---S-EEEEEE--S-HHHHHHHHHHHGGGEEEEEEEEETTTT-TT-HHHHHHHHHHHHHTT--PEEPTTS-EEEEPPP-/------HHHHHHHHHHHHHHHHHHHHSTT-EEETTEEE-S--GGGG-HHHHHHHHHHHHHTTS---S--HHHHHHHHHHHHHHTTSSSEEEEE--TTTHHHHHHHHHTTGGGS---EEEEE-SSS--GGG--HHHHHTTHHHHHHHHHHTTSS---HHHHHHHHTT-SSEEEEES-TTTTGGG---S-EEEEEE--S-HHHHHHHHHHHGGGEEEEEEEEETTTT-TT-HHHHHHHHHHHHHTT--PEEPTTS-EEEEPPP-